Protein AF-0000000078816174 (afdb_homodimer)

Nearest PDB structures (foldseek):
  1p4t-assembly1_A  TM=2.686E-01  e=1.630E-02  Neisseria meningitidis
  2f1c-assembly1_X  TM=3.052E-01  e=2.294E-01  Escherichia coli K-12
  8us2-assembly1_A  TM=2.399E-01  e=2.780E+00  Pseudomonas aeruginosa PAO1
  8us2-assembly2_B  TM=1.899E-01  e=5.591E+00  Pseudomonas aeruginosa PAO1
  2f1c-assembly1_X  TM=2.964E-01  e=1.357E-01  Escherichia coli K-12

Organism: Ruthia magnifica subsp. Calyptogena magnifica (NCBI:txid413404)

Structure (mmCIF, N/CA/C/O backbone):
data_AF-0000000078816174-model_v1
#
loop_
_entity.id
_entity.type
_entity.pdbx_description
1 polymer 'DUF3108 domain-containing protein'
#
loop_
_atom_site.group_PDB
_atom_site.id
_atom_site.type_symbol
_atom_site.label_atom_id
_atom_site.label_alt_id
_atom_site.label_comp_id
_atom_site.label_asym_id
_atom_site.label_entity_id
_atom_site.label_seq_id
_atom_site.pdbx_PDB_ins_code
_atom_site.Cartn_x
_atom_site.Cartn_y
_atom_site.Cartn_z
_atom_site.occupancy
_atom_site.B_iso_or_equiv
_atom_site.auth_seq_id
_atom_site.auth_comp_id
_atom_site.auth_asym_id
_atom_site.auth_atom_id
_atom_site.pdbx_PDB_model_num
ATOM 1 N N . MET A 1 1 ? 55.375 35.031 19 1 40.81 1 MET A N 1
ATOM 2 C CA . MET A 1 1 ? 53.906 35 19.047 1 40.81 1 MET A CA 1
ATOM 3 C C . MET A 1 1 ? 53.344 33.719 18.453 1 40.81 1 MET A C 1
ATOM 5 O O . MET A 1 1 ? 53.531 33.469 17.25 1 40.81 1 MET A O 1
ATOM 9 N N . LYS A 1 2 ? 53.344 32.594 19.234 1 49.69 2 LYS A N 1
ATOM 10 C CA . LYS A 1 2 ? 52.812 31.266 18.906 1 49.69 2 LYS A CA 1
ATOM 11 C C . LYS A 1 2 ? 51.312 31.359 18.531 1 49.69 2 LYS A C 1
ATOM 13 O O . LYS A 1 2 ? 50.5 31.812 19.344 1 49.69 2 LYS A O 1
ATOM 18 N N . LEU A 1 3 ? 51 31.484 17.281 1 47.22 3 LEU A N 1
ATOM 19 C CA . LEU A 1 3 ? 49.625 31.391 16.734 1 47.22 3 LEU A CA 1
ATOM 20 C C . LEU A 1 3 ? 48.969 30.094 17.156 1 47.22 3 LEU A C 1
ATOM 22 O O . LEU A 1 3 ? 49.438 29 16.797 1 47.22 3 LEU A O 1
ATOM 26 N N . LEU A 1 4 ? 48.344 30.078 18.328 1 51.16 4 LEU A N 1
ATOM 27 C CA . LEU A 1 4 ? 47.469 28.969 18.719 1 51.16 4 LEU A CA 1
ATOM 28 C C . LEU A 1 4 ? 46.344 28.766 17.703 1 51.16 4 LEU A C 1
ATOM 30 O O . LEU A 1 4 ? 45.531 29.672 17.5 1 51.16 4 LEU A O 1
ATOM 34 N N . THR A 1 5 ? 46.5 27.953 16.719 1 54.66 5 THR A N 1
ATOM 35 C CA . THR A 1 5 ? 45.469 27.5 15.805 1 54.66 5 THR A CA 1
ATOM 36 C C . THR A 1 5 ? 44.344 26.812 16.562 1 54.66 5 THR A C 1
ATOM 38 O O . THR A 1 5 ? 44.562 25.781 17.219 1 54.66 5 THR A O 1
ATOM 41 N N . LEU A 1 6 ? 43.312 27.562 17.016 1 54.25 6 LEU A N 1
ATOM 42 C CA . LEU A 1 6 ? 42.062 27 17.578 1 54.25 6 LEU A CA 1
ATOM 43 C C . LEU A 1 6 ? 41.375 26.078 16.578 1 54.25 6 LEU A C 1
ATOM 45 O O . LEU A 1 6 ? 40.969 26.531 15.5 1 54.25 6 LEU A O 1
ATOM 49 N N . ILE A 1 7 ? 41.625 24.812 16.656 1 55.28 7 ILE A N 1
ATOM 50 C CA . ILE A 1 7 ? 40.875 23.812 15.883 1 55.28 7 ILE A CA 1
ATOM 51 C C . ILE A 1 7 ? 39.438 23.75 16.359 1 55.28 7 ILE A C 1
ATOM 53 O O . ILE A 1 7 ? 39.156 23.391 17.516 1 55.28 7 ILE A O 1
ATOM 57 N N . ILE A 1 8 ? 38.531 24.531 15.773 1 52.06 8 ILE A N 1
ATOM 58 C CA . ILE A 1 8 ? 37.125 24.406 16.016 1 52.06 8 ILE A CA 1
ATOM 59 C C . ILE A 1 8 ? 36.625 23.047 15.547 1 52.06 8 ILE A C 1
ATOM 61 O O . ILE A 1 8 ? 36.688 22.734 14.359 1 52.06 8 ILE A O 1
ATOM 65 N N . PHE A 1 9 ? 36.5 22.062 16.438 1 51.34 9 PHE A N 1
ATOM 66 C CA . PHE A 1 9 ? 35.812 20.797 16.172 1 51.34 9 PHE A CA 1
ATOM 67 C C . PHE A 1 9 ? 34.344 21.031 15.953 1 51.34 9 PHE A C 1
ATOM 69 O O . PHE A 1 9 ? 33.594 21.359 16.891 1 51.34 9 PHE A O 1
ATOM 76 N N . THR A 1 10 ? 33.844 21.281 14.766 1 53.62 10 THR A N 1
ATOM 77 C CA . THR A 1 10 ? 32.438 21.266 14.438 1 53.62 10 THR A CA 1
ATOM 78 C C . THR A 1 10 ? 31.812 19.891 14.719 1 53.62 10 THR A C 1
ATOM 80 O O . THR A 1 10 ? 32.188 18.906 14.094 1 53.62 10 THR A O 1
ATOM 83 N N . ILE A 1 11 ? 31.328 19.656 15.859 1 50.06 11 ILE A N 1
ATOM 84 C CA . ILE A 1 11 ? 30.5 18.484 16.156 1 50.06 11 ILE A CA 1
ATOM 85 C C . ILE A 1 11 ? 29.297 18.453 15.211 1 50.06 11 ILE A C 1
ATOM 87 O O . ILE A 1 11 ? 28.422 19.328 15.289 1 50.06 11 ILE A O 1
ATOM 91 N N . LEU A 1 12 ? 29.453 17.875 14.102 1 49.25 12 LEU A N 1
ATOM 92 C CA . LEU A 1 12 ? 28.297 17.516 13.305 1 49.25 12 LEU A CA 1
ATOM 93 C C . LEU A 1 12 ? 27.312 16.672 14.125 1 49.25 12 LEU A C 1
ATOM 95 O O . LEU A 1 12 ? 27.594 15.516 14.445 1 49.25 12 LEU A O 1
ATOM 99 N N . ILE A 1 13 ? 26.531 17.266 14.906 1 44.66 13 ILE A N 1
ATOM 100 C CA . ILE A 1 13 ? 25.391 16.547 15.484 1 44.66 13 ILE A CA 1
ATOM 101 C C . ILE A 1 13 ? 24.594 15.859 14.375 1 44.66 13 ILE A C 1
ATOM 103 O O . ILE A 1 13 ? 23.984 16.531 13.539 1 44.66 13 ILE A O 1
ATOM 107 N N . ASN A 1 14 ? 25.078 14.719 14.039 1 43.56 14 ASN A N 1
ATOM 108 C CA . ASN A 1 14 ? 24.172 13.898 13.234 1 43.56 14 ASN A CA 1
ATOM 109 C C . ASN A 1 14 ? 22.781 13.812 13.867 1 43.56 14 ASN A C 1
ATOM 111 O O . ASN A 1 14 ? 22.594 13.125 14.875 1 43.56 14 ASN A O 1
ATOM 115 N N . SER A 1 15 ? 22.016 14.828 13.914 1 42.41 15 SER A N 1
ATOM 116 C CA . SER A 1 15 ? 20.609 14.68 14.289 1 42.41 15 SER A CA 1
ATOM 117 C C . SER A 1 15 ? 19.984 13.469 13.609 1 42.41 15 SER A C 1
ATOM 119 O O . SER A 1 15 ? 19.891 13.43 12.383 1 42.41 15 SER A O 1
ATOM 121 N N . THR A 1 16 ? 20.188 12.375 14.141 1 46.69 16 THR A N 1
ATOM 122 C CA . THR A 1 16 ? 19.391 11.25 13.641 1 46.69 16 THR A CA 1
ATOM 123 C C . THR A 1 16 ? 17.953 11.672 13.375 1 46.69 16 THR A C 1
ATOM 125 O O . THR A 1 16 ? 17.188 11.938 14.312 1 46.69 16 THR A O 1
ATOM 128 N N . ALA A 1 17 ? 17.766 12.516 12.391 1 51.38 17 ALA A N 1
ATOM 129 C CA . ALA A 1 17 ? 16.406 12.867 11.977 1 51.38 17 ALA A CA 1
ATOM 130 C C . ALA A 1 17 ? 15.461 11.68 12.141 1 51.38 17 ALA A C 1
ATOM 132 O O . ALA A 1 17 ? 15.727 10.594 11.625 1 51.38 17 ALA A O 1
ATOM 133 N N . HIS A 1 18 ? 14.711 11.727 13.258 1 61.28 18 HIS A N 1
ATOM 134 C CA . HIS A 1 18 ? 13.711 10.711 13.562 1 61.28 18 HIS A CA 1
ATOM 135 C C . HIS A 1 18 ? 12.719 10.547 12.414 1 61.28 18 HIS A C 1
ATOM 137 O O . HIS A 1 18 ? 11.938 11.461 12.133 1 61.28 18 HIS A O 1
ATOM 143 N N . ALA A 1 19 ? 12.984 9.656 11.492 1 75.38 19 ALA A N 1
ATOM 144 C CA . ALA A 1 19 ? 12.188 9.297 10.32 1 75.38 19 ALA A CA 1
ATOM 145 C C . ALA A 1 19 ? 10.836 8.711 10.734 1 75.38 19 ALA A C 1
ATOM 147 O O . ALA A 1 19 ? 10.695 8.188 11.844 1 75.38 19 ALA A O 1
ATOM 148 N N . LEU A 1 20 ? 9.797 9.102 10.062 1 90.06 20 LEU A N 1
ATOM 149 C CA . LEU A 1 20 ? 8.516 8.422 10.234 1 90.06 20 LEU A CA 1
ATOM 150 C C . LEU A 1 20 ? 8.703 6.91 10.227 1 90.06 20 LEU A C 1
ATOM 152 O O . LEU A 1 20 ? 9.422 6.375 9.383 1 90.06 20 LEU A O 1
ATOM 156 N N . LYS A 1 21 ? 8.141 6.309 11.211 1 90.5 21 LYS A N 1
ATOM 157 C CA . LYS A 1 21 ? 8.312 4.863 11.32 1 90.5 21 LYS A CA 1
ATOM 158 C C . LYS A 1 21 ? 7.316 4.125 10.43 1 90.5 21 LYS A C 1
ATOM 160 O O . LYS A 1 21 ? 6.148 4.512 10.336 1 90.5 21 LYS A O 1
ATOM 165 N N . ALA A 1 22 ? 7.82 3.115 9.797 1 91.5 22 ALA A N 1
ATOM 166 C CA . ALA A 1 22 ? 6.941 2.26 9 1 91.5 22 ALA A CA 1
ATOM 167 C C . ALA A 1 22 ? 5.812 1.69 9.852 1 91.5 22 ALA A C 1
ATOM 169 O O . ALA A 1 22 ? 6.031 1.301 11.008 1 91.5 22 ALA A O 1
ATOM 170 N N . HIS A 1 23 ? 4.582 1.646 9.312 1 92.31 23 HIS A N 1
ATOM 171 C CA . HIS A 1 23 ? 3.445 1.164 10.094 1 92.31 23 HIS A CA 1
ATOM 172 C C . HIS A 1 23 ? 2.285 0.766 9.188 1 92.31 23 HIS A C 1
ATOM 174 O O . HIS A 1 23 ? 2.266 1.123 8.008 1 92.31 23 HIS A O 1
ATOM 180 N N . THR A 1 24 ? 1.386 -0.01 9.68 1 90.38 24 THR A N 1
ATOM 181 C CA . THR A 1 24 ? 0.048 -0.27 9.156 1 90.38 24 THR A CA 1
ATOM 182 C C . THR A 1 24 ? -1.018 0.202 10.141 1 90.38 24 THR A C 1
ATOM 184 O O . THR A 1 24 ? -0.986 -0.162 11.32 1 90.38 24 THR A O 1
ATOM 187 N N . ALA A 1 25 ? -1.891 1.079 9.648 1 93.81 25 ALA A N 1
ATOM 188 C CA . ALA A 1 25 ? -2.947 1.627 10.492 1 93.81 25 ALA A CA 1
ATOM 189 C C . ALA A 1 25 ? -4.324 1.33 9.914 1 93.81 25 ALA A C 1
ATOM 191 O O . ALA A 1 25 ? -4.562 1.539 8.719 1 93.81 25 ALA A O 1
ATOM 192 N N . ASN A 1 26 ? -5.234 0.839 10.75 1 93.56 26 ASN A N 1
ATOM 193 C CA . ASN A 1 26 ? -6.625 0.614 10.375 1 93.56 26 ASN A CA 1
ATOM 194 C C . ASN A 1 26 ? -7.543 1.692 10.945 1 93.56 26 ASN A C 1
ATOM 196 O O . ASN A 1 26 ? -7.422 2.061 12.117 1 93.56 26 ASN A O 1
ATOM 200 N N . TYR A 1 27 ? -8.414 2.143 10.109 1 96.31 27 TYR A N 1
ATOM 201 C CA . TYR A 1 27 ? -9.367 3.154 10.547 1 96.31 27 TYR A CA 1
ATOM 202 C C . TYR A 1 27 ? -10.797 2.709 10.266 1 96.31 27 TYR A C 1
ATOM 204 O O . TYR A 1 27 ? -11.055 2.014 9.273 1 96.31 27 TYR A O 1
ATOM 212 N N . LYS A 1 28 ? -11.68 3.184 11.102 1 96.25 28 LYS A N 1
ATOM 213 C CA . LYS A 1 28 ? -13.125 3.107 10.891 1 9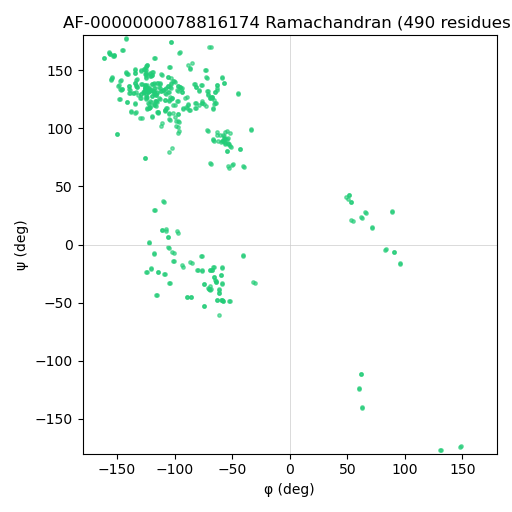6.25 28 LYS A CA 1
ATOM 214 C C . LYS A 1 28 ? -13.695 4.461 10.477 1 96.25 28 LYS A C 1
ATOM 216 O O . LYS A 1 28 ? -13.492 5.465 11.172 1 96.25 28 LYS A O 1
ATOM 221 N N . LEU A 1 29 ? -14.359 4.457 9.367 1 97.19 29 LEU A N 1
ATOM 222 C CA . LEU A 1 29 ? -15.039 5.672 8.938 1 97.19 29 LEU A CA 1
ATOM 223 C C . LEU A 1 29 ? -16.516 5.629 9.32 1 97.19 29 LEU A C 1
ATOM 225 O O . LEU A 1 29 ? -17.203 4.629 9.086 1 97.19 29 LEU A O 1
ATOM 229 N N . SER A 1 30 ? -16.984 6.746 9.906 1 97.12 30 SER A N 1
ATOM 230 C CA . SER A 1 30 ? -18.375 6.824 10.336 1 97.12 30 SER A CA 1
ATOM 231 C C . SER A 1 30 ? -19.016 8.148 9.93 1 97.12 30 SER A C 1
ATOM 233 O O . SER A 1 30 ? -18.312 9.164 9.812 1 97.12 30 SER A O 1
ATOM 235 N N . ILE A 1 31 ? -20.312 8.086 9.719 1 96.31 31 ILE A N 1
ATOM 236 C CA . ILE A 1 31 ? -21.125 9.281 9.555 1 96.31 31 ILE A CA 1
ATOM 237 C C . ILE A 1 31 ? -22.172 9.352 10.664 1 96.31 31 ILE A C 1
ATOM 239 O O . ILE A 1 31 ? -22.984 8.43 10.82 1 96.31 31 ILE A O 1
ATOM 243 N N . ASN A 1 32 ? -22.125 10.391 11.43 1 96.5 32 ASN A N 1
ATOM 244 C CA . ASN A 1 32 ? -23.047 10.57 12.555 1 96.5 32 ASN A CA 1
ATOM 245 C C . ASN A 1 32 ? -23.047 9.359 13.484 1 96.5 32 ASN A C 1
ATOM 247 O O . ASN A 1 32 ? -24.094 8.883 13.906 1 96.5 32 ASN A O 1
ATOM 251 N N . GLY A 1 33 ? -21.938 8.805 13.648 1 93.81 33 GLY A N 1
ATOM 252 C CA . GLY A 1 33 ? -21.75 7.711 14.586 1 93.81 33 GLY A CA 1
ATOM 253 C C . GLY A 1 33 ? -21.969 6.344 13.969 1 93.81 33 GLY A C 1
ATOM 254 O O . GLY A 1 33 ? -21.656 5.324 14.586 1 93.81 33 GLY A O 1
ATOM 255 N N . PHE A 1 34 ? -22.422 6.328 12.734 1 95 34 PHE A N 1
ATOM 256 C CA . PHE A 1 34 ? -22.688 5.066 12.055 1 95 34 PHE A CA 1
ATOM 257 C C . PHE A 1 34 ? -21.516 4.676 11.164 1 95 34 PHE A C 1
ATOM 259 O O . PHE A 1 34 ? -21.109 5.438 10.281 1 95 34 PHE A O 1
ATOM 266 N N . LYS A 1 35 ? -20.984 3.453 11.43 1 95.38 35 LYS A N 1
ATOM 267 C CA . LYS A 1 35 ? -19.859 2.969 10.633 1 95.38 35 LYS A CA 1
ATOM 268 C C . LYS A 1 35 ? -20.266 2.752 9.18 1 95.38 35 LYS A C 1
ATOM 270 O O . LYS A 1 35 ? -21.266 2.064 8.898 1 95.38 35 LYS A O 1
ATOM 275 N N . ILE A 1 36 ? -19.438 3.293 8.242 1 96.38 36 ILE A N 1
ATOM 276 C CA . ILE A 1 36 ? -19.828 3.156 6.844 1 96.38 36 ILE A CA 1
ATOM 277 C C . ILE A 1 36 ? -18.703 2.488 6.059 1 96.38 36 ILE A C 1
ATOM 279 O O . ILE A 1 36 ? -18.938 1.957 4.969 1 96.38 36 ILE A O 1
ATOM 283 N N . ALA A 1 37 ? -17.5 2.594 6.551 1 96.75 37 ALA A N 1
ATOM 284 C CA . ALA A 1 37 ? -16.375 2.066 5.785 1 96.75 37 ALA A CA 1
ATOM 285 C C . ALA A 1 37 ? -15.195 1.743 6.695 1 96.75 37 ALA A C 1
ATOM 287 O O . ALA A 1 37 ? -15.188 2.131 7.867 1 96.75 37 ALA A O 1
ATOM 288 N N . GLU A 1 38 ? -14.266 0.969 6.176 1 96.06 38 GLU A N 1
ATOM 289 C CA . GLU A 1 38 ? -12.953 0.729 6.773 1 96.06 38 GLU A CA 1
ATOM 290 C C . GLU A 1 38 ? -11.836 1.181 5.844 1 96.06 38 GLU A C 1
ATOM 292 O O . GLU A 1 38 ? -12.016 1.225 4.625 1 96.06 38 GLU A O 1
ATOM 297 N N . GLU A 1 39 ? -10.789 1.595 6.504 1 96.19 39 GLU A N 1
ATOM 298 C CA . GLU A 1 39 ? -9.617 2.041 5.75 1 96.19 39 GLU A CA 1
ATOM 299 C C . GLU A 1 39 ? -8.336 1.461 6.332 1 96.19 39 GLU A C 1
ATOM 301 O O . GLU A 1 39 ? -8.18 1.379 7.551 1 96.19 39 GLU A O 1
ATOM 306 N N . VAL A 1 40 ? -7.414 1.028 5.465 1 93.88 40 VAL A N 1
ATOM 307 C CA . VAL A 1 40 ? -6.074 0.612 5.863 1 93.88 40 VAL A CA 1
ATOM 308 C C . VAL A 1 40 ? -5.035 1.531 5.223 1 93.88 40 VAL A C 1
ATOM 310 O O . VAL A 1 40 ? -5.082 1.788 4.02 1 93.88 40 VAL A O 1
ATOM 313 N N . ARG A 1 41 ? -4.164 2.018 6.035 1 95.69 41 ARG A N 1
ATOM 314 C CA . ARG A 1 41 ? -3.051 2.844 5.578 1 95.69 41 ARG A CA 1
ATOM 315 C C . ARG A 1 41 ? -1.712 2.182 5.887 1 95.69 41 ARG A C 1
ATOM 317 O O . ARG A 1 41 ? -1.541 1.584 6.953 1 95.69 41 ARG A O 1
ATOM 324 N N . THR A 1 42 ? -0.826 2.262 4.973 1 93.19 42 THR A N 1
ATOM 325 C CA . THR A 1 42 ? 0.513 1.72 5.172 1 93.19 42 THR A CA 1
ATOM 326 C C . THR A 1 42 ? 1.575 2.758 4.824 1 93.19 42 THR A C 1
ATOM 328 O O . THR A 1 42 ? 1.419 3.514 3.861 1 93.19 42 THR A O 1
ATOM 331 N N . LEU A 1 43 ? 2.596 2.812 5.676 1 94.88 43 LEU A N 1
ATOM 332 C CA . LEU A 1 43 ? 3.736 3.693 5.453 1 94.88 43 LEU A CA 1
ATOM 333 C C . LEU A 1 43 ? 5.043 2.908 5.496 1 94.88 43 LEU A C 1
ATOM 335 O O . LEU A 1 43 ? 5.258 2.098 6.398 1 94.88 43 LEU A O 1
ATOM 339 N N . TYR A 1 44 ? 5.93 3.164 4.539 1 91.12 44 TYR A N 1
ATOM 340 C CA . TYR A 1 44 ? 7.289 2.631 4.582 1 91.12 44 TYR A CA 1
ATOM 341 C C . TYR A 1 44 ? 8.25 3.535 3.826 1 91.12 44 TYR A C 1
ATOM 343 O O . TYR A 1 44 ? 7.828 4.41 3.066 1 91.12 44 TYR A O 1
ATOM 351 N N . LYS A 1 45 ? 9.492 3.322 4.102 1 90.88 45 LYS A N 1
ATOM 352 C CA . LYS A 1 45 ? 10.547 4.109 3.469 1 90.88 45 LYS A CA 1
ATOM 353 C C . LYS A 1 45 ? 11.422 3.23 2.582 1 90.88 45 LYS A C 1
ATOM 355 O O . LYS A 1 45 ? 11.773 2.109 2.959 1 90.88 45 LYS A O 1
ATOM 360 N N . LEU A 1 46 ? 11.656 3.668 1.368 1 89.38 46 LEU A N 1
ATOM 361 C CA . LEU A 1 46 ? 12.68 3.104 0.495 1 89.38 46 LEU A CA 1
ATOM 362 C C . LEU A 1 46 ? 13.711 4.16 0.108 1 89.38 46 LEU A C 1
ATOM 364 O O . LEU A 1 46 ? 13.391 5.102 -0.625 1 89.38 46 LEU A O 1
ATOM 368 N N . ASP A 1 47 ? 14.906 4.008 0.644 1 84.06 47 ASP A N 1
ATOM 369 C CA . ASP A 1 47 ? 15.961 4.988 0.427 1 84.06 47 ASP A CA 1
ATOM 370 C C . ASP A 1 47 ? 15.57 6.352 0.989 1 84.06 47 ASP A C 1
ATOM 372 O O . ASP A 1 47 ? 15.328 6.488 2.189 1 84.06 47 ASP A O 1
ATOM 376 N N . LYS A 1 48 ? 15.328 7.375 0.107 1 83.88 48 LYS A N 1
ATOM 377 C CA . LYS A 1 48 ? 15.07 8.727 0.595 1 83.88 48 LYS A CA 1
ATOM 378 C C . LYS A 1 48 ? 13.586 9.078 0.467 1 83.88 48 LYS A C 1
ATOM 380 O O . LYS A 1 48 ? 13.18 10.188 0.803 1 83.88 48 LYS A O 1
ATOM 385 N N . HIS A 1 49 ? 12.789 8.078 0.076 1 90.31 49 HIS A N 1
ATOM 386 C CA . HIS A 1 49 ? 11.383 8.383 -0.172 1 90.31 49 HIS A CA 1
ATOM 387 C C . HIS A 1 49 ? 10.469 7.547 0.726 1 90.31 49 HIS A C 1
ATOM 389 O O . HIS A 1 49 ? 10.797 6.406 1.058 1 90.31 49 HIS A O 1
ATOM 395 N N . TYR A 1 50 ? 9.43 8.203 1.087 1 93.56 50 TYR A N 1
ATOM 396 C CA . TYR A 1 50 ? 8.359 7.512 1.8 1 93.56 50 TYR A CA 1
ATOM 397 C C . TYR A 1 50 ? 7.215 7.156 0.859 1 93.56 50 TYR A C 1
ATOM 399 O O . TYR A 1 50 ? 6.867 7.941 -0.027 1 93.56 50 TYR A O 1
ATOM 407 N N . PHE A 1 51 ? 6.699 5.984 1.07 1 91.5 51 PHE A N 1
ATOM 408 C CA . PHE A 1 51 ? 5.539 5.496 0.338 1 91.5 51 PHE A CA 1
ATOM 409 C C . PHE A 1 51 ? 4.363 5.266 1.278 1 91.5 51 PHE A C 1
ATOM 411 O O . PHE A 1 51 ? 4.473 4.512 2.248 1 91.5 51 PHE A O 1
ATOM 418 N N . TYR A 1 52 ? 3.293 6.02 0.971 1 96 52 TYR A N 1
ATOM 419 C CA . TYR A 1 52 ? 2.105 5.984 1.817 1 96 52 TYR A CA 1
ATOM 420 C C . TYR A 1 52 ? 0.867 5.621 1.007 1 96 52 TYR A C 1
ATOM 422 O O . TYR A 1 52 ? 0.609 6.215 -0.044 1 96 52 TYR A O 1
ATOM 430 N N . THR A 1 53 ? 0.092 4.562 1.459 1 93.56 53 THR A N 1
ATOM 431 C CA . THR A 1 53 ? -1.122 4.16 0.76 1 93.56 53 THR A CA 1
ATOM 432 C C . THR A 1 53 ? -2.318 4.16 1.708 1 93.56 53 THR A C 1
ATOM 434 O O . THR A 1 53 ? -2.164 3.932 2.91 1 93.56 53 THR A O 1
ATOM 437 N N . ALA A 1 54 ? -3.428 4.469 1.15 1 95.75 54 ALA A N 1
ATOM 438 C CA . ALA A 1 54 ? -4.711 4.383 1.847 1 95.75 54 ALA A CA 1
ATOM 439 C C . ALA A 1 54 ? -5.766 3.713 0.973 1 95.75 54 ALA A C 1
ATOM 441 O O . ALA A 1 54 ? -6.059 4.18 -0.129 1 95.75 54 ALA A O 1
ATOM 442 N N . ASN A 1 55 ? -6.32 2.635 1.453 1 92.94 55 ASN A N 1
ATOM 443 C CA . ASN A 1 55 ? -7.414 1.937 0.786 1 92.94 55 ASN A CA 1
ATOM 444 C C . ASN A 1 55 ? -8.648 1.853 1.675 1 92.94 55 ASN A C 1
ATOM 446 O O . ASN A 1 55 ? -8.578 1.373 2.807 1 92.94 55 ASN A O 1
ATOM 450 N N . ALA A 1 56 ? -9.711 2.363 1.145 1 95.56 56 ALA A N 1
ATOM 451 C CA . ALA A 1 56 ? -10.961 2.357 1.896 1 95.56 56 ALA A CA 1
ATOM 452 C C . ALA A 1 56 ? -12.086 1.722 1.086 1 95.56 56 ALA A C 1
ATOM 454 O O . ALA A 1 56 ? -12.086 1.788 -0.145 1 95.56 56 ALA A O 1
ATOM 455 N N . ARG A 1 57 ? -13.055 1.123 1.81 1 93.88 57 ARG A N 1
ATOM 456 C CA . ARG A 1 57 ? -14.234 0.532 1.185 1 93.88 57 ARG A CA 1
ATOM 457 C C . ARG A 1 57 ? -15.406 0.5 2.154 1 93.88 57 ARG A C 1
ATOM 459 O O . ARG A 1 57 ? -15.227 0.275 3.354 1 93.88 57 ARG A O 1
ATOM 466 N N . THR A 1 58 ? -16.5 0.717 1.55 1 95.06 58 THR A N 1
ATOM 467 C CA . THR A 1 58 ? -17.703 0.538 2.361 1 95.06 58 THR A CA 1
ATOM 468 C C . THR A 1 58 ? -17.781 -0.885 2.906 1 95.06 58 THR A C 1
ATOM 470 O O . THR A 1 58 ? -17.375 -1.837 2.23 1 95.06 58 THR A O 1
ATOM 473 N N . SER A 1 59 ? -18.297 -0.971 4.164 1 91.12 59 SER A N 1
ATOM 474 C CA . SER A 1 59 ? -18.344 -2.275 4.816 1 91.12 59 SER A CA 1
ATOM 475 C C . SER A 1 59 ? -19.594 -2.41 5.695 1 91.12 59 SER A C 1
ATOM 477 O O . SER A 1 59 ? -20.297 -1.429 5.934 1 91.12 59 SER A O 1
ATOM 479 N N . GLY A 1 60 ? -19.828 -3.623 6.086 1 88.88 60 GLY A N 1
ATOM 480 C CA . GLY A 1 60 ? -21.016 -3.859 6.898 1 88.88 60 GLY A CA 1
ATOM 481 C C . GLY A 1 60 ? -22.312 -3.545 6.176 1 88.88 60 GLY A C 1
ATOM 482 O O . GLY A 1 60 ? -22.453 -3.854 4.992 1 88.88 60 GLY A O 1
ATOM 483 N N . LEU A 1 61 ? -23.219 -2.943 6.961 1 86.94 61 LEU A N 1
ATOM 484 C CA . LEU A 1 61 ? -24.531 -2.643 6.418 1 86.94 61 LEU A CA 1
ATOM 485 C C . LEU A 1 61 ? -24.438 -1.628 5.285 1 86.94 61 LEU A C 1
ATOM 487 O O . LEU A 1 61 ? -25.203 -1.693 4.32 1 86.94 61 LEU A O 1
ATOM 491 N N . ALA A 1 62 ? -23.516 -0.772 5.387 1 87.56 62 ALA A N 1
ATOM 492 C CA . ALA A 1 62 ? -23.359 0.276 4.379 1 87.56 62 ALA A CA 1
ATOM 493 C C . ALA A 1 62 ? -22.969 -0.315 3.029 1 87.56 62 ALA A C 1
ATOM 495 O O . ALA A 1 62 ? -23.312 0.242 1.98 1 87.56 62 ALA A O 1
ATOM 496 N N . ALA A 1 63 ? -22.297 -1.459 3.025 1 86.12 63 ALA A N 1
ATOM 497 C CA . ALA A 1 63 ? -21.844 -2.096 1.79 1 86.12 63 ALA A CA 1
ATOM 498 C C . ALA A 1 63 ? -23.016 -2.629 0.984 1 86.12 63 ALA A C 1
ATOM 500 O O . ALA A 1 63 ? -22.922 -2.803 -0.233 1 86.12 63 ALA A O 1
ATOM 501 N N . PHE A 1 64 ? -24.125 -2.844 1.7 1 86.75 64 PHE A N 1
ATOM 502 C CA . PHE A 1 64 ? -25.312 -3.334 1.027 1 86.75 64 PHE A CA 1
ATOM 503 C C . PHE A 1 64 ? -26.062 -2.195 0.334 1 86.75 64 PHE A C 1
ATOM 505 O O . PHE A 1 64 ? -26.844 -2.426 -0.583 1 86.75 64 PHE A O 1
ATOM 512 N N . ILE A 1 65 ? -25.781 -1.058 0.821 1 88.31 65 ILE A N 1
ATOM 513 C CA . ILE A 1 65 ? -26.438 0.116 0.26 1 88.31 65 ILE A CA 1
ATOM 514 C C . ILE A 1 65 ? -25.609 0.666 -0.901 1 88.31 65 ILE A C 1
ATOM 516 O O . ILE A 1 65 ? -26.156 1.013 -1.95 1 88.31 65 ILE A O 1
ATOM 520 N N . LYS A 1 66 ? -24.359 0.727 -0.617 1 91.06 66 LYS A N 1
ATOM 521 C CA . LYS A 1 66 ? -23.484 1.298 -1.624 1 91.06 66 LYS A CA 1
ATOM 522 C C . LYS A 1 66 ? -22.109 0.632 -1.586 1 91.06 66 LYS A C 1
ATOM 524 O O . LYS A 1 66 ? -21.516 0.459 -0.513 1 91.06 66 LYS A O 1
ATOM 529 N N . ASP A 1 67 ? -21.609 0.28 -2.811 1 90.5 67 ASP A N 1
ATOM 530 C CA . ASP A 1 67 ? -20.234 -0.199 -2.947 1 90.5 67 ASP A CA 1
ATOM 531 C C . ASP A 1 67 ? -19.312 0.922 -3.404 1 90.5 67 ASP A C 1
ATOM 533 O O . ASP A 1 67 ? -19.312 1.304 -4.574 1 90.5 67 ASP A O 1
ATOM 537 N N . TYR A 1 68 ? -18.609 1.429 -2.484 1 92.75 68 TYR A N 1
ATOM 538 C CA . TYR A 1 68 ? -17.703 2.547 -2.746 1 92.75 68 TYR A CA 1
ATOM 539 C C . TYR A 1 68 ? -16.297 2.236 -2.266 1 92.75 68 TYR A C 1
ATOM 541 O O . TYR A 1 68 ? -16.109 1.694 -1.173 1 92.75 68 TYR A O 1
ATOM 549 N N . SER A 1 69 ? -15.312 2.477 -3.121 1 91.75 69 SER A N 1
ATOM 550 C CA . SER A 1 69 ? -13.93 2.207 -2.738 1 91.75 69 SER A CA 1
ATOM 551 C C . SER A 1 69 ? -13.016 3.365 -3.121 1 91.75 69 SER A C 1
ATOM 553 O O . SER A 1 69 ? -13.281 4.078 -4.09 1 91.75 69 SER A O 1
ATOM 555 N N . ILE A 1 70 ? -12.023 3.562 -2.34 1 92.94 70 ILE A N 1
ATOM 556 C CA . ILE A 1 70 ? -10.984 4.559 -2.578 1 92.94 70 ILE A CA 1
ATOM 557 C C . ILE A 1 70 ? -9.609 3.908 -2.455 1 92.94 70 ILE A C 1
ATOM 559 O O . ILE A 1 70 ? -9.344 3.182 -1.494 1 92.94 70 ILE A O 1
ATOM 563 N N . ALA A 1 71 ? -8.766 4.09 -3.406 1 90.06 71 ALA A N 1
ATOM 564 C CA . ALA A 1 71 ? -7.348 3.762 -3.346 1 90.06 71 ALA A CA 1
ATOM 565 C C . ALA A 1 71 ? -6.488 4.996 -3.607 1 90.06 71 ALA A C 1
ATOM 567 O O . ALA A 1 71 ? -6.582 5.613 -4.672 1 90.06 71 ALA A O 1
ATOM 568 N N . ALA A 1 72 ? -5.723 5.359 -2.637 1 93.19 72 ALA A N 1
ATOM 569 C CA . ALA A 1 72 ? -4.859 6.527 -2.775 1 93.19 72 ALA A CA 1
ATOM 570 C C . ALA A 1 72 ? -3.418 6.195 -2.393 1 93.19 72 ALA A C 1
ATOM 572 O O . ALA A 1 72 ? -3.178 5.32 -1.559 1 93.19 72 ALA A O 1
ATOM 573 N N . SER A 1 73 ? -2.498 6.863 -3.01 1 92.56 73 SER A N 1
ATOM 574 C CA . SER A 1 73 ? -1.087 6.699 -2.676 1 92.56 73 SER A CA 1
ATOM 575 C C . SER A 1 73 ? -0.348 8.031 -2.74 1 92.56 73 SER A C 1
ATOM 577 O O . SER A 1 73 ? -0.734 8.93 -3.496 1 92.56 73 SER A O 1
ATOM 579 N N . SER A 1 74 ? 0.615 8.164 -1.921 1 94 74 SER A N 1
ATOM 580 C CA . SER A 1 74 ? 1.473 9.344 -1.876 1 94 74 SER A CA 1
ATOM 581 C C . SER A 1 74 ? 2.941 8.953 -1.756 1 94 74 SER A C 1
ATOM 583 O O . SER A 1 74 ? 3.297 8.086 -0.953 1 94 74 SER A O 1
ATOM 585 N N . ILE A 1 75 ? 3.773 9.492 -2.578 1 91.25 75 ILE A N 1
ATOM 586 C CA . ILE A 1 75 ? 5.227 9.461 -2.432 1 91.25 75 ILE A CA 1
ATOM 587 C C . ILE A 1 75 ? 5.723 10.836 -1.972 1 91.25 75 ILE A C 1
ATOM 589 O O . ILE A 1 75 ? 5.324 11.859 -2.52 1 91.25 75 ILE A O 1
ATOM 593 N N . PHE A 1 76 ? 6.547 10.828 -0.958 1 92.75 76 PHE A N 1
ATOM 594 C CA . PHE A 1 76 ? 7.008 12.109 -0.434 1 92.75 76 PHE A CA 1
ATOM 595 C C . PHE A 1 76 ? 8.367 11.961 0.235 1 92.75 76 PHE A C 1
ATOM 597 O O . PHE A 1 76 ? 8.828 10.844 0.477 1 92.75 76 PHE A O 1
ATOM 604 N N . SER A 1 77 ? 9.023 13.062 0.405 1 90.88 77 SER A N 1
ATOM 605 C CA . SER A 1 77 ? 10.211 13.148 1.242 1 90.88 77 SER A CA 1
ATOM 606 C C . SER A 1 77 ? 9.906 13.828 2.574 1 90.88 77 SER A C 1
ATOM 608 O O . SER A 1 77 ? 8.922 14.555 2.691 1 90.88 77 SER A O 1
ATOM 610 N N . SER A 1 78 ? 10.68 13.469 3.576 1 90.94 78 SER A N 1
ATOM 611 C CA . SER A 1 78 ? 10.484 14.07 4.891 1 90.94 78 SER A CA 1
ATOM 612 C C . SER A 1 78 ? 11.812 14.375 5.566 1 90.94 78 SER A C 1
ATOM 614 O O . SER A 1 78 ? 12.758 13.586 5.477 1 90.94 78 SER A O 1
ATOM 616 N N . ASN A 1 79 ? 11.883 15.523 6.152 1 85.69 79 ASN A N 1
ATOM 617 C CA . ASN A 1 79 ? 12.961 15.938 7.039 1 85.69 79 ASN A CA 1
ATOM 618 C C . ASN A 1 79 ? 12.445 16.766 8.219 1 85.69 79 ASN A C 1
ATOM 620 O O . ASN A 1 79 ? 11.242 16.969 8.344 1 85.69 79 ASN A O 1
ATOM 624 N N . PRO A 1 80 ? 13.328 17.125 9.086 1 84.31 80 PRO A N 1
ATOM 625 C CA . PRO A 1 80 ? 12.844 17.875 10.242 1 84.31 80 PRO A CA 1
ATOM 626 C C . PRO A 1 80 ? 12.125 19.172 9.859 1 84.31 80 PRO A C 1
ATOM 628 O O . PRO A 1 80 ? 11.328 19.688 10.633 1 84.31 80 PRO A O 1
ATOM 631 N N . GLN A 1 81 ? 12.367 19.656 8.648 1 85 81 GLN A N 1
ATOM 632 C CA . GLN A 1 81 ? 11.758 20.906 8.211 1 85 81 GLN A CA 1
ATOM 633 C C . GLN A 1 81 ? 10.367 20.688 7.641 1 85 81 GLN A C 1
ATOM 635 O O . GLN A 1 81 ? 9.594 21.625 7.469 1 85 81 GLN A O 1
ATOM 640 N N . GLY A 1 82 ? 10.133 19.406 7.348 1 90 82 GLY A N 1
ATOM 641 C CA . GLY A 1 82 ? 8.773 19.156 6.898 1 90 82 GLY A CA 1
ATOM 642 C C . GLY A 1 82 ? 8.672 18.016 5.902 1 90 82 GLY A C 1
ATOM 643 O O . GLY A 1 82 ? 9.602 17.203 5.785 1 90 82 GLY A O 1
ATOM 644 N N . VAL A 1 83 ? 7.422 17.859 5.363 1 92.62 83 VAL A N 1
ATOM 645 C CA . VAL A 1 83 ? 7.098 16.844 4.363 1 92.62 83 VAL A CA 1
ATOM 646 C C . VAL A 1 83 ? 6.871 17.516 3.008 1 92.62 83 VAL A C 1
ATOM 648 O O . VAL A 1 83 ? 6.25 18.578 2.93 1 92.62 83 VAL A O 1
ATOM 651 N N . ASP A 1 84 ? 7.465 16.938 1.995 1 90.94 84 ASP A N 1
ATOM 652 C CA . ASP A 1 84 ? 7.273 17.438 0.634 1 90.94 84 ASP A CA 1
ATOM 653 C C . ASP A 1 84 ? 6.75 16.328 -0.28 1 90.94 84 ASP A C 1
ATOM 655 O O . ASP A 1 84 ? 7.457 15.359 -0.564 1 90.94 84 ASP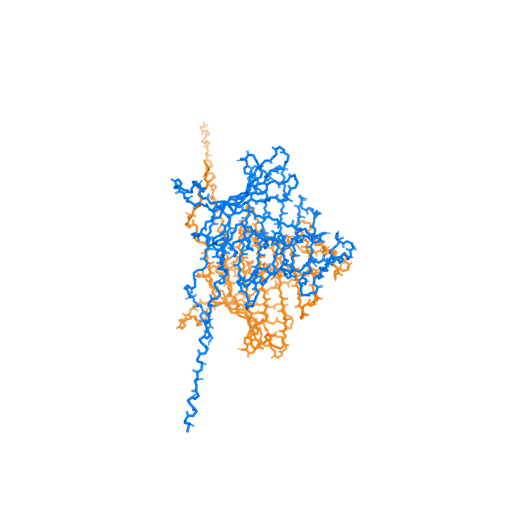 A O 1
ATOM 659 N N . ALA A 1 85 ? 5.547 16.547 -0.783 1 92.19 85 ALA A N 1
ATOM 660 C CA . ALA A 1 85 ? 4.938 15.562 -1.663 1 92.19 85 ALA A CA 1
ATOM 661 C C . ALA A 1 85 ? 5.621 15.539 -3.025 1 92.19 85 ALA A C 1
ATOM 663 O O . ALA A 1 85 ? 6.02 16.594 -3.543 1 92.19 85 ALA A O 1
ATOM 664 N N . ILE A 1 86 ? 5.746 14.438 -3.594 1 87.62 86 ILE A N 1
ATOM 665 C CA . ILE A 1 86 ? 6.379 14.242 -4.895 1 87.62 86 ILE A CA 1
ATOM 666 C C . ILE A 1 86 ? 5.348 13.727 -5.895 1 87.62 86 ILE A C 1
ATOM 668 O O . ILE A 1 86 ? 5.301 14.188 -7.039 1 87.62 86 ILE A O 1
ATOM 672 N N . HIS A 1 87 ? 4.531 12.797 -5.508 1 87.56 87 HIS A N 1
ATOM 673 C CA . HIS A 1 87 ? 3.521 12.18 -6.359 1 87.56 87 HIS A CA 1
ATOM 674 C C . HIS A 1 87 ? 2.283 11.797 -5.559 1 87.56 87 HIS A C 1
ATOM 676 O O . HIS A 1 87 ? 2.396 11.289 -4.438 1 87.56 87 HIS A O 1
ATOM 682 N N . TYR A 1 88 ? 1.134 11.977 -6.137 1 89.81 88 TYR A N 1
ATOM 683 C CA . TYR A 1 88 ? -0.135 11.617 -5.512 1 89.81 88 TYR A CA 1
ATOM 684 C C . TYR A 1 88 ? -1.085 10.992 -6.527 1 89.81 88 TYR A C 1
ATOM 686 O O . TYR A 1 88 ? -1.229 11.5 -7.645 1 89.81 88 TYR A O 1
ATOM 694 N N . GLN A 1 89 ? -1.678 9.898 -6.121 1 87.69 89 GLN A N 1
ATOM 695 C CA . GLN A 1 89 ? -2.678 9.227 -6.949 1 87.69 89 GLN A CA 1
ATOM 696 C C . GLN A 1 89 ? -3.914 8.867 -6.133 1 87.69 89 GLN A C 1
ATOM 698 O O . GLN A 1 89 ? -3.801 8.445 -4.98 1 87.69 89 GLN A O 1
ATOM 703 N N . ILE A 1 90 ? -5.066 9.016 -6.793 1 89.38 90 ILE A N 1
ATOM 704 C CA . ILE A 1 90 ? -6.297 8.586 -6.133 1 89.38 90 ILE A CA 1
ATOM 705 C C . ILE A 1 90 ? -7.273 8.031 -7.172 1 89.38 90 ILE A C 1
ATOM 707 O O . ILE A 1 90 ? -7.449 8.617 -8.242 1 89.38 90 ILE A O 1
ATOM 711 N N . ILE A 1 91 ? -7.82 6.945 -6.871 1 84.94 91 ILE A N 1
ATOM 712 C CA . ILE A 1 91 ? -8.859 6.293 -7.66 1 84.94 91 ILE A CA 1
ATOM 713 C C . ILE A 1 91 ? -10.086 6.027 -6.789 1 84.94 91 ILE A C 1
ATOM 715 O O . ILE A 1 91 ? -9.961 5.492 -5.684 1 84.94 91 ILE A O 1
ATOM 719 N N . GLU A 1 92 ? -11.18 6.438 -7.289 1 89 92 GLU A N 1
ATOM 720 C CA . GLU A 1 92 ? -12.445 6.145 -6.621 1 89 92 GLU A CA 1
ATOM 721 C C . GLU A 1 92 ? -13.398 5.387 -7.547 1 89 92 GLU A C 1
ATOM 723 O O . GLU A 1 92 ? -13.5 5.703 -8.734 1 89 92 GLU A O 1
ATOM 728 N N . LYS A 1 93 ? -13.984 4.391 -6.992 1 85.25 93 LYS A N 1
ATOM 729 C CA . LYS A 1 93 ? -14.969 3.611 -7.734 1 85.25 93 LYS A CA 1
ATOM 730 C C . LYS A 1 93 ? -16.297 3.521 -6.969 1 85.25 93 LYS A C 1
ATOM 732 O O . LYS A 1 93 ? -16.297 3.396 -5.742 1 85.25 93 LYS A O 1
ATOM 737 N N . GLU A 1 94 ? -17.344 3.684 -7.699 1 89.56 94 GLU A N 1
ATOM 738 C CA . GLU A 1 94 ? -18.703 3.508 -7.203 1 89.56 94 GLU A CA 1
ATOM 739 C C . GLU A 1 94 ? -19.438 2.438 -7.996 1 89.56 94 GLU A C 1
ATOM 741 O O . GLU A 1 94 ? -19.641 2.574 -9.203 1 89.56 94 GLU A O 1
ATOM 746 N N . ASP A 1 95 ? -19.812 1.415 -7.285 1 86.44 95 ASP A N 1
ATOM 747 C CA . ASP A 1 95 ? -20.5 0.286 -7.914 1 86.44 95 ASP A CA 1
ATOM 748 C C . ASP A 1 95 ? -19.719 -0.221 -9.125 1 86.44 95 ASP A C 1
ATOM 750 O O . ASP A 1 95 ? -20.281 -0.414 -10.203 1 86.44 95 ASP A O 1
ATOM 754 N N . GLY A 1 96 ? -18.484 -0.269 -8.883 1 75.75 96 GLY A N 1
ATOM 755 C CA . GLY A 1 96 ? -17.609 -0.85 -9.883 1 75.75 96 GLY A CA 1
ATOM 756 C C . GLY A 1 96 ? -17.219 0.132 -10.969 1 75.75 96 GLY A C 1
ATOM 757 O O . GLY A 1 96 ? -16.375 -0.175 -11.812 1 75.75 96 GLY A O 1
ATOM 758 N N . LYS A 1 97 ? -17.766 1.347 -10.945 1 81.88 97 LYS A N 1
ATOM 759 C CA . LYS A 1 97 ? -17.5 2.344 -11.969 1 81.88 97 LYS A CA 1
ATOM 760 C C . LYS A 1 97 ? -16.516 3.402 -11.469 1 81.88 97 LYS A C 1
ATOM 762 O O . LYS A 1 97 ? -16.609 3.842 -10.32 1 81.88 97 LYS A O 1
ATOM 767 N N . LEU A 1 98 ? -15.625 3.738 -12.336 1 80.38 98 LEU A N 1
ATOM 768 C CA . LEU A 1 98 ? -14.648 4.777 -12.016 1 80.38 98 LEU A CA 1
ATOM 769 C C . LEU A 1 98 ? -15.328 6.137 -11.891 1 80.38 98 LEU A C 1
ATOM 771 O O . LEU A 1 98 ? -16.016 6.582 -12.812 1 80.38 98 LEU A O 1
ATOM 775 N N . VAL A 1 99 ? -15.117 6.805 -10.828 1 84.69 99 VAL A N 1
ATOM 776 C CA . VAL A 1 99 ? -15.742 8.117 -10.664 1 84.69 99 VAL A CA 1
ATOM 777 C C . VAL A 1 99 ? -14.656 9.18 -10.484 1 84.69 99 VAL A C 1
ATOM 779 O O . VAL A 1 99 ? -14.914 10.367 -10.688 1 84.69 99 VAL A O 1
ATOM 782 N N . LYS A 1 100 ? -13.508 8.734 -10.109 1 83.38 100 LYS A N 1
ATOM 783 C CA . LYS A 1 100 ? -12.359 9.633 -9.984 1 83.38 100 LYS A CA 1
ATOM 784 C C . LYS A 1 100 ? -11.055 8.898 -10.289 1 83.38 100 LYS A C 1
ATOM 786 O O . LYS A 1 100 ? -10.867 7.754 -9.867 1 83.38 100 LYS A O 1
ATOM 791 N N . ASN A 1 101 ? -10.219 9.492 -11.008 1 81.19 101 ASN A N 1
ATOM 792 C CA . ASN A 1 101 ? -8.883 8.992 -11.305 1 81.19 101 ASN A CA 1
ATOM 793 C C . ASN A 1 101 ? -7.895 10.133 -11.539 1 81.19 101 ASN A C 1
ATOM 795 O O . ASN A 1 101 ? -7.82 10.68 -12.641 1 81.19 101 ASN A O 1
ATOM 799 N N . TYR A 1 102 ? -7.18 10.461 -10.398 1 80.81 102 TYR A N 1
ATOM 800 C CA . TYR A 1 102 ? -6.18 11.523 -10.469 1 80.81 102 TYR A CA 1
ATOM 801 C C . TYR A 1 102 ? -4.777 10.961 -10.273 1 80.81 102 TYR A C 1
ATOM 803 O O . TYR A 1 102 ? -4.566 10.07 -9.453 1 80.81 102 TYR A O 1
ATOM 811 N N . ASP A 1 103 ? -3.861 11.414 -11.016 1 80.62 103 ASP A N 1
ATOM 812 C CA . ASP A 1 103 ? -2.434 11.109 -10.945 1 80.62 103 ASP A CA 1
ATOM 813 C C . ASP A 1 103 ? -1.598 12.375 -11.133 1 80.62 103 ASP A C 1
ATOM 815 O O . ASP A 1 103 ? -1.563 12.945 -12.227 1 80.62 103 ASP A O 1
ATOM 819 N N . ILE A 1 104 ? -0.887 12.742 -10.047 1 81.06 104 ILE A N 1
ATOM 820 C CA . ILE A 1 104 ? -0.326 14.086 -10.023 1 81.06 104 ILE A CA 1
ATOM 821 C C . ILE A 1 104 ? 1.144 14.031 -9.617 1 81.06 104 ILE A C 1
ATOM 823 O O . ILE A 1 104 ? 1.483 13.445 -8.586 1 81.06 104 ILE A O 1
ATOM 827 N N . ASP A 1 105 ? 2.002 14.68 -10.43 1 81.56 105 ASP A N 1
ATOM 828 C CA . ASP A 1 105 ? 3.373 14.945 -10 1 81.56 105 ASP A CA 1
ATOM 829 C C . ASP A 1 105 ? 3.49 16.328 -9.359 1 81.56 105 ASP A C 1
ATOM 831 O O . ASP A 1 105 ? 2.984 17.312 -9.891 1 81.56 105 ASP A O 1
ATOM 835 N N . ILE A 1 106 ? 4.129 16.297 -8.203 1 80.62 106 ILE A N 1
ATOM 836 C CA . ILE A 1 106 ? 4.258 17.531 -7.434 1 80.62 106 ILE A CA 1
ATOM 837 C C . ILE A 1 106 ? 5.73 17.922 -7.332 1 80.62 106 ILE A C 1
ATOM 839 O O . ILE A 1 106 ? 6.559 17.141 -6.863 1 80.62 106 ILE A O 1
ATOM 843 N N . HIS A 1 107 ? 6.18 19.016 -7.918 1 68.56 107 HIS A N 1
ATOM 844 C CA . HIS A 1 107 ? 7.555 19.5 -7.844 1 68.56 107 HIS A CA 1
ATOM 845 C C . HIS A 1 107 ? 7.645 20.781 -7.027 1 68.56 107 HIS A C 1
ATOM 847 O O . HIS A 1 107 ? 7.07 21.812 -7.406 1 68.56 107 HIS A O 1
ATOM 853 N N . SER A 1 108 ? 8.125 20.625 -5.859 1 59.09 108 SER A N 1
ATOM 854 C CA . SER A 1 108 ? 8.219 21.781 -4.988 1 59.09 108 SER A CA 1
ATOM 855 C C . SER A 1 108 ? 9.305 22.75 -5.469 1 59.09 108 SER A C 1
ATOM 857 O O . SER A 1 108 ? 9.188 23.953 -5.293 1 59.09 108 SER A O 1
ATOM 859 N N . LYS A 1 109 ? 10.398 22.203 -5.973 1 56.09 109 LYS A N 1
ATOM 860 C CA . LYS A 1 109 ? 11.508 23.109 -6.23 1 56.09 109 LYS A CA 1
ATOM 861 C C . LYS A 1 109 ? 11.133 24.141 -7.297 1 56.09 109 LYS A C 1
ATOM 863 O O . LYS A 1 109 ? 11.602 25.281 -7.258 1 56.09 109 LYS A O 1
ATOM 868 N N . ASN A 1 110 ? 10.312 23.641 -8.125 1 53.09 110 ASN A N 1
ATOM 869 C CA . ASN A 1 110 ? 9.969 24.625 -9.148 1 53.09 110 ASN A CA 1
ATOM 870 C C . ASN A 1 110 ? 8.555 25.156 -8.969 1 53.09 110 ASN A C 1
ATOM 872 O O . ASN A 1 110 ? 8.047 25.891 -9.82 1 53.09 110 ASN A O 1
ATOM 876 N N . HIS A 1 111 ? 8.008 24.844 -7.77 1 56.12 111 HIS A N 1
ATOM 877 C CA . HIS A 1 111 ? 6.695 25.328 -7.355 1 56.12 111 HIS A CA 1
ATOM 878 C C . HIS A 1 111 ? 5.629 25 -8.398 1 56.12 111 HIS A C 1
ATOM 880 O O . HIS A 1 111 ? 4.77 25.844 -8.695 1 56.12 111 HIS A O 1
ATOM 886 N N . SER A 1 112 ? 5.984 24.031 -9.172 1 57.91 112 SER A N 1
ATOM 887 C CA . SER A 1 112 ? 5.008 23.688 -10.203 1 57.91 112 SER A CA 1
ATOM 888 C C . SER A 1 112 ? 4.418 22.297 -9.961 1 57.91 112 SER A C 1
ATOM 890 O O . SER A 1 112 ? 5.07 21.438 -9.367 1 57.91 112 SER A O 1
ATOM 892 N N . ILE A 1 113 ? 3.084 22.219 -10.094 1 61.53 113 ILE A N 1
ATOM 893 C CA . ILE A 1 113 ? 2.363 20.938 -10.062 1 61.53 113 ILE A CA 1
ATOM 894 C C . ILE A 1 113 ? 1.9 20.578 -11.469 1 61.53 113 ILE A C 1
ATOM 896 O O . ILE A 1 113 ? 1.316 21.406 -12.172 1 61.53 113 ILE A O 1
ATOM 900 N N . MET A 1 114 ? 2.41 19.453 -11.984 1 60.75 114 MET A N 1
ATOM 901 C CA . MET A 1 114 ? 1.919 19 -13.281 1 60.75 114 MET A CA 1
ATOM 902 C C . MET A 1 114 ? 0.984 17.812 -13.117 1 60.75 114 MET A C 1
ATOM 904 O O . MET A 1 114 ? 1.385 16.766 -12.586 1 60.75 114 MET A O 1
ATOM 908 N N . PRO A 1 115 ? -0.353 18.094 -13.344 1 56.47 115 PRO A N 1
ATOM 909 C CA . PRO A 1 115 ? -1.223 16.906 -13.32 1 56.47 115 PRO A CA 1
ATOM 910 C C . PRO A 1 115 ? -0.938 15.945 -14.469 1 56.47 115 PRO A C 1
ATOM 912 O O . PRO A 1 115 ? -0.59 16.375 -15.57 1 56.47 115 PRO A O 1
ATOM 915 N N . ILE A 1 116 ? -0.593 14.766 -14.188 1 53.97 116 ILE A N 1
ATOM 916 C CA . ILE A 1 116 ? -0.547 13.797 -15.273 1 53.97 116 ILE A CA 1
ATOM 917 C C . ILE A 1 116 ? -1.967 13.391 -15.664 1 53.97 116 ILE A C 1
ATOM 919 O O . ILE A 1 116 ? -2.807 13.141 -14.789 1 53.97 116 ILE A O 1
ATOM 923 N N . LEU A 1 117 ? -2.311 13.625 -16.906 1 49.19 117 LEU A N 1
ATOM 924 C CA . LEU A 1 117 ? -3.594 13.422 -17.578 1 49.19 117 LEU A CA 1
ATOM 925 C C . LEU A 1 117 ? -4.086 11.992 -17.375 1 49.19 117 LEU A C 1
ATOM 927 O O . LEU A 1 117 ? -3.359 11.039 -17.656 1 49.19 117 LEU A O 1
ATOM 931 N N . THR A 1 118 ? -4.773 11.758 -16.281 1 50.03 118 THR A N 1
ATOM 932 C CA . THR A 1 118 ? -5.484 10.492 -16.438 1 50.03 118 THR A CA 1
ATOM 933 C C . THR A 1 118 ? -6.816 10.711 -17.156 1 50.03 118 THR A C 1
ATOM 935 O O . THR A 1 118 ? -7.23 11.852 -17.375 1 50.03 118 THR A O 1
ATOM 938 N N . LYS A 1 119 ? -7.418 9.828 -17.797 1 44.56 119 LYS A N 1
ATOM 939 C CA . LYS A 1 119 ? -8.648 9.875 -18.578 1 44.56 119 LYS A CA 1
ATOM 940 C C . LYS A 1 119 ? -9.617 10.914 -18.031 1 44.56 119 LYS A C 1
ATOM 942 O O . LYS A 1 119 ? -10.367 11.531 -18.797 1 44.56 119 LYS A O 1
ATOM 947 N N . THR A 1 120 ? -9.609 11.094 -16.859 1 41.72 120 THR A N 1
ATOM 948 C CA . THR A 1 120 ? -10.625 12.023 -16.375 1 41.72 120 THR A CA 1
ATOM 949 C C . THR A 1 120 ? -10.023 13.398 -16.125 1 41.72 120 THR A C 1
ATOM 951 O O . THR A 1 120 ? -10.727 14.32 -15.695 1 41.72 120 THR A O 1
ATOM 954 N N . GLN A 1 121 ? -8.672 13.453 -16.25 1 49.03 121 GLN A N 1
ATOM 955 C CA . GLN A 1 121 ? -8.117 14.789 -16.047 1 49.03 121 GLN A CA 1
ATOM 956 C C . GLN A 1 121 ? -7.703 15.422 -17.375 1 49.03 121 GLN A C 1
ATOM 958 O O . GLN A 1 121 ? -6.734 14.977 -18 1 49.03 121 GLN A O 1
ATOM 963 N N . SER A 1 122 ? -8.5 15.922 -18.094 1 46 122 SER A N 1
ATOM 964 C CA . SER A 1 122 ? -8.289 16.453 -19.438 1 46 122 SER A CA 1
ATOM 965 C C . SER A 1 122 ? -7.254 17.562 -19.438 1 46 122 SER A C 1
ATOM 967 O O . SER A 1 122 ? -6.613 17.828 -20.453 1 46 122 SER A O 1
ATOM 969 N N . LYS A 1 123 ? -7.309 18.469 -18.625 1 48.5 123 LYS A N 1
ATOM 970 C CA . LYS A 1 123 ? -6.504 19.656 -18.891 1 48.5 123 LYS A CA 1
ATOM 971 C C . LYS A 1 123 ? -5.324 19.734 -17.922 1 48.5 123 LYS A C 1
ATOM 973 O O . LYS A 1 123 ? -5.477 19.516 -16.719 1 48.5 123 LYS A O 1
ATOM 978 N N . ILE A 1 124 ? -4.051 19.609 -18.578 1 52.12 124 ILE A N 1
ATOM 979 C CA . ILE A 1 124 ? -2.848 19.891 -17.812 1 52.12 124 ILE A CA 1
ATOM 980 C C . ILE A 1 124 ? -2.945 21.281 -17.188 1 52.12 124 ILE A C 1
ATOM 982 O O . ILE A 1 124 ? -3.107 22.281 -17.891 1 52.12 124 ILE A O 1
ATOM 986 N N . ARG A 1 125 ? -3.352 21.438 -15.859 1 57.06 125 ARG A N 1
ATOM 987 C CA . ARG A 1 125 ? -3.303 22.719 -15.18 1 57.06 125 ARG A CA 1
ATOM 988 C C . ARG A 1 125 ? -2.064 22.828 -14.297 1 57.06 125 ARG A C 1
ATOM 990 O O . ARG A 1 125 ? -1.694 21.875 -13.617 1 57.06 125 ARG A O 1
ATOM 997 N N . THR A 1 126 ? -1.093 23.719 -14.75 1 60.25 126 THR A N 1
ATOM 998 C CA . THR A 1 126 ? 0.029 24.047 -13.875 1 60.25 126 THR A CA 1
ATOM 999 C C . THR A 1 126 ? -0.385 25.062 -12.812 1 60.25 126 THR A C 1
ATOM 1001 O O . THR A 1 126 ? -1.056 26.047 -13.117 1 60.25 126 THR A O 1
ATOM 1004 N N . TRP A 1 127 ? -0.233 24.625 -11.516 1 64.31 127 TRP A N 1
ATOM 1005 C CA . TRP A 1 127 ? -0.462 25.562 -10.422 1 64.31 127 TRP A CA 1
ATOM 1006 C C . TRP A 1 127 ? 0.859 26.047 -9.844 1 64.31 127 TRP A C 1
ATOM 1008 O O . TRP A 1 127 ? 1.866 25.344 -9.883 1 64.31 127 TRP A O 1
ATOM 1018 N N . HIS A 1 128 ? 0.872 27.359 -9.461 1 60.03 128 HIS A N 1
ATOM 1019 C CA . HIS A 1 128 ? 2.055 27.922 -8.812 1 60.03 128 HIS A CA 1
ATOM 1020 C C . HIS A 1 128 ? 1.861 28.031 -7.305 1 60.03 128 HIS A C 1
ATOM 1022 O O . HIS A 1 128 ? 0.836 28.531 -6.84 1 60.03 128 HIS A O 1
ATOM 1028 N N . SER A 1 129 ? 2.836 27.266 -6.621 1 61.19 129 SER A N 1
ATOM 1029 C CA . SER A 1 129 ? 2.828 27.297 -5.164 1 61.19 129 SER A CA 1
ATOM 1030 C C . SER A 1 129 ? 3.656 28.469 -4.625 1 61.19 129 SER A C 1
ATOM 1032 O O . SER A 1 129 ? 4.508 29 -5.336 1 61.19 129 SER A O 1
ATOM 1034 N N . LYS A 1 130 ? 3.221 28.938 -3.404 1 66.31 130 LYS A N 1
ATOM 1035 C CA . LYS A 1 130 ? 4.109 29.812 -2.645 1 66.31 130 LYS A CA 1
ATOM 1036 C C . LYS A 1 130 ? 5.332 29.047 -2.145 1 66.31 130 LYS A C 1
ATOM 1038 O O . LYS A 1 130 ? 5.422 27.828 -2.301 1 66.31 130 LYS A O 1
ATOM 1043 N N . SER A 1 131 ? 6.262 29.781 -1.638 1 64.19 131 SER A N 1
ATOM 1044 C CA . SER A 1 131 ? 7.457 29.156 -1.086 1 64.19 131 SER A CA 1
ATOM 1045 C C . SER A 1 131 ? 7.113 28.266 0.103 1 64.19 131 SER A C 1
ATOM 1047 O O . SER A 1 131 ? 6.223 28.594 0.892 1 64.19 131 SER A O 1
ATOM 1049 N N . GLY A 1 132 ? 7.699 27.047 0.062 1 74.75 132 GLY A N 1
ATOM 1050 C CA . GLY A 1 132 ? 7.516 26.141 1.174 1 74.75 132 GLY A CA 1
ATOM 1051 C C . GLY A 1 132 ? 7.113 24.734 0.734 1 74.75 132 GLY A C 1
ATOM 1052 O O . GLY A 1 132 ? 7.051 24.453 -0.464 1 74.75 132 GLY A O 1
ATOM 1053 N N . ASN A 1 133 ? 6.871 23.922 1.669 1 80.69 133 ASN A N 1
ATOM 1054 C CA . ASN A 1 133 ? 6.559 22.531 1.4 1 80.69 133 ASN A CA 1
ATOM 1055 C C . ASN A 1 133 ? 5.125 22.359 0.902 1 80.69 133 ASN A C 1
ATOM 1057 O O . ASN A 1 133 ? 4.23 23.094 1.312 1 80.69 133 ASN A O 1
ATOM 1061 N N . ILE A 1 134 ? 4.965 21.531 -0.105 1 90.38 134 ILE A N 1
ATOM 1062 C CA . ILE A 1 134 ? 3.654 21.156 -0.629 1 90.38 134 ILE A CA 1
ATOM 1063 C C . ILE A 1 134 ? 3.33 19.719 -0.234 1 90.38 134 ILE A C 1
ATOM 1065 O O . ILE A 1 134 ? 4.172 18.828 -0.365 1 90.38 134 ILE A O 1
ATOM 1069 N N . VAL A 1 135 ? 2.131 19.578 0.321 1 93.69 135 VAL A N 1
ATOM 1070 C CA . VAL A 1 135 ? 1.674 18.234 0.679 1 93.69 135 VAL A CA 1
ATOM 1071 C C . VAL A 1 135 ? 0.421 17.891 -0.12 1 93.69 135 VAL A C 1
ATOM 1073 O O . VAL A 1 135 ? -0.156 18.75 -0.791 1 93.69 135 VAL A O 1
ATOM 1076 N N . ASP A 1 136 ? 0.101 16.609 -0.237 1 93.94 136 ASP A N 1
ATOM 1077 C CA . ASP A 1 136 ? -1.15 16.125 -0.812 1 93.94 136 ASP A CA 1
ATOM 1078 C C . ASP A 1 136 ? -2.119 15.68 0.281 1 93.94 136 ASP A C 1
ATOM 1080 O O . ASP A 1 136 ? -1.777 15.703 1.466 1 93.94 136 ASP A O 1
ATOM 1084 N N . PRO A 1 137 ? -3.365 15.312 -0.047 1 94 137 PRO A N 1
ATOM 1085 C CA . PRO A 1 137 ? -4.375 15 0.968 1 94 137 PRO A CA 1
ATOM 1086 C C . PRO A 1 137 ? -3.961 13.836 1.873 1 94 137 PRO A C 1
ATOM 1088 O O . PRO A 1 137 ? -4.387 13.773 3.029 1 94 137 PRO A O 1
ATOM 1091 N N . LEU A 1 138 ? -3.137 12.969 1.408 1 95.81 138 LEU A N 1
ATOM 1092 C CA . LEU A 1 138 ? -2.711 11.836 2.225 1 95.81 138 LEU A CA 1
ATOM 1093 C C . LEU A 1 138 ? -1.53 12.219 3.111 1 95.81 138 LEU A C 1
ATOM 1095 O O . LEU A 1 138 ? -1.521 11.906 4.305 1 95.81 138 LEU A O 1
ATOM 1099 N N . SER A 1 139 ? -0.558 12.898 2.514 1 96.25 139 SER A N 1
ATOM 1100 C CA . SER A 1 139 ? 0.662 13.203 3.254 1 96.25 139 SER A CA 1
ATOM 1101 C C . SER A 1 139 ? 0.439 14.352 4.234 1 96.25 139 SER A C 1
ATOM 1103 O O . SER A 1 139 ? 1.267 14.586 5.117 1 96.25 139 SER A O 1
ATOM 1105 N N . LEU A 1 140 ? -0.659 15.031 4.172 1 96.12 140 LEU A N 1
ATOM 1106 C CA . LEU A 1 140 ? -0.954 16.172 5.027 1 96.12 140 LEU A CA 1
ATOM 1107 C C . LEU A 1 140 ? -0.899 15.781 6.5 1 96.12 140 LEU A C 1
ATOM 1109 O O . LEU A 1 140 ? -0.203 16.422 7.293 1 96.12 140 LEU A O 1
ATOM 1113 N N . PHE A 1 141 ? -1.558 14.695 6.832 1 95.56 141 PHE A N 1
ATOM 1114 C CA . PHE A 1 141 ? -1.635 14.344 8.242 1 95.56 141 PHE A CA 1
ATOM 1115 C C . PHE A 1 141 ? -0.319 13.742 8.727 1 95.56 141 PHE A C 1
ATOM 1117 O O . PHE A 1 141 ? 0.001 13.812 9.914 1 95.56 141 PHE A O 1
ATOM 1124 N N . LEU A 1 142 ? 0.448 13.234 7.844 1 96.56 142 LEU A N 1
ATOM 1125 C CA . LEU A 1 142 ? 1.792 12.82 8.234 1 96.56 142 LEU A CA 1
ATOM 1126 C C . LEU A 1 142 ? 2.701 14.031 8.422 1 96.56 142 LEU A C 1
ATOM 1128 O O . LEU A 1 142 ? 3.592 14.016 9.273 1 96.56 142 LEU A O 1
ATOM 1132 N N . ALA A 1 143 ? 2.457 15.094 7.578 1 96 143 ALA A N 1
ATOM 1133 C CA . ALA A 1 143 ? 3.174 16.344 7.793 1 96 143 ALA A CA 1
ATOM 1134 C C . ALA A 1 143 ? 2.859 16.938 9.164 1 96 143 ALA A C 1
ATOM 1136 O O . ALA A 1 143 ? 3.76 17.391 9.875 1 96 143 ALA A O 1
ATOM 1137 N N . LEU A 1 144 ? 1.642 16.875 9.523 1 96.19 144 LEU A N 1
ATOM 1138 C CA . LEU A 1 144 ? 1.23 17.328 10.852 1 96.19 144 LEU A CA 1
ATOM 1139 C C . LEU A 1 144 ? 1.883 16.484 11.938 1 96.19 144 LEU A C 1
ATOM 1141 O O . LEU A 1 144 ? 2.396 17.016 12.922 1 96.19 144 LEU A O 1
ATOM 1145 N N . SER A 1 145 ? 1.827 15.172 11.789 1 95.75 145 SER A N 1
ATOM 1146 C CA . SER A 1 145 ? 2.5 14.281 12.727 1 95.75 145 SER A CA 1
ATOM 1147 C C . SER A 1 145 ? 3.965 14.664 12.898 1 95.75 145 SER A C 1
ATOM 1149 O O . SER A 1 145 ? 4.457 14.766 14.031 1 95.75 145 SER A O 1
ATOM 1151 N N . ASN A 1 146 ? 4.613 14.844 11.766 1 95.25 146 ASN A N 1
ATOM 1152 C CA . ASN A 1 146 ? 6.023 15.211 11.758 1 95.25 146 ASN A CA 1
ATOM 1153 C C . ASN A 1 146 ? 6.262 16.531 12.5 1 95.25 146 ASN A C 1
ATOM 1155 O O . ASN A 1 146 ? 7.168 16.625 13.328 1 95.25 146 ASN A O 1
ATOM 1159 N N . ASP A 1 147 ? 5.484 17.516 12.211 1 95.12 147 ASP A N 1
ATOM 1160 C CA . ASP A 1 147 ? 5.668 18.828 12.797 1 95.12 147 ASP A CA 1
ATOM 1161 C C . ASP A 1 147 ? 5.348 18.828 14.289 1 95.12 147 ASP A C 1
ATOM 1163 O O . ASP A 1 147 ? 6.02 19.484 15.078 1 95.12 147 ASP A O 1
ATOM 1167 N N . LEU A 1 148 ? 4.309 18.078 14.656 1 95 148 LEU A N 1
ATOM 1168 C CA . LEU A 1 148 ? 3.965 17.969 16.078 1 95 148 LEU A CA 1
ATOM 1169 C C . LEU A 1 148 ? 5.102 17.344 16.859 1 95 148 LEU A C 1
ATOM 1171 O O . LEU A 1 148 ? 5.379 17.75 18 1 95 148 LEU A O 1
ATOM 1175 N N . LYS A 1 149 ? 5.707 16.406 16.281 1 93.44 149 LYS A N 1
ATOM 1176 C CA . LYS A 1 149 ? 6.797 15.68 16.938 1 93.44 149 LYS A CA 1
ATOM 1177 C C . LYS A 1 149 ? 8.031 16.562 17.078 1 93.44 149 LYS A C 1
ATOM 1179 O O . LYS A 1 149 ? 8.688 16.562 18.109 1 93.44 149 LYS A O 1
ATOM 1184 N N . HIS A 1 150 ? 8.328 17.375 16.094 1 93.81 150 HIS A N 1
ATOM 1185 C CA . HIS A 1 150 ? 9.617 18.062 16.047 1 93.81 150 HIS A CA 1
ATOM 1186 C C . HIS A 1 150 ? 9.5 19.5 16.516 1 93.81 150 HIS A C 1
ATOM 1188 O O . HIS A 1 150 ? 10.516 20.156 16.781 1 93.81 150 HIS A O 1
ATOM 1194 N N . ASN A 1 151 ? 8.297 19.969 16.594 1 93.75 151 ASN A N 1
ATOM 1195 C CA . ASN A 1 151 ? 8.07 21.344 17.016 1 93.75 151 ASN A CA 1
ATOM 1196 C C . ASN A 1 151 ? 7.094 21.422 18.188 1 93.75 151 ASN A C 1
ATOM 1198 O O . ASN A 1 151 ? 5.996 21.969 18.047 1 93.75 151 ASN A O 1
ATOM 1202 N N . PRO A 1 152 ? 7.582 21.047 19.359 1 92 152 PRO A N 1
ATOM 1203 C CA . PRO A 1 152 ? 6.684 20.938 20.516 1 92 152 PRO A CA 1
ATOM 1204 C C . PRO A 1 152 ? 6.121 22.281 20.953 1 92 152 PRO A C 1
ATOM 1206 O O . PRO A 1 152 ? 5.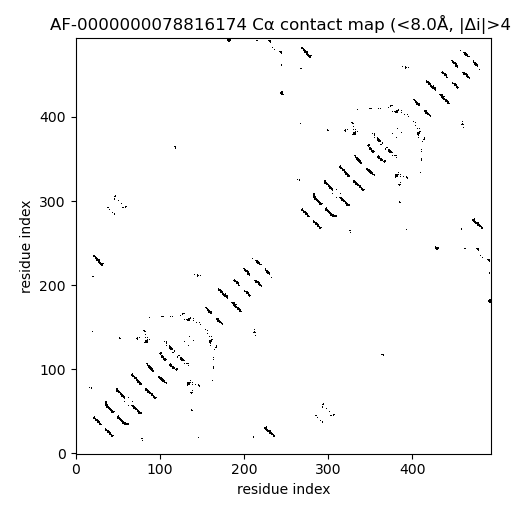059 22.328 21.578 1 92 152 PRO A O 1
ATOM 1209 N N . ASN A 1 153 ? 6.703 23.375 20.594 1 93.25 153 ASN A N 1
ATOM 1210 C CA . ASN A 1 153 ? 6.262 24.672 21.062 1 93.25 153 ASN A CA 1
ATOM 1211 C C . ASN A 1 153 ? 5.516 25.438 19.969 1 93.25 153 ASN A C 1
ATOM 1213 O O . ASN A 1 153 ? 5.02 26.547 20.219 1 93.25 153 ASN A O 1
ATOM 1217 N N . GLN A 1 154 ? 5.422 24.859 18.828 1 94.81 154 GLN A N 1
ATOM 1218 C CA . GLN A 1 154 ? 4.723 25.516 17.734 1 94.81 154 GLN A CA 1
ATOM 1219 C C . GLN A 1 154 ? 3.213 25.328 17.859 1 94.81 154 GLN A C 1
ATOM 1221 O O . GLN A 1 154 ? 2.74 24.219 18.094 1 94.81 154 GLN A O 1
ATOM 1226 N N . SER A 1 155 ? 2.436 26.469 17.641 1 95.38 155 SER A N 1
ATOM 1227 C CA . SER A 1 155 ? 0.991 26.391 17.812 1 95.38 155 SER A CA 1
ATOM 1228 C C . SER A 1 155 ? 0.257 26.453 16.484 1 95.38 155 SER A C 1
ATOM 1230 O O . SER A 1 155 ? -0.89 26.016 16.375 1 95.38 155 SER A O 1
ATOM 1232 N N . ILE A 1 156 ? 0.928 27.062 15.531 1 95.81 156 ILE A N 1
ATOM 1233 C CA . ILE A 1 156 ? 0.3 27.234 14.227 1 95.81 156 ILE A CA 1
ATOM 1234 C C . ILE A 1 156 ? 1.123 26.516 13.164 1 95.81 156 ILE A C 1
ATOM 1236 O O . ILE A 1 156 ? 2.352 26.609 13.148 1 95.81 156 ILE A O 1
ATOM 1240 N N . PHE A 1 157 ? 0.427 25.75 12.352 1 94.88 157 PHE A N 1
ATOM 124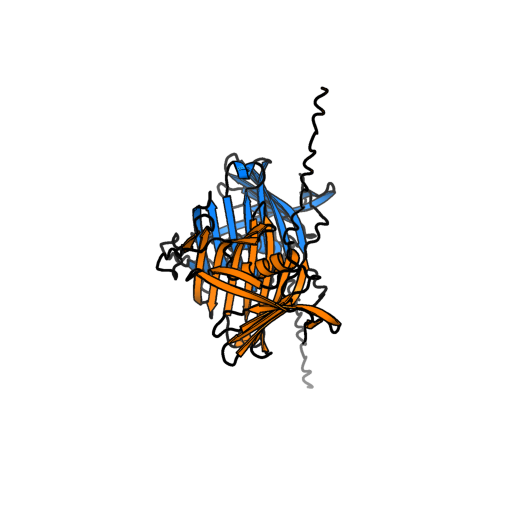1 C CA . PHE A 1 157 ? 1.039 25.031 11.242 1 94.88 157 PHE A CA 1
ATOM 1242 C C . PHE A 1 157 ? 0.38 25.406 9.922 1 94.88 157 PHE A C 1
ATOM 1244 O O . PHE A 1 157 ? -0.848 25.438 9.82 1 94.88 157 PHE A O 1
ATOM 1251 N N . THR A 1 158 ? 1.219 25.734 8.906 1 93.06 158 THR A N 1
ATOM 1252 C CA . THR A 1 158 ? 0.709 26.125 7.594 1 93.06 158 THR A CA 1
ATOM 1253 C C . THR A 1 158 ? 1.231 25.188 6.512 1 93.06 158 THR A C 1
ATOM 1255 O O . THR A 1 158 ? 2.414 24.844 6.504 1 93.06 158 THR A O 1
ATOM 1258 N N . TYR A 1 159 ? 0.286 24.75 5.66 1 92.81 159 TYR A N 1
ATOM 1259 C CA . TYR A 1 159 ? 0.641 23.844 4.574 1 92.81 159 TYR A CA 1
ATOM 1260 C C . TYR A 1 159 ? 0.019 24.297 3.26 1 92.81 159 TYR A C 1
ATOM 1262 O O . TYR A 1 159 ? -1.123 24.75 3.234 1 92.81 159 TYR A O 1
ATOM 1270 N N . GLN A 1 160 ? 0.824 24.25 2.166 1 91.5 160 GLN A N 1
ATOM 1271 C CA . GLN A 1 160 ? 0.237 24.25 0.831 1 91.5 160 GLN A CA 1
ATOM 1272 C C . GLN A 1 160 ? -0.221 22.844 0.437 1 91.5 160 GLN A C 1
ATOM 1274 O O . GLN A 1 160 ? 0.587 21.906 0.374 1 91.5 160 GLN A O 1
ATOM 1279 N N . VAL A 1 161 ? -1.554 22.656 0.213 1 91.75 161 VAL A N 1
ATOM 1280 C CA . VAL A 1 161 ? -2.121 21.344 -0.057 1 91.75 161 VAL A CA 1
ATOM 1281 C C . VAL A 1 161 ? -2.646 21.281 -1.49 1 91.75 161 VAL A C 1
ATOM 1283 O O . VAL A 1 161 ? -3.432 22.141 -1.902 1 91.75 161 VAL A O 1
ATOM 1286 N N . THR A 1 162 ? -2.211 20.328 -2.281 1 88.75 162 THR A N 1
ATOM 1287 C CA . THR A 1 162 ? -2.725 20.156 -3.637 1 88.75 162 THR A CA 1
ATOM 1288 C C . THR A 1 162 ? -3.428 18.812 -3.785 1 88.75 162 THR A C 1
ATOM 1290 O O . THR A 1 162 ? -2.914 17.781 -3.338 1 88.75 162 THR A O 1
ATOM 1293 N N . ASN A 1 163 ? -4.551 18.828 -4.383 1 84.31 163 ASN A N 1
ATOM 1294 C CA . ASN A 1 163 ? -5.285 17.594 -4.68 1 84.31 163 ASN A CA 1
ATOM 1295 C C . ASN A 1 163 ? -5.316 17.312 -6.18 1 84.31 163 ASN A C 1
ATOM 1297 O O . ASN A 1 163 ? -6.117 16.5 -6.645 1 84.31 163 ASN A O 1
ATOM 1301 N N . GLY A 1 164 ? -4.484 18.047 -6.91 1 76.69 164 GLY A N 1
ATOM 1302 C CA . GLY A 1 164 ? -4.438 17.875 -8.352 1 76.69 164 GLY A CA 1
ATOM 1303 C C . GLY A 1 164 ? -5.301 18.875 -9.102 1 76.69 164 GLY A C 1
ATOM 1304 O O . GLY A 1 164 ? -5.102 19.109 -10.289 1 76.69 164 GLY A O 1
ATOM 1305 N N . LYS A 1 165 ? -6.277 19.578 -8.43 1 76.25 165 LYS A N 1
ATOM 1306 C CA . LYS A 1 165 ? -7.145 20.578 -9.055 1 76.25 165 LYS A CA 1
ATOM 1307 C C . LYS A 1 165 ? -6.711 21.984 -8.688 1 76.25 165 LYS A C 1
ATOM 1309 O O . LYS A 1 165 ? -6.883 22.922 -9.477 1 76.25 165 LYS A O 1
ATOM 1314 N N . SER A 1 166 ? -6.215 22.125 -7.508 1 79.25 166 SER A N 1
ATOM 1315 C CA . SER A 1 166 ? -5.789 23.438 -7 1 79.25 166 SER A CA 1
ATOM 1316 C C . SER A 1 166 ? -4.754 23.281 -5.887 1 79.25 166 SER A C 1
ATOM 1318 O O . SER A 1 166 ? -4.492 22.172 -5.426 1 79.25 166 SER A O 1
ATOM 1320 N N . ILE A 1 167 ? -4.117 24.344 -5.609 1 86.06 167 ILE A N 1
ATOM 1321 C CA . ILE A 1 167 ? -3.287 24.438 -4.414 1 86.06 167 ILE A CA 1
ATOM 1322 C C . ILE A 1 167 ? -3.959 25.359 -3.4 1 86.06 167 ILE A C 1
ATOM 1324 O O . ILE A 1 167 ? -4.301 26.5 -3.721 1 86.06 167 ILE A O 1
ATOM 1328 N N . GLU A 1 168 ? -4.188 24.891 -2.236 1 87.25 168 GLU A N 1
ATOM 1329 C CA . GLU A 1 168 ? -4.828 25.656 -1.176 1 87.25 168 GLU A CA 1
ATOM 1330 C C . GLU A 1 168 ? -3.914 25.797 0.038 1 87.25 168 GLU A C 1
ATOM 1332 O O . GLU A 1 168 ? -3.186 24.875 0.383 1 87.25 168 GLU A O 1
ATOM 1337 N N . GLN A 1 169 ? -4.039 26.938 0.685 1 89.5 169 GLN A N 1
ATOM 1338 C CA . GLN A 1 169 ? -3.332 27.125 1.947 1 89.5 169 GLN A CA 1
ATOM 1339 C C . GLN A 1 169 ? -4.176 26.641 3.125 1 89.5 169 GLN A C 1
ATOM 1341 O O . GLN A 1 169 ? -5.297 27.109 3.322 1 89.5 169 GLN A O 1
ATOM 1346 N N . HIS A 1 170 ? -3.617 25.672 3.861 1 92.75 170 HIS A N 1
ATOM 1347 C CA . HIS A 1 170 ? -4.25 25.219 5.094 1 92.75 170 HIS A CA 1
ATOM 1348 C C . HIS A 1 170 ? -3.502 25.734 6.32 1 92.75 170 HIS A C 1
ATOM 1350 O O . HIS A 1 170 ? -2.27 25.75 6.336 1 92.75 170 HIS A O 1
ATOM 1356 N N . GLN A 1 171 ? -4.281 26.188 7.285 1 94 171 GLN A N 1
ATOM 1357 C CA . GLN A 1 171 ? -3.707 26.547 8.578 1 94 171 GLN A CA 1
ATOM 1358 C C . GLN A 1 171 ? -4.359 25.766 9.711 1 94 171 GLN A C 1
ATOM 1360 O O . GLN A 1 171 ? -5.582 25.625 9.758 1 94 171 GLN A O 1
ATOM 1365 N N . TYR A 1 172 ? -3.506 25.266 10.547 1 95.12 172 TYR A N 1
ATOM 1366 C CA . TYR A 1 172 ? -3.949 24.438 11.664 1 95.12 172 TYR A CA 1
ATOM 1367 C C . TYR A 1 172 ? -3.443 25 12.992 1 95.12 172 TYR A C 1
ATOM 1369 O O . TYR A 1 172 ? -2.326 25.516 13.07 1 95.12 172 TYR A O 1
ATOM 1377 N N . LYS A 1 173 ? -4.246 24.891 14.008 1 96.31 173 LYS A N 1
ATOM 1378 C CA . LYS A 1 173 ? -3.881 25.344 15.344 1 96.31 173 LYS A CA 1
ATOM 1379 C C . LYS A 1 173 ? -3.889 24.203 16.344 1 96.31 173 LYS A C 1
ATOM 1381 O O . LYS A 1 173 ? -4.859 23.438 16.422 1 96.31 173 LYS A O 1
ATOM 1386 N N . ARG A 1 174 ? -2.828 24.109 17 1 96.38 174 ARG A N 1
ATOM 1387 C CA . ARG A 1 174 ? -2.686 23.141 18.094 1 96.38 174 ARG A CA 1
ATOM 1388 C C . ARG A 1 174 ? -3.371 23.641 19.359 1 96.38 174 ARG A C 1
ATOM 1390 O O . ARG A 1 174 ? -3.252 24.828 19.703 1 96.38 174 ARG A O 1
ATOM 1397 N N . THR A 1 175 ? -4.121 22.797 19.969 1 92.5 175 THR A N 1
ATOM 1398 C CA . THR A 1 175 ? -4.656 23.062 21.297 1 92.5 175 THR A CA 1
ATOM 1399 C C . THR A 1 175 ? -4.383 21.891 22.219 1 92.5 175 THR A C 1
ATOM 1401 O O . THR A 1 175 ? -4.684 20.734 21.891 1 92.5 175 THR A O 1
ATOM 1404 N N . ASN A 1 176 ? -3.771 22.203 23.312 1 82.06 176 ASN A N 1
ATOM 1405 C CA . ASN A 1 176 ? -3.375 21.156 24.25 1 82.06 176 ASN A CA 1
ATOM 1406 C C . ASN A 1 176 ? -4.406 20.969 25.359 1 82.06 176 ASN A C 1
ATOM 1408 O O . ASN A 1 176 ? -5.332 21.781 25.5 1 82.06 176 ASN A O 1
ATOM 1412 N N . GLY A 1 177 ? -4.242 19.828 26.047 1 78.94 177 GLY A N 1
ATOM 1413 C CA . GLY A 1 177 ? -5.023 19.625 27.25 1 78.94 177 GLY A CA 1
ATOM 1414 C C . GLY A 1 177 ? -6.367 18.969 26.984 1 78.94 177 GLY A C 1
ATOM 1415 O O . GLY A 1 177 ? -7.348 19.25 27.688 1 78.94 177 GLY A O 1
ATOM 1416 N N . HIS A 1 178 ? -6.434 18.156 25.922 1 88.31 178 HIS A N 1
ATOM 1417 C CA . HIS A 1 178 ? -7.648 17.406 25.625 1 88.31 178 HIS A CA 1
ATOM 1418 C C . HIS A 1 178 ? -7.473 15.93 25.969 1 88.31 178 HIS A C 1
ATOM 1420 O O . HIS A 1 178 ? -6.367 15.398 25.859 1 88.31 178 HIS A O 1
ATOM 1426 N N . PHE A 1 179 ? -8.562 15.383 26.438 1 89.62 179 PHE A N 1
ATOM 1427 C CA . PHE A 1 179 ? -8.516 13.969 26.781 1 89.62 179 PHE A CA 1
ATOM 1428 C C . PHE A 1 179 ? -9.438 13.156 25.875 1 89.62 179 PHE A C 1
ATOM 1430 O O . PHE A 1 179 ? -10.523 13.625 25.516 1 89.62 179 PHE A O 1
ATOM 1437 N N . LEU A 1 180 ? -8.906 12.008 25.5 1 89.69 180 LEU A N 1
ATOM 1438 C CA . LEU A 1 180 ? -9.68 11.016 24.781 1 89.69 180 LEU A CA 1
ATOM 1439 C C . LEU A 1 180 ? -9.727 9.695 25.547 1 89.69 180 LEU A C 1
ATOM 1441 O O . LEU A 1 180 ? -8.828 9.398 26.328 1 89.69 180 LEU A O 1
ATOM 1445 N N . LYS A 1 181 ? -10.844 9.039 25.375 1 87.81 181 LYS A N 1
ATOM 1446 C CA . LYS A 1 181 ? -10.906 7.691 25.938 1 87.81 181 LYS A CA 1
ATOM 1447 C C . LYS A 1 181 ? -10.5 6.645 24.906 1 87.81 181 LYS A C 1
ATOM 1449 O O . LYS A 1 181 ? -11.133 6.52 23.859 1 87.81 181 LYS A O 1
ATOM 1454 N N . ILE A 1 182 ? -9.438 5.953 25.203 1 85.38 182 ILE A N 1
ATOM 1455 C CA . ILE A 1 182 ? -8.977 4.84 24.375 1 85.38 182 ILE A CA 1
ATOM 1456 C C . ILE A 1 182 ? -8.883 3.574 25.234 1 85.38 182 ILE A C 1
ATOM 1458 O O . ILE A 1 182 ? -8.133 3.529 26.203 1 85.38 182 ILE A O 1
ATOM 1462 N N . ASN A 1 183 ? -9.602 2.568 24.844 1 86.31 183 ASN A N 1
ATOM 1463 C CA . ASN A 1 183 ? -9.672 1.334 25.625 1 86.31 183 ASN A CA 1
ATOM 1464 C C . ASN A 1 183 ? -9.992 1.612 27.094 1 86.31 183 ASN A C 1
ATOM 1466 O O . ASN A 1 183 ? -9.312 1.102 27.984 1 86.31 183 ASN A O 1
ATOM 1470 N N . ASN A 1 184 ? -10.867 2.557 27.203 1 83.56 184 ASN A N 1
ATOM 1471 C CA . ASN A 1 184 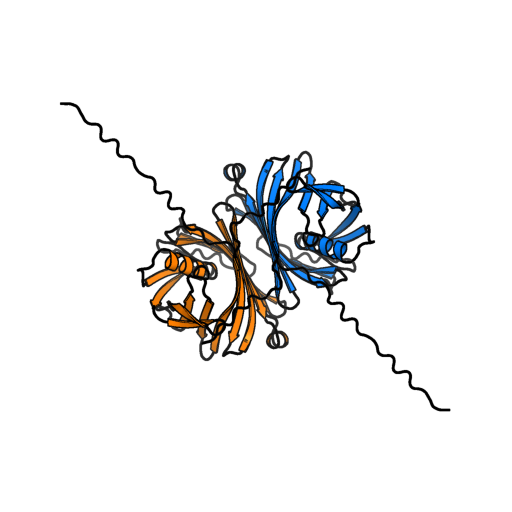? -11.43 2.924 28.5 1 83.56 184 ASN A CA 1
ATOM 1472 C C . ASN A 1 184 ? -10.398 3.645 29.375 1 83.56 184 ASN A C 1
ATOM 1474 O O . ASN A 1 184 ? -10.562 3.729 30.594 1 83.56 184 ASN A O 1
ATOM 1478 N N . GLN A 1 185 ? -9.367 4.07 28.812 1 88.62 185 GLN A N 1
ATOM 1479 C CA . GLN A 1 185 ? -8.375 4.887 29.516 1 88.62 185 GLN A CA 1
ATOM 1480 C C . GLN A 1 185 ? -8.359 6.309 28.969 1 88.62 185 GLN A C 1
ATOM 1482 O O . GLN A 1 185 ? -8.422 6.516 27.75 1 88.62 185 GLN A O 1
ATOM 1487 N N . SER A 1 186 ? -8.391 7.148 29.906 1 90.06 186 SER A N 1
ATOM 1488 C CA . SER A 1 186 ? -8.281 8.547 29.516 1 90.06 186 SER A CA 1
ATOM 1489 C C . SER A 1 186 ? -6.844 8.914 29.156 1 90.06 186 SER A C 1
ATOM 1491 O O . SER A 1 186 ? -5.941 8.789 29.984 1 90.06 186 SER A O 1
ATOM 1493 N N . ILE A 1 187 ? -6.68 9.367 28 1 90.12 187 ILE A N 1
ATOM 1494 C CA . ILE A 1 187 ? -5.34 9.672 27.5 1 90.12 187 ILE A CA 1
ATOM 1495 C C . ILE A 1 187 ? -5.289 11.117 27 1 90.12 187 ILE A C 1
ATOM 1497 O O . ILE A 1 187 ? -6.195 11.562 26.281 1 90.12 187 ILE A O 1
ATOM 1501 N N . LYS A 1 188 ? -4.238 11.766 27.406 1 91.62 188 LYS A N 1
ATOM 1502 C CA . LYS A 1 188 ? -4.043 13.133 26.938 1 91.62 188 LYS A CA 1
ATOM 1503 C C . LYS A 1 188 ? -3.664 13.148 25.453 1 91.62 188 LYS A C 1
ATOM 1505 O O . LYS A 1 188 ? -2.754 12.438 25.031 1 91.62 188 LYS A O 1
ATOM 1510 N N . ALA A 1 189 ? -4.402 13.977 24.672 1 93.88 189 ALA A N 1
ATOM 1511 C CA . ALA A 1 189 ? -4.164 14.062 23.234 1 93.88 189 ALA A CA 1
ATOM 1512 C C . ALA A 1 189 ? -3.873 15.492 22.812 1 93.88 189 ALA A C 1
ATOM 1514 O O . ALA A 1 189 ? -4.227 16.438 23.516 1 93.88 189 ALA A O 1
ATOM 1515 N N . ILE A 1 190 ? -3.172 15.633 21.75 1 95.56 190 ILE A N 1
ATOM 1516 C CA . ILE A 1 190 ? -2.992 16.922 21.078 1 95.56 190 ILE A CA 1
ATOM 1517 C C . ILE A 1 190 ? -4.098 17.125 20.047 1 95.56 190 ILE A C 1
ATOM 1519 O O . ILE A 1 190 ? -4.238 16.328 19.109 1 95.56 190 ILE A O 1
ATOM 1523 N N . LYS A 1 191 ? -4.855 18.141 20.281 1 95.62 191 LYS A N 1
ATOM 1524 C CA . LYS A 1 191 ? -5.906 18.469 19.312 1 95.62 191 LYS A CA 1
ATOM 1525 C C . LYS A 1 191 ? -5.434 19.531 18.328 1 95.62 191 LYS A C 1
ATOM 1527 O O . LYS A 1 191 ? -4.789 20.5 18.703 1 95.62 191 LYS A O 1
ATOM 1532 N N . VAL A 1 192 ? -5.727 19.312 17.031 1 96.12 192 VAL A N 1
ATOM 1533 C CA . VAL A 1 192 ? -5.406 20.266 15.984 1 96.12 192 VAL A CA 1
ATOM 1534 C C . VAL A 1 192 ? -6.656 20.578 15.172 1 96.12 192 VAL A C 1
ATOM 1536 O O . VAL A 1 192 ? -7.395 19.672 14.773 1 96.12 192 VAL A O 1
ATOM 1539 N N . ASN A 1 193 ? -6.867 21.875 14.977 1 95.06 193 ASN A N 1
ATOM 1540 C CA . ASN A 1 193 ? -8.016 22.344 14.203 1 95.06 193 ASN A CA 1
ATOM 1541 C C . ASN A 1 193 ? -7.59 23.141 12.984 1 95.06 193 ASN A C 1
ATOM 1543 O O . ASN A 1 193 ? -6.652 23.953 13.062 1 95.06 193 ASN A O 1
ATOM 1547 N N . ARG A 1 194 ? -8.297 22.844 11.945 1 95.06 194 ARG A N 1
ATOM 1548 C CA . ARG A 1 194 ? -8.133 23.766 10.82 1 95.06 194 ARG A CA 1
ATOM 1549 C C . ARG A 1 194 ? -8.797 25.109 11.109 1 95.06 194 ARG A C 1
ATOM 1551 O O . ARG A 1 194 ? -9.961 25.156 11.508 1 95.06 194 ARG A O 1
ATOM 1558 N N . ILE A 1 195 ? -8.133 26.234 10.875 1 93.44 195 ILE A N 1
ATOM 1559 C CA . ILE A 1 195 ? -8.68 27.5 11.328 1 93.44 195 ILE A CA 1
ATOM 1560 C C . ILE A 1 195 ? -8.945 28.406 10.133 1 93.44 195 ILE A C 1
ATOM 1562 O O . ILE A 1 195 ? -9.531 29.484 10.273 1 93.44 195 ILE A O 1
ATOM 1566 N N . ASN A 1 196 ? -8.602 28.188 8.93 1 90.25 196 ASN A N 1
ATOM 1567 C CA . ASN A 1 196 ? -8.883 29.031 7.777 1 90.25 196 ASN A CA 1
ATOM 1568 C C . ASN A 1 196 ? -9.758 28.328 6.75 1 90.25 196 ASN A C 1
ATOM 1570 O O . ASN A 1 196 ? -9.57 28.5 5.547 1 90.25 196 ASN A O 1
ATOM 1574 N N . ALA A 1 197 ? -10.57 27.438 7.285 1 83.25 197 ALA A N 1
ATOM 1575 C CA . ALA A 1 197 ? -11.539 26.797 6.391 1 83.25 197 ALA A CA 1
ATOM 1576 C C . ALA A 1 197 ? -12.898 27.484 6.473 1 83.25 197 ALA A C 1
ATOM 1578 O O . ALA A 1 197 ? -13.312 27.938 7.543 1 83.25 197 ALA A O 1
ATOM 1579 N N . ASN A 1 198 ? -13.562 27.734 5.395 1 72.56 198 ASN A N 1
ATOM 1580 C CA . ASN A 1 198 ? -14.867 28.391 5.406 1 72.56 198 ASN A CA 1
ATOM 1581 C C . ASN A 1 198 ? -15.969 27.453 5.887 1 72.56 198 ASN A C 1
ATOM 1583 O O . ASN A 1 198 ? -16.797 27.844 6.711 1 72.56 198 ASN A O 1
ATOM 1587 N N . ASN A 1 199 ? -16.109 26.344 5.352 1 66.06 199 ASN A N 1
ATOM 1588 C CA . ASN A 1 199 ? -17.297 25.516 5.559 1 66.06 199 ASN A CA 1
ATOM 1589 C C . ASN A 1 199 ? -16.922 24.156 6.117 1 66.06 199 ASN A C 1
ATOM 1591 O O . ASN A 1 199 ? -17.797 23.281 6.25 1 66.06 199 ASN A O 1
ATOM 1595 N N . SER A 1 200 ? -15.664 23.922 6.359 1 63.78 200 SER A N 1
ATOM 1596 C CA . SER A 1 200 ? -15.273 22.594 6.824 1 63.78 200 SER A CA 1
ATOM 1597 C C . SER A 1 200 ? -14.32 22.672 8.008 1 63.78 200 SER A C 1
ATOM 1599 O O . SER A 1 200 ? -13.258 23.297 7.914 1 63.78 200 SER A O 1
ATOM 1601 N N . ASN A 1 201 ? -14.969 22.156 9.07 1 86 201 ASN A N 1
ATOM 1602 C CA . ASN A 1 201 ? -14.156 22.172 10.281 1 86 201 ASN A CA 1
ATOM 1603 C C . ASN A 1 201 ? -13.492 20.828 10.516 1 86 201 ASN A C 1
ATOM 1605 O O . ASN A 1 201 ? -14.125 19.891 11.031 1 86 201 ASN A O 1
ATOM 1609 N N . ILE A 1 202 ? -12.32 20.719 10.109 1 93.19 202 ILE A N 1
ATOM 1610 C CA . ILE A 1 202 ? -11.562 19.5 10.359 1 93.19 202 ILE A CA 1
ATOM 1611 C C . ILE A 1 202 ? -10.82 19.609 11.688 1 93.19 202 ILE A C 1
ATOM 1613 O O . ILE A 1 202 ? -10.18 20.641 11.961 1 93.19 202 ILE A O 1
ATOM 1617 N N . LYS A 1 203 ? -11.008 18.672 12.508 1 94.75 203 LYS A N 1
ATOM 1618 C CA . LYS A 1 203 ? -10.242 18.516 13.742 1 94.75 203 LYS A CA 1
ATOM 1619 C C . LYS A 1 203 ? -9.609 17.125 13.828 1 94.75 203 LYS A C 1
ATOM 1621 O O . LYS A 1 203 ? -10.188 16.141 13.344 1 94.75 203 LYS A O 1
ATOM 1626 N N . ALA A 1 204 ? -8.461 17.078 14.422 1 96.12 204 ALA A N 1
ATOM 1627 C CA . ALA A 1 204 ? -7.773 15.805 14.578 1 96.12 204 ALA A CA 1
ATOM 1628 C C . ALA A 1 204 ? -7.09 15.711 15.945 1 96.12 204 ALA A C 1
ATOM 1630 O O . ALA A 1 204 ? -6.637 16.719 16.484 1 96.12 204 ALA A O 1
ATOM 1631 N N . TYR A 1 205 ? -7.039 14.516 16.484 1 95.94 205 TYR A N 1
ATOM 1632 C CA . TYR A 1 205 ? -6.402 14.227 17.766 1 95.94 205 TYR A CA 1
ATOM 1633 C C . TYR A 1 205 ? -5.211 13.289 17.578 1 95.94 205 TYR A C 1
ATOM 1635 O O . TYR A 1 205 ? -5.355 12.18 17.062 1 95.94 205 TYR A O 1
ATOM 1643 N N . PHE A 1 206 ? -4.109 13.789 18.047 1 95.69 206 PHE A N 1
ATOM 1644 C CA . PHE A 1 206 ? -2.855 13.07 17.859 1 95.69 206 PHE A CA 1
ATOM 1645 C C . PHE A 1 206 ? -2.328 12.547 19.203 1 95.69 206 PHE A C 1
ATOM 1647 O O . PHE A 1 206 ? -2.426 13.234 20.219 1 95.69 206 PHE A O 1
ATOM 1654 N N . LEU A 1 207 ? -1.675 11.383 19.172 1 93.12 207 LEU A N 1
ATOM 1655 C CA . LEU A 1 207 ? -1.07 10.82 20.359 1 93.12 207 LEU A CA 1
ATOM 1656 C C . LEU A 1 207 ? 0.409 10.523 20.141 1 93.12 207 LEU A C 1
ATOM 1658 O O . LEU A 1 207 ? 0.765 9.75 19.25 1 93.12 207 LEU A O 1
ATOM 1662 N N . PRO A 1 208 ? 1.225 11.062 21.016 1 91.88 208 PRO A N 1
ATOM 1663 C CA . PRO A 1 208 ? 2.656 10.789 20.891 1 91.88 208 PRO A CA 1
ATOM 1664 C C . PRO A 1 208 ? 2.977 9.297 20.969 1 91.88 208 PRO A C 1
ATOM 1666 O O . PRO A 1 208 ? 3.838 8.805 20.234 1 91.88 208 PRO A O 1
ATOM 1669 N N . LYS A 1 209 ? 2.27 8.5 21.734 1 88.88 209 LYS A N 1
ATOM 1670 C CA . LYS A 1 209 ? 2.539 7.086 21.953 1 88.88 209 LYS A CA 1
ATOM 1671 C C . LYS A 1 209 ? 2.303 6.285 20.672 1 88.88 209 LYS A C 1
ATOM 1673 O O . LYS A 1 209 ? 2.836 5.184 20.516 1 88.88 209 LYS A O 1
ATOM 1678 N N . TYR A 1 210 ? 1.521 6.859 19.797 1 91.31 210 TYR A N 1
ATOM 1679 C CA . TYR A 1 210 ? 1.24 6.203 18.531 1 91.31 210 TYR A CA 1
ATOM 1680 C C . TYR A 1 210 ? 1.908 6.941 17.375 1 91.31 210 TYR A C 1
ATOM 1682 O O . TYR A 1 210 ? 1.301 7.137 16.312 1 91.31 210 TYR A O 1
ATOM 1690 N N . GLN A 1 211 ? 3.086 7.441 17.609 1 91.31 211 GLN A N 1
ATOM 1691 C CA . GLN A 1 211 ? 3.939 8.07 16.609 1 91.31 211 GLN A CA 1
ATOM 1692 C C . GLN A 1 211 ? 3.314 9.352 16.078 1 91.31 211 GLN A C 1
ATOM 1694 O O . GLN A 1 211 ? 3.455 9.68 14.906 1 91.31 211 GLN A O 1
ATOM 1699 N N . TYR A 1 212 ? 2.488 9.961 16.969 1 94.38 212 TYR A N 1
ATOM 1700 C CA . TYR A 1 212 ? 1.824 11.219 16.641 1 94.38 212 TYR A CA 1
ATOM 1701 C C . TYR A 1 212 ? 0.885 11.047 15.445 1 94.38 212 TYR A C 1
ATOM 1703 O O . TYR A 1 212 ? 0.652 11.992 14.688 1 94.38 212 TYR A O 1
ATOM 1711 N N . LEU A 1 213 ? 0.442 9.852 15.203 1 95.56 213 LEU A N 1
ATOM 1712 C CA . LEU A 1 213 ? -0.606 9.656 14.203 1 95.56 213 LEU A CA 1
ATOM 1713 C C . LEU A 1 213 ? -1.952 10.141 14.734 1 95.56 213 LEU A C 1
ATOM 1715 O O . LEU A 1 213 ? -2.195 10.117 15.945 1 95.56 213 LEU A O 1
ATOM 1719 N N . PRO A 1 214 ? -2.789 10.586 13.828 1 96.38 214 PRO A N 1
ATOM 1720 C CA . PRO A 1 214 ? -4.133 10.914 14.297 1 96.38 214 PRO A CA 1
ATOM 1721 C C . PRO A 1 214 ? -4.938 9.68 14.703 1 96.38 214 PRO A C 1
ATOM 1723 O O . PRO A 1 214 ? -5.098 8.75 13.898 1 96.38 214 PRO A O 1
ATOM 1726 N N . VAL A 1 215 ? -5.457 9.703 15.922 1 95.88 215 VAL A N 1
ATOM 1727 C CA . VAL A 1 215 ? -6.258 8.57 16.375 1 95.88 215 VAL A CA 1
ATOM 1728 C C . VAL A 1 215 ? -7.734 8.836 16.109 1 95.88 215 VAL A C 1
ATOM 1730 O O . VAL A 1 215 ? -8.547 7.914 16.109 1 95.88 215 VAL A O 1
ATOM 1733 N N . LEU A 1 216 ? -8.016 10.133 15.898 1 95.81 216 LEU A N 1
ATOM 1734 C CA . LEU A 1 216 ? -9.367 10.57 15.555 1 95.81 216 LEU A CA 1
ATOM 1735 C C . LEU A 1 216 ? -9.32 11.797 14.648 1 95.81 216 LEU A C 1
ATOM 1737 O O . LEU A 1 216 ? -8.617 12.773 14.945 1 95.81 216 LEU A O 1
ATOM 1741 N N . ILE A 1 217 ? -9.953 11.727 13.539 1 96.38 217 ILE A N 1
ATOM 1742 C CA . ILE A 1 217 ? -10.188 12.859 12.648 1 96.38 217 ILE A CA 1
ATOM 1743 C C . ILE A 1 217 ? -11.688 13.109 12.516 1 96.38 217 ILE A C 1
ATOM 1745 O O . ILE A 1 217 ? -12.461 12.188 12.266 1 96.38 217 ILE A O 1
ATOM 1749 N N . GLU A 1 218 ? -12.07 14.344 12.68 1 95.06 218 GLU A N 1
ATOM 1750 C CA . GLU A 1 218 ? -13.469 14.742 12.555 1 95.06 218 GLU A CA 1
ATOM 1751 C C . GLU A 1 218 ? -13.633 15.852 11.516 1 95.06 218 GLU A C 1
ATOM 1753 O O . GLU A 1 218 ? -12.812 16.766 11.445 1 95.06 218 GLU A O 1
ATOM 1758 N N . GLN A 1 219 ? -14.633 15.672 10.766 1 94.5 219 GLN A N 1
ATOM 1759 C CA . GLN A 1 219 ? -14.992 16.703 9.797 1 94.5 219 GLN A CA 1
ATOM 1760 C C . GLN A 1 219 ? -16.516 16.891 9.734 1 94.5 219 GLN A C 1
ATOM 1762 O O . GLN A 1 219 ? -17.25 15.914 9.578 1 94.5 219 GLN A O 1
ATOM 1767 N N . ASN A 1 220 ? -16.891 18.094 9.82 1 92.06 220 ASN A N 1
ATOM 1768 C CA . ASN A 1 220 ? -18.312 18.406 9.672 1 92.06 220 ASN A CA 1
ATOM 1769 C C . ASN A 1 220 ? -18.594 19.016 8.297 1 92.06 220 ASN A C 1
ATOM 1771 O O . ASN A 1 220 ? -17.906 19.938 7.863 1 92.06 220 ASN A O 1
ATOM 1775 N N . LYS A 1 221 ? -19.516 18.438 7.629 1 88.88 221 LYS A N 1
ATOM 1776 C CA . LYS A 1 221 ? -20.016 18.969 6.363 1 88.88 221 LYS A CA 1
ATOM 1777 C C . LYS A 1 221 ? -21.547 19.047 6.375 1 88.88 221 LYS A C 1
ATOM 1779 O O . LYS A 1 221 ? -22.219 18.016 6.25 1 88.88 221 LYS A O 1
ATOM 1784 N N . GLY A 1 222 ? -22 20.188 6.426 1 88.56 222 GLY A N 1
ATOM 1785 C CA . GLY A 1 222 ? -23.438 20.328 6.605 1 88.56 222 GLY A CA 1
ATOM 1786 C C . GLY A 1 222 ? -23.938 19.703 7.895 1 88.56 222 GLY A C 1
ATOM 1787 O O . GLY A 1 222 ? -23.453 20.016 8.977 1 88.56 222 GLY A O 1
ATOM 1788 N N . ASN A 1 223 ? -24.875 18.812 7.688 1 91 223 ASN A N 1
ATOM 1789 C CA . ASN A 1 223 ? -25.453 18.172 8.859 1 91 223 ASN A CA 1
ATOM 1790 C C . ASN A 1 223 ? -24.812 16.812 9.133 1 91 223 ASN A C 1
ATOM 1792 O O . ASN A 1 223 ? -25.266 16.078 10.008 1 91 223 ASN A O 1
ATOM 1796 N N . LYS A 1 224 ? -23.781 16.531 8.5 1 94.25 224 LYS A N 1
ATOM 1797 C CA . LYS A 1 224 ? -23.109 15.234 8.648 1 94.25 224 LYS A CA 1
ATOM 1798 C C . LYS A 1 224 ? -21.781 15.383 9.367 1 94.25 224 LYS A C 1
ATOM 1800 O O . LYS A 1 224 ? -21 16.297 9.055 1 94.25 224 LYS A O 1
ATOM 1805 N N . ARG A 1 225 ? -21.609 14.523 10.312 1 95.62 225 ARG A N 1
ATOM 1806 C CA . ARG A 1 225 ? -20.328 14.438 11.008 1 95.62 225 ARG A CA 1
ATOM 1807 C C . ARG A 1 225 ? -19.547 13.211 10.562 1 95.62 225 ARG A C 1
ATOM 1809 O O . ARG A 1 225 ? -19.922 12.078 10.883 1 95.62 225 ARG A O 1
ATOM 1816 N N . TYR A 1 226 ? -18.469 13.43 9.922 1 95.69 226 TYR A N 1
ATOM 1817 C CA . TYR A 1 226 ? -17.578 12.359 9.484 1 95.69 226 TYR A CA 1
ATOM 1818 C C . TYR A 1 226 ? -16.469 12.117 10.508 1 95.69 226 TYR A C 1
ATOM 1820 O O . TYR A 1 226 ? -15.859 13.062 11 1 95.69 226 TYR A O 1
ATOM 1828 N N . THR A 1 227 ? -16.219 10.852 10.828 1 96.38 227 THR A N 1
ATOM 1829 C CA . THR A 1 227 ? -15.125 10.531 11.742 1 96.38 227 THR A CA 1
ATOM 1830 C C . THR A 1 227 ? -14.273 9.391 11.188 1 96.38 227 THR A C 1
ATOM 1832 O O . THR A 1 227 ? -14.797 8.453 10.594 1 96.38 227 THR A O 1
ATOM 1835 N N . TYR A 1 228 ? -13.016 9.57 11.289 1 96.75 228 TYR A N 1
ATOM 1836 C CA . TYR A 1 228 ? -12.023 8.523 11.109 1 96.75 228 TYR A CA 1
ATOM 1837 C C . TYR A 1 228 ? -11.383 8.141 12.438 1 96.75 228 TYR A C 1
ATOM 1839 O O . TYR A 1 228 ? -10.68 8.938 13.055 1 96.75 228 TYR A O 1
ATOM 1847 N N . THR A 1 229 ? -11.602 6.91 12.859 1 96.5 229 THR A N 1
ATOM 1848 C CA . THR A 1 229 ? -11.07 6.461 14.148 1 96.5 229 THR A CA 1
ATOM 1849 C C . THR A 1 229 ? -10.062 5.336 13.953 1 96.5 229 THR A C 1
ATOM 1851 O O . THR A 1 229 ? -10.359 4.328 13.312 1 96.5 229 THR A O 1
ATOM 1854 N N . LEU A 1 230 ? -8.906 5.512 14.555 1 96 230 LEU A N 1
ATOM 1855 C CA . LEU A 1 230 ? -7.891 4.465 14.523 1 96 230 LEU A CA 1
ATOM 1856 C C . LEU A 1 230 ? -8.344 3.244 15.32 1 96 230 LEU A C 1
ATOM 1858 O O . LEU A 1 230 ? -8.719 3.361 16.484 1 96 230 LEU A O 1
ATOM 1862 N N . THR A 1 231 ? -8.32 2.084 14.711 1 94 231 THR A N 1
ATOM 1863 C CA . THR A 1 231 ? -8.805 0.89 15.391 1 94 231 THR A CA 1
ATOM 1864 C C . THR A 1 231 ? -7.672 -0.103 15.625 1 94 231 THR A C 1
ATOM 1866 O O . THR A 1 231 ? -7.777 -0.986 16.484 1 94 231 THR A O 1
ATOM 1869 N N . ASP A 1 232 ? -6.664 -0.008 14.852 1 91.19 232 ASP A N 1
ATOM 1870 C CA . ASP A 1 232 ? -5.504 -0.883 14.977 1 91.19 232 ASP A CA 1
ATOM 1871 C C . ASP A 1 232 ? -4.254 -0.223 14.398 1 91.19 232 ASP A C 1
ATOM 1873 O O . ASP A 1 232 ? -4.332 0.508 13.414 1 91.19 232 ASP A O 1
ATOM 1877 N N . LEU A 1 233 ? -3.111 -0.445 15.07 1 91.62 233 LEU A N 1
ATOM 1878 C CA . LEU A 1 233 ? -1.843 0.12 14.625 1 91.62 233 LEU A CA 1
ATOM 1879 C C . LEU A 1 233 ? -0.704 -0.875 14.828 1 91.62 233 LEU A C 1
ATOM 1881 O O . LEU A 1 233 ? -0.507 -1.387 15.93 1 91.62 233 LEU A O 1
ATOM 1885 N N . GLN A 1 234 ? -0.031 -1.181 13.75 1 88.19 234 GLN A N 1
ATOM 1886 C CA . GLN A 1 234 ? 1.181 -1.992 13.781 1 88.19 234 GLN A CA 1
ATOM 1887 C C . GLN A 1 234 ? 2.398 -1.183 13.344 1 88.19 234 GLN A C 1
ATOM 1889 O O . GLN A 1 234 ? 2.473 -0.739 12.195 1 88.19 234 GLN A O 1
ATOM 1894 N N . ILE A 1 235 ? 3.273 -0.987 14.297 1 88.56 235 ILE A N 1
ATOM 1895 C CA . ILE A 1 235 ? 4.484 -0.233 14 1 88.56 235 ILE A CA 1
ATOM 1896 C C . ILE A 1 235 ? 5.664 -1.191 13.836 1 88.56 235 ILE A C 1
ATOM 1898 O O . ILE A 1 235 ? 5.84 -2.111 14.641 1 88.56 235 ILE A O 1
ATOM 1902 N N . LYS A 1 236 ? 6.332 -1.078 12.719 1 80.62 236 LYS A N 1
ATOM 1903 C CA . LYS A 1 236 ? 7.508 -1.925 12.523 1 80.62 236 LYS A CA 1
ATOM 1904 C C . LYS A 1 236 ? 8.625 -1.554 13.5 1 80.62 236 LYS A C 1
ATOM 1906 O O . LYS A 1 236 ? 8.969 -0.379 13.633 1 80.62 236 LYS A O 1
ATOM 1911 N N . ASN A 1 237 ? 8.938 -2.541 14.359 1 67.75 237 ASN A N 1
ATOM 1912 C CA . ASN A 1 237 ? 10.07 -2.318 15.25 1 67.75 237 ASN A CA 1
ATOM 1913 C C . ASN A 1 237 ? 11.398 -2.607 14.562 1 67.75 237 ASN A C 1
ATOM 1915 O O . ASN A 1 237 ? 11.453 -3.422 13.641 1 67.75 237 ASN A O 1
ATOM 1919 N N . GLU A 1 238 ? 12.258 -1.625 14.523 1 53.69 238 GLU A N 1
ATOM 1920 C CA . GLU A 1 238 ? 13.594 -1.794 13.953 1 53.69 238 GLU A CA 1
ATOM 1921 C C . GLU A 1 238 ? 14.195 -3.139 14.344 1 53.69 238 GLU A C 1
ATOM 1923 O O . GLU A 1 238 ? 15.242 -3.535 13.82 1 53.69 238 GLU A O 1
ATOM 1928 N N . VAL A 1 239 ? 13.484 -3.939 15.359 1 50.19 239 VAL A N 1
ATOM 1929 C CA . VAL A 1 239 ? 14.273 -5.137 15.633 1 50.19 239 VAL A CA 1
ATOM 1930 C C . VAL A 1 239 ? 14.188 -6.098 14.453 1 50.19 239 VAL A C 1
ATOM 1932 O O . VAL A 1 239 ? 13.102 -6.523 14.062 1 50.19 239 VAL A O 1
ATOM 1935 N N . LYS A 1 240 ? 15.195 -6.055 13.625 1 49.47 240 LYS A N 1
ATOM 1936 C CA . LYS A 1 240 ? 15.562 -6.688 12.359 1 49.47 240 LYS A CA 1
ATOM 1937 C C . LYS A 1 240 ? 15.477 -8.203 12.461 1 49.47 240 LYS A C 1
ATOM 1939 O O . LYS A 1 240 ? 16.297 -8.836 13.141 1 49.47 240 LYS A O 1
ATOM 1944 N N . ASP A 1 241 ? 14.258 -8.789 12.617 1 53.5 241 ASP A N 1
ATOM 1945 C CA . ASP A 1 241 ? 14.445 -10.172 12.203 1 53.5 241 ASP A CA 1
ATOM 1946 C C . ASP A 1 241 ? 14.688 -10.273 10.703 1 53.5 241 ASP A C 1
ATOM 1948 O O . ASP A 1 241 ? 13.773 -10.578 9.938 1 53.5 241 ASP A O 1
ATOM 1952 N N . LYS A 1 242 ? 15.875 -9.805 10.266 1 67.56 242 LYS A N 1
ATOM 1953 C CA . LYS A 1 242 ? 16.359 -9.867 8.891 1 67.56 242 LYS A CA 1
ATOM 1954 C C . LYS A 1 242 ? 16.562 -11.312 8.445 1 67.56 242 LYS A C 1
ATOM 1956 O O . LYS A 1 242 ? 17.125 -12.117 9.18 1 67.56 242 LYS A O 1
ATOM 1961 N N . LEU A 1 243 ? 15.844 -11.609 7.371 1 75 243 LEU A N 1
ATOM 1962 C CA . LEU A 1 243 ? 16.031 -12.906 6.738 1 75 243 LEU A CA 1
ATOM 1963 C C . LEU A 1 243 ? 17.156 -12.859 5.719 1 75 243 LEU A C 1
ATOM 1965 O O . LEU A 1 243 ? 17.234 -11.93 4.914 1 75 243 LEU A O 1
ATOM 1969 N N . GLN A 1 244 ? 18.312 -13.68 5.996 1 69.19 244 GLN A N 1
ATOM 1970 C CA . GLN A 1 244 ? 19.359 -13.859 5.004 1 69.19 244 GLN A CA 1
ATOM 1971 C C . GLN A 1 244 ? 19.172 -15.156 4.227 1 69.19 244 GLN A C 1
ATOM 1973 O O . GLN A 1 244 ? 19.344 -16.25 4.781 1 69.19 244 GLN A O 1
ATOM 1978 N N . VAL A 1 245 ? 18.734 -14.977 2.994 1 72.56 245 VAL A N 1
ATOM 1979 C CA . VAL A 1 245 ? 18.469 -16.141 2.146 1 72.56 245 VAL A CA 1
ATOM 1980 C C . VAL A 1 245 ? 19.672 -16.391 1.247 1 72.56 245 VAL A C 1
ATOM 1982 O O . VAL A 1 245 ? 20.188 -15.477 0.604 1 72.56 245 VAL A O 1
ATOM 1985 N N . SER A 1 246 ? 20.422 -17.469 1.404 1 67.62 246 SER A N 1
ATOM 1986 C CA . SER A 1 246 ? 21.516 -17.859 0.519 1 67.62 246 SER A CA 1
ATOM 1987 C C . SER A 1 246 ? 21.328 -19.281 -0.01 1 67.62 246 SER A C 1
ATOM 1989 O O . SER A 1 246 ? 20.547 -20.047 0.538 1 67.62 246 SER A O 1
ATOM 1991 N N . PHE A 1 247 ? 21.938 -19.438 -1.232 1 61.06 247 PHE A N 1
ATOM 1992 C CA . PHE A 1 247 ? 21.859 -20.75 -1.866 1 61.06 247 PHE A CA 1
ATOM 1993 C C . PHE A 1 247 ? 23.141 -21.547 -1.622 1 61.06 247 PHE A C 1
ATOM 1995 O O . PHE A 1 247 ? 24.219 -20.984 -1.458 1 61.06 247 PHE A O 1
ATOM 2002 N N . MET B 1 1 ? -46.438 -49.062 9.148 1 39.91 1 MET B N 1
ATOM 2003 C CA . MET B 1 1 ? -45.188 -48.688 8.469 1 39.91 1 MET B CA 1
ATOM 2004 C C . MET B 1 1 ? -44.719 -47.312 8.883 1 39.91 1 MET B C 1
ATOM 2006 O O . MET B 1 1 ? -45.375 -46.312 8.57 1 39.91 1 MET B O 1
ATOM 2010 N N . LYS B 1 2 ? -44.125 -47.156 10.125 1 49.97 2 LYS B N 1
ATOM 2011 C CA . LYS B 1 2 ? -43.531 -45.938 10.695 1 49.97 2 LYS B CA 1
ATOM 2012 C C . LYS B 1 2 ? -42.438 -45.375 9.789 1 49.97 2 LYS B C 1
ATOM 2014 O O . LYS B 1 2 ? -41.469 -46.062 9.469 1 49.97 2 LYS B O 1
ATOM 2019 N N . LEU B 1 3 ? -42.781 -44.406 8.969 1 47.59 3 LEU B N 1
ATOM 2020 C CA . LEU B 1 3 ? -41.844 -43.625 8.164 1 47.59 3 LEU B CA 1
ATOM 2021 C C . LEU B 1 3 ? -40.781 -42.969 9.039 1 47.59 3 LEU B C 1
ATOM 2023 O O . LEU B 1 3 ? -41.125 -42.156 9.914 1 47.59 3 LEU B O 1
ATOM 2027 N N . LEU B 1 4 ? -39.719 -43.656 9.336 1 51.56 4 LEU B N 1
ATOM 2028 C CA . LEU B 1 4 ? -38.531 -43.062 9.961 1 51.56 4 LEU B CA 1
ATOM 2029 C C . LEU B 1 4 ? -38 -41.906 9.117 1 51.56 4 LEU B C 1
ATOM 2031 O O . LEU B 1 4 ? -37.594 -42.094 7.973 1 51.56 4 LEU B O 1
ATOM 2035 N N . THR B 1 5 ? -38.438 -40.719 9.352 1 54.72 5 THR B N 1
ATOM 2036 C CA . THR B 1 5 ? -37.844 -39.5 8.789 1 54.72 5 THR B CA 1
ATOM 2037 C C . THR B 1 5 ? -36.375 -39.344 9.156 1 54.72 5 THR B C 1
ATOM 2039 O O . THR B 1 5 ? -36.031 -39.25 10.336 1 54.72 5 THR B O 1
ATOM 2042 N N . LEU B 1 6 ? -35.469 -39.875 8.328 1 53.84 6 LEU B N 1
ATOM 2043 C CA . LEU B 1 6 ? -34.031 -39.656 8.469 1 53.84 6 LEU B CA 1
ATOM 2044 C C . LEU B 1 6 ? -33.688 -38.156 8.352 1 53.84 6 LEU B C 1
ATOM 2046 O O . LEU B 1 6 ? -33.938 -37.562 7.305 1 53.84 6 LEU B O 1
ATOM 2050 N N . ILE B 1 7 ? -33.594 -37.469 9.445 1 55.22 7 ILE B N 1
ATOM 2051 C CA . ILE B 1 7 ? -33.094 -36.094 9.484 1 55.22 7 ILE B CA 1
ATOM 2052 C C . ILE B 1 7 ? -31.609 -36.062 9.102 1 55.22 7 ILE B C 1
ATOM 2054 O O . ILE B 1 7 ? -30.766 -36.656 9.805 1 55.22 7 ILE B O 1
ATOM 2058 N N . ILE B 1 8 ? -31.297 -35.906 7.828 1 52.91 8 ILE B N 1
ATOM 2059 C CA . ILE B 1 8 ? -29.922 -35.656 7.375 1 52.91 8 ILE B CA 1
ATOM 2060 C C . ILE B 1 8 ? -29.422 -34.344 7.922 1 52.91 8 ILE B C 1
ATOM 2062 O O . ILE B 1 8 ? -29.969 -33.281 7.59 1 52.91 8 ILE B O 1
ATOM 2066 N N . PHE B 1 9 ? -28.734 -34.344 9.055 1 51.69 9 PHE B N 1
ATOM 2067 C CA . PHE B 1 9 ? -27.984 -33.188 9.539 1 51.69 9 PHE B CA 1
ATOM 2068 C C . PHE B 1 9 ? -26.859 -32.812 8.578 1 51.69 9 PHE B C 1
ATOM 2070 O O . PHE B 1 9 ? -25.875 -33.562 8.477 1 51.69 9 PHE B O 1
ATOM 2077 N N . THR B 1 10 ? -27.031 -31.984 7.582 1 54.19 10 THR B N 1
ATOM 2078 C CA . THR B 1 10 ? -25.969 -31.406 6.773 1 54.19 10 THR B CA 1
ATOM 2079 C C . THR B 1 10 ? -25 -30.594 7.645 1 54.19 10 THR B C 1
ATOM 2081 O O . THR B 1 10 ? -25.391 -29.562 8.203 1 54.19 10 THR B O 1
ATOM 2084 N N . ILE B 1 11 ? -24.016 -31.156 8.188 1 50.03 11 ILE B N 1
ATOM 2085 C CA . ILE B 1 11 ? -22.922 -30.422 8.812 1 50.03 11 ILE B CA 1
ATOM 2086 C C . ILE B 1 11 ? -22.297 -29.453 7.805 1 50.03 11 ILE B C 1
ATOM 2088 O O . ILE B 1 11 ? -21.688 -29.875 6.82 1 50.03 11 ILE B O 1
ATOM 2092 N N . LEU B 1 12 ? -22.828 -28.281 7.742 1 49.31 12 LEU B N 1
ATOM 2093 C CA . LEU B 1 12 ? -22.109 -27.219 7.066 1 49.31 12 LEU B CA 1
ATOM 2094 C C . LEU B 1 12 ? -20.703 -27.047 7.648 1 49.31 12 LEU B C 1
ATOM 2096 O O . LEU B 1 12 ? -20.547 -26.594 8.789 1 49.31 12 LEU B O 1
ATOM 2100 N N . ILE B 1 13 ? -19.781 -27.828 7.277 1 44.69 13 ILE B N 1
ATOM 2101 C CA . ILE B 1 13 ? -18.391 -27.531 7.578 1 44.69 13 ILE B CA 1
ATOM 2102 C C . ILE B 1 13 ? -18.047 -26.109 7.133 1 44.69 13 ILE B C 1
ATOM 2104 O O . ILE B 1 13 ? -18.031 -25.812 5.938 1 44.69 13 ILE B O 1
ATOM 2108 N N . ASN B 1 14 ? -18.359 -25.219 8.008 1 43.12 14 ASN B N 1
ATOM 2109 C CA . ASN B 1 14 ? -17.75 -23.906 7.77 1 43.12 14 ASN B CA 1
ATOM 2110 C C . ASN B 1 14 ? -16.25 -24.016 7.539 1 43.12 14 ASN B C 1
ATOM 2112 O O . ASN B 1 14 ? -15.492 -24.266 8.477 1 43.12 14 ASN B O 1
ATOM 2116 N N . SER B 1 15 ? -15.789 -24.562 6.484 1 42.03 15 SER B N 1
ATOM 2117 C CA . SER B 1 15 ? -14.367 -24.438 6.164 1 42.03 15 SER B CA 1
ATOM 2118 C C . SER B 1 15 ? -13.867 -23.016 6.395 1 42.03 15 SER B C 1
ATOM 2120 O O . SER B 1 15 ? -14.32 -22.078 5.738 1 42.03 15 SER B O 1
ATOM 2122 N N . THR B 1 16 ? -13.57 -22.703 7.551 1 46.56 16 THR B N 1
ATOM 2123 C CA . THR B 1 16 ? -12.859 -21.453 7.754 1 46.56 16 THR B CA 1
ATOM 2124 C C . THR B 1 16 ? -11.812 -21.234 6.66 1 46.56 16 THR B C 1
ATOM 2126 O O . THR B 1 16 ? -10.797 -21.922 6.629 1 46.56 16 THR B O 1
ATOM 2129 N N . ALA B 1 17 ? -12.273 -21.047 5.449 1 51.38 17 ALA B N 1
ATOM 2130 C CA . ALA B 1 17 ? -11.359 -20.703 4.363 1 51.38 17 ALA B CA 1
ATOM 2131 C C . ALA B 1 17 ? -10.211 -19.844 4.871 1 51.38 17 ALA B C 1
ATOM 2133 O O . ALA B 1 17 ? -10.438 -18.797 5.492 1 51.38 17 ALA B O 1
ATOM 2134 N N . HIS B 1 18 ? -9.062 -20.516 5.113 1 61.06 18 HIS B N 1
ATOM 2135 C CA . HIS B 1 18 ? -7.844 -19.844 5.547 1 61.06 18 HIS B CA 1
ATOM 2136 C C . HIS B 1 18 ? -7.465 -18.703 4.602 1 61.06 18 HIS B C 1
ATOM 2138 O O . HIS B 1 18 ? -7.148 -18.953 3.434 1 61.06 18 HIS B O 1
ATOM 2144 N N . ALA B 1 19 ? -7.914 -17.5 4.875 1 76 19 ALA B N 1
ATOM 2145 C CA . ALA B 1 19 ? -7.672 -16.25 4.156 1 76 19 ALA B CA 1
ATOM 2146 C C . ALA B 1 19 ? -6.195 -15.883 4.188 1 76 19 ALA B C 1
ATOM 2148 O O . ALA B 1 19 ? -5.461 -16.297 5.09 1 76 19 ALA B O 1
ATOM 2149 N N . LEU B 1 20 ? -5.664 -15.438 3.086 1 90 20 LEU B N 1
ATOM 2150 C CA . LEU B 1 20 ? -4.336 -14.836 3.094 1 90 20 LEU B CA 1
ATOM 2151 C C . LEU B 1 20 ? -4.184 -13.867 4.258 1 90 20 LEU B C 1
ATOM 2153 O O . LEU B 1 20 ? -5.078 -13.062 4.523 1 90 20 LEU B O 1
ATOM 2157 N N . LYS B 1 21 ? -3.133 -14.062 4.969 1 90.44 21 LYS B N 1
ATOM 2158 C CA . LYS B 1 21 ? -2.926 -13.211 6.141 1 90.44 21 LYS B CA 1
ATOM 2159 C C . LYS B 1 21 ? -2.307 -11.875 5.746 1 90.44 21 LYS B C 1
ATOM 2161 O O . LYS B 1 21 ? -1.415 -11.828 4.895 1 90.44 21 LYS B O 1
ATOM 2166 N N . ALA B 1 22 ? -2.818 -10.852 6.359 1 91.44 22 ALA B N 1
ATOM 2167 C CA . ALA B 1 22 ? -2.232 -9.523 6.156 1 91.44 22 ALA B CA 1
ATOM 2168 C C . ALA B 1 22 ? -0.748 -9.523 6.516 1 91.44 22 ALA B C 1
ATOM 2170 O O . ALA B 1 22 ? -0.339 -10.141 7.504 1 91.44 22 ALA B O 1
ATOM 2171 N N . HIS B 1 23 ? 0.096 -8.844 5.707 1 92.31 23 HIS B N 1
ATOM 2172 C CA . HIS B 1 23 ? 1.533 -8.844 5.957 1 92.31 23 HIS B CA 1
ATOM 2173 C C . HIS B 1 23 ? 2.217 -7.684 5.238 1 92.31 23 HIS B C 1
ATOM 2175 O O . HIS B 1 23 ? 1.632 -7.07 4.344 1 92.31 23 HIS B O 1
ATOM 2181 N N . THR B 1 24 ? 3.379 -7.332 5.656 1 90.44 24 THR B N 1
ATOM 2182 C CA . THR B 1 24 ? 4.363 -6.508 4.965 1 90.44 24 THR B CA 1
ATOM 2183 C C . THR B 1 24 ? 5.633 -7.305 4.676 1 90.44 24 THR B C 1
ATOM 2185 O O . THR B 1 24 ? 6.207 -7.914 5.578 1 90.44 24 THR B O 1
ATOM 2188 N N . ALA B 1 25 ? 5.992 -7.348 3.389 1 93.94 25 ALA B N 1
ATOM 2189 C CA . ALA B 1 25 ? 7.172 -8.094 2.973 1 93.94 25 ALA B CA 1
ATOM 2190 C C . ALA B 1 25 ? 8.172 -7.191 2.26 1 93.94 25 ALA B C 1
ATOM 2192 O O . ALA B 1 25 ? 7.805 -6.426 1.367 1 93.94 25 ALA B O 1
ATOM 2193 N N . ASN B 1 26 ? 9.445 -7.277 2.66 1 93.62 26 ASN B N 1
ATOM 2194 C CA . ASN B 1 26 ? 10.539 -6.566 1.998 1 93.62 26 ASN B CA 1
ATOM 2195 C C . ASN B 1 26 ? 11.359 -7.496 1.115 1 93.62 26 ASN B C 1
ATOM 2197 O O . ASN B 1 26 ? 11.703 -8.609 1.528 1 93.62 26 ASN B O 1
ATOM 2201 N N . TYR B 1 27 ? 11.641 -7.016 -0.052 1 96.44 27 TYR B N 1
ATOM 2202 C CA . TYR B 1 27 ? 12.453 -7.797 -0.979 1 96.44 27 TYR B CA 1
ATOM 2203 C C . TYR B 1 27 ? 13.664 -7 -1.449 1 96.44 27 TYR B C 1
ATOM 2205 O O . TYR B 1 27 ? 13.594 -5.777 -1.589 1 96.44 27 TYR B O 1
ATOM 2213 N N . LYS B 1 28 ? 14.703 -7.73 -1.742 1 96.31 28 LYS B N 1
ATOM 2214 C CA . LYS B 1 28 ? 15.883 -7.227 -2.443 1 96.31 28 LYS B CA 1
ATOM 2215 C C . LYS B 1 28 ? 15.906 -7.715 -3.891 1 96.31 28 LYS B C 1
ATOM 2217 O O . LYS B 1 28 ? 15.836 -8.914 -4.148 1 96.31 28 LYS B O 1
ATOM 2222 N N . LEU B 1 29 ? 15.977 -6.766 -4.773 1 97.25 29 LEU B N 1
ATOM 2223 C CA . LEU B 1 29 ? 16.125 -7.121 -6.184 1 97.25 29 LEU B CA 1
ATOM 2224 C C . LEU B 1 29 ? 17.578 -7.059 -6.609 1 97.25 29 LEU B C 1
ATOM 2226 O O . LEU B 1 29 ? 18.281 -6.082 -6.316 1 97.25 29 LEU B O 1
ATOM 2230 N N . SER B 1 30 ? 18.031 -8.133 -7.312 1 97.12 30 SER B N 1
ATOM 2231 C CA . SER B 1 30 ? 19.422 -8.195 -7.762 1 97.12 30 SER B CA 1
ATOM 2232 C C . SER B 1 30 ? 19.516 -8.656 -9.211 1 97.12 30 SER B C 1
ATOM 2234 O O . SER B 1 30 ? 18.641 -9.383 -9.695 1 97.12 30 SER B O 1
ATOM 2236 N N . ILE B 1 31 ? 20.547 -8.188 -9.859 1 96.38 31 ILE B N 1
ATOM 2237 C CA . ILE B 1 31 ? 20.922 -8.695 -11.172 1 96.38 31 ILE B CA 1
ATOM 2238 C C . ILE B 1 31 ? 22.312 -9.312 -11.102 1 96.38 31 ILE B C 1
ATOM 2240 O O . ILE B 1 31 ? 23.281 -8.648 -10.719 1 96.38 31 ILE B O 1
ATOM 2244 N N . ASN B 1 32 ? 22.406 -10.562 -11.43 1 96.5 32 ASN B N 1
ATOM 2245 C CA . ASN B 1 32 ? 23.672 -11.289 -11.375 1 96.5 32 ASN B CA 1
ATOM 2246 C C . ASN B 1 32 ? 24.328 -11.156 -10.008 1 96.5 32 ASN B C 1
ATOM 2248 O O . ASN B 1 32 ? 25.547 -10.93 -9.914 1 96.5 32 ASN B O 1
ATOM 2252 N N . GLY B 1 33 ? 23.578 -11.141 -9.023 1 93.94 33 GLY B N 1
ATOM 2253 C CA . GLY B 1 33 ? 24.062 -11.141 -7.656 1 93.94 33 GLY B CA 1
ATOM 2254 C C . GLY B 1 33 ? 24.266 -9.742 -7.098 1 93.94 33 GLY B C 1
ATOM 2255 O O . GLY B 1 33 ? 24.484 -9.57 -5.895 1 93.94 33 GLY B O 1
ATOM 2256 N N . PHE B 1 34 ? 24.109 -8.734 -7.945 1 95.06 34 PHE B N 1
ATOM 2257 C CA . PHE B 1 34 ? 24.297 -7.355 -7.516 1 95.06 34 PHE B CA 1
ATOM 2258 C C . PHE B 1 34 ? 22.969 -6.707 -7.18 1 95.06 34 PHE B C 1
ATOM 2260 O O . PHE B 1 34 ? 22.062 -6.656 -8.023 1 95.06 34 PHE B O 1
ATOM 2267 N N . LYS B 1 35 ? 22.875 -6.188 -5.926 1 95.44 35 LYS B N 1
ATOM 2268 C CA . LYS B 1 35 ? 21.641 -5.527 -5.5 1 95.44 35 LYS B CA 1
ATOM 2269 C C . LYS B 1 35 ? 21.391 -4.254 -6.305 1 95.44 35 LYS B C 1
ATOM 2271 O O . LYS B 1 35 ? 22.266 -3.395 -6.402 1 95.44 35 LYS B O 1
ATOM 2276 N N . ILE B 1 36 ? 20.141 -4.113 -6.824 1 96.44 36 ILE B N 1
ATOM 2277 C CA . ILE B 1 36 ? 19.891 -2.936 -7.645 1 96.44 36 ILE B CA 1
ATOM 2278 C C . ILE B 1 36 ? 18.703 -2.16 -7.082 1 96.44 36 ILE B C 1
ATOM 2280 O O . ILE B 1 36 ? 18.516 -0.978 -7.383 1 96.44 36 ILE B O 1
ATOM 2284 N N . ALA B 1 37 ? 17.844 -2.848 -6.352 1 96.81 37 ALA B N 1
ATOM 2285 C CA . ALA B 1 37 ? 16.641 -2.184 -5.875 1 96.81 37 ALA B CA 1
ATOM 2286 C C . ALA B 1 37 ? 16.094 -2.869 -4.625 1 96.81 37 ALA B C 1
ATOM 2288 O O . ALA B 1 37 ? 16.516 -3.973 -4.277 1 96.81 37 ALA B O 1
ATOM 2289 N N . GLU B 1 38 ? 15.219 -2.168 -3.92 1 96.12 38 GLU B N 1
ATOM 2290 C CA . GLU B 1 38 ? 14.391 -2.711 -2.842 1 96.12 38 GLU B CA 1
ATOM 2291 C C . GLU B 1 38 ? 12.906 -2.578 -3.162 1 96.12 38 GLU B C 1
ATOM 2293 O O . GLU B 1 38 ? 12.508 -1.694 -3.922 1 96.12 38 GLU B O 1
ATOM 2298 N N . GLU B 1 39 ? 12.203 -3.555 -2.643 1 96.19 39 GLU B N 1
ATOM 2299 C CA . GLU B 1 39 ? 10.758 -3.557 -2.842 1 96.19 39 GLU B CA 1
ATOM 2300 C C . GLU B 1 39 ? 10.023 -3.859 -1.54 1 96.19 39 GLU B C 1
ATOM 2302 O O . GLU B 1 39 ? 10.445 -4.719 -0.765 1 96.19 39 GLU B O 1
ATOM 2307 N N . VAL B 1 40 ? 8.922 -3.146 -1.276 1 93.94 40 VAL B N 1
ATOM 2308 C CA . VAL B 1 40 ? 8.031 -3.439 -0.162 1 93.94 40 VAL B CA 1
ATOM 2309 C C . VAL B 1 40 ? 6.645 -3.807 -0.695 1 93.94 40 VAL B C 1
ATOM 2311 O O . VAL B 1 40 ? 6.09 -3.1 -1.539 1 93.94 40 VAL B O 1
ATOM 2314 N N . ARG B 1 41 ? 6.148 -4.906 -0.219 1 95.69 41 ARG B N 1
ATOM 2315 C CA . ARG B 1 41 ? 4.801 -5.355 -0.557 1 95.69 41 ARG B CA 1
ATOM 2316 C C . ARG B 1 41 ? 3.92 -5.418 0.685 1 95.69 41 ARG B C 1
ATOM 2318 O O . ARG B 1 41 ? 4.371 -5.828 1.756 1 95.69 41 ARG B O 1
ATOM 2325 N N . THR B 1 42 ? 2.729 -4.988 0.538 1 93.19 42 THR B N 1
ATOM 2326 C CA . THR B 1 42 ? 1.769 -5.059 1.634 1 93.19 42 THR B CA 1
ATOM 2327 C C . THR B 1 42 ? 0.47 -5.719 1.176 1 93.19 42 THR B C 1
ATOM 2329 O O . THR B 1 42 ? 0.016 -5.492 0.052 1 93.19 42 THR B O 1
ATOM 2332 N N . LEU B 1 43 ? -0.049 -6.586 2.041 1 94.81 43 LEU B N 1
ATOM 2333 C CA . LEU B 1 43 ? -1.327 -7.246 1.801 1 94.81 43 LEU B CA 1
ATOM 2334 C C . LEU B 1 43 ? -2.279 -7.031 2.973 1 94.81 43 LEU B C 1
ATOM 2336 O O . LEU B 1 43 ? -1.89 -7.188 4.133 1 94.81 43 LEU B O 1
ATOM 2340 N N . TYR B 1 44 ? -3.529 -6.707 2.68 1 91 44 TYR B N 1
ATOM 2341 C CA . TYR B 1 44 ? -4.574 -6.668 3.695 1 91 44 TYR B CA 1
ATOM 2342 C C . TYR B 1 44 ? -5.945 -6.93 3.078 1 91 44 TYR B C 1
ATOM 2344 O O . TYR B 1 44 ? -6.102 -6.867 1.857 1 91 44 TYR B O 1
ATOM 2352 N N . LYS B 1 45 ? -6.867 -7.246 3.928 1 90.75 45 LYS B N 1
ATOM 2353 C CA . LYS B 1 45 ? -8.234 -7.531 3.502 1 90.75 45 LYS B CA 1
ATOM 2354 C C . LYS B 1 45 ? -9.211 -6.5 4.055 1 90.75 45 LYS B C 1
ATOM 2356 O O . LYS B 1 45 ? -9.109 -6.102 5.219 1 90.75 45 LYS B O 1
ATOM 2361 N N . LEU B 1 46 ? -10.039 -5.969 3.197 1 89.31 46 LEU B N 1
ATOM 2362 C CA . LEU B 1 46 ? -11.195 -5.184 3.6 1 89.31 46 LEU B CA 1
ATOM 2363 C C . LEU B 1 46 ? -12.492 -5.82 3.096 1 89.31 46 LEU B C 1
ATOM 2365 O O . LEU B 1 46 ? -12.742 -5.848 1.889 1 89.31 46 LEU B O 1
ATOM 2369 N N . ASP B 1 47 ? -13.273 -6.352 4.031 1 84.06 47 ASP B N 1
ATOM 2370 C CA . ASP B 1 47 ? -14.492 -7.066 3.686 1 84.06 47 ASP B CA 1
ATOM 2371 C C . ASP B 1 47 ? -14.188 -8.297 2.826 1 84.06 47 ASP B C 1
ATOM 2373 O O . ASP B 1 47 ? -13.469 -9.195 3.26 1 84.06 47 ASP B O 1
ATOM 2377 N N . LYS B 1 48 ? -14.586 -8.281 1.523 1 83.88 48 LYS B N 1
ATOM 2378 C CA . LYS B 1 48 ? -14.422 -9.469 0.692 1 83.88 48 LYS B CA 1
ATOM 2379 C C . LYS B 1 48 ? -13.266 -9.305 -0.292 1 83.88 48 LYS B C 1
ATOM 2381 O O . LYS B 1 48 ? -12.992 -10.195 -1.096 1 83.88 48 LYS B O 1
ATOM 2386 N N . HIS B 1 49 ? -12.531 -8.195 -0.153 1 90.25 49 HIS B N 1
ATOM 2387 C CA . HIS B 1 49 ? -11.484 -7.918 -1.13 1 90.25 49 HIS B CA 1
ATOM 2388 C C . HIS B 1 49 ? -10.117 -7.824 -0.461 1 90.25 49 HIS B C 1
ATOM 2390 O O . HIS B 1 49 ? -10.016 -7.383 0.687 1 90.25 49 HIS B O 1
ATOM 2396 N N . TYR B 1 50 ? -9.188 -8.289 -1.21 1 93.56 50 TYR B N 1
ATOM 2397 C CA . TYR B 1 50 ? -7.797 -8.117 -0.808 1 93.56 50 TYR B CA 1
ATOM 2398 C C . TYR B 1 50 ? -7.145 -6.969 -1.566 1 93.56 50 TYR B C 1
ATOM 2400 O O . TYR B 1 50 ? -7.402 -6.777 -2.758 1 93.56 50 TYR B O 1
ATOM 2408 N N . PHE B 1 51 ? -6.359 -6.246 -0.845 1 91.38 51 PHE B N 1
ATOM 2409 C CA . PHE B 1 51 ? -5.574 -5.152 -1.402 1 91.38 51 PHE B CA 1
ATOM 2410 C C . PHE B 1 51 ? -4.082 -5.43 -1.264 1 91.38 51 PHE B C 1
ATOM 2412 O O . PHE B 1 51 ? -3.588 -5.656 -0.158 1 91.38 51 PHE B O 1
ATOM 2419 N N . TYR B 1 52 ? -3.439 -5.473 -2.447 1 95.88 52 TYR B N 1
ATOM 2420 C CA . TYR B 1 52 ? -2.021 -5.805 -2.506 1 95.88 52 TYR B CA 1
ATOM 2421 C C . TYR B 1 52 ? -1.234 -4.723 -3.23 1 95.88 52 TYR B C 1
ATOM 2423 O O . TYR B 1 52 ? -1.608 -4.305 -4.328 1 95.88 52 TYR B O 1
ATOM 2431 N N . THR B 1 53 ? -0.133 -4.184 -2.58 1 93.56 53 THR B N 1
ATOM 2432 C CA . THR B 1 53 ? 0.694 -3.16 -3.205 1 93.56 53 THR B CA 1
ATOM 2433 C C . THR B 1 53 ? 2.158 -3.59 -3.236 1 93.56 53 THR B C 1
ATOM 2435 O O . THR B 1 53 ? 2.611 -4.332 -2.363 1 93.56 53 THR B O 1
ATOM 2438 N N . ALA B 1 54 ? 2.812 -3.168 -4.258 1 95.75 54 ALA B N 1
ATOM 2439 C CA . ALA B 1 54 ? 4.254 -3.346 -4.402 1 95.75 54 ALA B CA 1
ATOM 2440 C C . ALA B 1 54 ? 4.922 -2.051 -4.859 1 95.75 54 ALA B C 1
ATOM 2442 O O . ALA B 1 54 ? 4.59 -1.513 -5.918 1 95.75 54 ALA B O 1
ATOM 2443 N N . ASN B 1 55 ? 5.84 -1.558 -4.078 1 93 55 ASN B N 1
ATOM 2444 C CA . ASN B 1 55 ? 6.637 -0.385 -4.418 1 93 55 ASN B CA 1
ATOM 2445 C C . ASN B 1 55 ? 8.125 -0.707 -4.441 1 93 55 ASN B C 1
ATOM 2447 O O . ASN B 1 55 ? 8.672 -1.218 -3.459 1 93 55 ASN B O 1
ATOM 2451 N N . ALA B 1 56 ? 8.703 -0.443 -5.562 1 95.56 56 ALA B N 1
ATOM 2452 C CA . ALA B 1 56 ? 10.133 -0.717 -5.723 1 95.56 56 ALA B CA 1
ATOM 2453 C C . ALA B 1 56 ? 10.875 0.524 -6.203 1 95.56 56 ALA B C 1
ATOM 2455 O O . ALA B 1 56 ? 10.312 1.365 -6.906 1 95.56 56 ALA B O 1
ATOM 2456 N N . ARG B 1 57 ? 12.164 0.607 -5.82 1 93.88 57 ARG B N 1
ATOM 2457 C CA . ARG B 1 57 ? 13.031 1.695 -6.258 1 93.88 57 ARG B CA 1
ATOM 2458 C C . ARG B 1 57 ? 14.492 1.266 -6.246 1 93.88 57 ARG B C 1
ATOM 2460 O O . ARG B 1 57 ? 14.922 0.516 -5.367 1 93.88 57 ARG B O 1
ATOM 2467 N N . THR B 1 58 ? 15.133 1.777 -7.215 1 95.06 58 THR B N 1
ATOM 2468 C CA . THR B 1 58 ? 16.578 1.565 -7.191 1 95.06 58 THR B CA 1
ATOM 2469 C C . THR B 1 58 ? 17.188 2.135 -5.914 1 95.06 58 THR B C 1
ATOM 2471 O O . THR B 1 58 ? 16.734 3.168 -5.41 1 95.06 58 THR B O 1
ATOM 2474 N N . SER B 1 59 ? 18.219 1.403 -5.422 1 91.31 59 SER B N 1
ATOM 2475 C CA . SER B 1 59 ? 18.828 1.812 -4.16 1 91.31 59 SER B CA 1
ATOM 2476 C C . SER B 1 59 ? 20.328 1.529 -4.152 1 91.31 59 SER B C 1
ATOM 2478 O O . SER B 1 59 ? 20.844 0.853 -5.047 1 91.31 59 SER B O 1
ATOM 2480 N N . GLY B 1 60 ? 20.969 2.102 -3.17 1 89.06 60 GLY B N 1
ATOM 2481 C CA . GLY B 1 60 ? 22.406 1.921 -3.094 1 89.06 60 GLY B CA 1
ATOM 2482 C C . GLY B 1 60 ? 23.141 2.5 -4.285 1 89.06 60 GLY B C 1
ATOM 2483 O O . GLY B 1 60 ? 22.812 3.582 -4.77 1 89.06 60 GLY B O 1
ATOM 2484 N N . LEU B 1 61 ? 24.172 1.727 -4.707 1 87.31 61 LEU B N 1
ATOM 2485 C CA . LEU B 1 61 ? 25.016 2.189 -5.801 1 87.31 61 LEU B CA 1
ATOM 2486 C C . LEU B 1 61 ? 24.219 2.309 -7.094 1 87.31 61 LEU B C 1
ATOM 2488 O O . LEU B 1 61 ? 24.469 3.203 -7.906 1 87.31 61 LEU B O 1
ATOM 2492 N N . ALA B 1 62 ? 23.281 1.48 -7.25 1 88 62 ALA B N 1
ATOM 2493 C CA . ALA B 1 62 ? 22.469 1.473 -8.469 1 88 62 ALA B CA 1
ATOM 2494 C C . ALA B 1 62 ? 21.641 2.754 -8.594 1 88 62 ALA B C 1
ATOM 2496 O O . ALA B 1 62 ? 21.359 3.203 -9.703 1 88 62 ALA B O 1
ATOM 2497 N N . ALA B 1 63 ? 21.297 3.379 -7.469 1 86.44 63 ALA B N 1
ATOM 2498 C CA . ALA B 1 63 ? 20.484 4.594 -7.473 1 86.44 63 ALA B CA 1
ATOM 2499 C C . ALA B 1 63 ? 21.266 5.773 -8.047 1 86.44 63 ALA B C 1
ATOM 2501 O O . ALA B 1 63 ? 20.672 6.742 -8.523 1 86.44 63 ALA B O 1
ATOM 2502 N N . PHE B 1 64 ? 22.578 5.625 -7.996 1 86.94 64 PHE B N 1
ATOM 2503 C CA . PHE B 1 64 ? 23.422 6.684 -8.539 1 86.94 64 PHE B CA 1
ATOM 2504 C C . PHE B 1 64 ? 23.516 6.582 -10.055 1 86.94 64 PHE B C 1
ATOM 2506 O O . PHE B 1 64 ? 23.844 7.559 -10.734 1 86.94 64 PHE B O 1
ATOM 2513 N N . ILE B 1 65 ? 23.25 5.418 -10.492 1 88.44 65 ILE B N 1
ATOM 2514 C CA . ILE B 1 65 ? 23.328 5.18 -11.93 1 88.44 65 ILE B CA 1
ATOM 2515 C C . ILE B 1 65 ? 21.984 5.473 -12.578 1 88.44 65 ILE B C 1
ATOM 2517 O O . ILE B 1 65 ? 21.906 6.113 -13.633 1 88.44 65 ILE B O 1
ATOM 2521 N N . LYS B 1 66 ? 21 4.957 -11.906 1 91.19 66 LYS B N 1
ATOM 2522 C CA . LYS B 1 66 ? 19.656 5.117 -12.453 1 91.19 66 LYS B CA 1
ATOM 2523 C C . LYS B 1 66 ? 18.609 5.246 -11.344 1 91.19 66 LYS B C 1
ATOM 2525 O O . LYS B 1 66 ? 18.625 4.461 -10.391 1 91.19 66 LYS B O 1
ATOM 2530 N N . ASP B 1 67 ? 17.719 6.258 -11.508 1 90.62 67 ASP B N 1
ATOM 2531 C CA . ASP B 1 67 ? 16.562 6.387 -10.625 1 90.62 67 ASP B CA 1
ATOM 2532 C C . ASP B 1 67 ? 15.312 5.777 -11.25 1 90.62 67 ASP B C 1
ATOM 2534 O O . ASP B 1 67 ? 14.711 6.371 -12.148 1 90.62 67 ASP B O 1
ATOM 2538 N N . TYR B 1 68 ? 15.008 4.641 -10.82 1 92.81 68 TYR B N 1
ATOM 2539 C CA . TYR B 1 68 ? 13.875 3.896 -11.352 1 92.81 68 TYR B CA 1
ATOM 2540 C C . TYR B 1 68 ? 12.93 3.465 -10.242 1 92.81 68 TYR B C 1
ATOM 2542 O O . TYR B 1 68 ? 13.375 3.002 -9.188 1 92.81 68 TYR B O 1
ATOM 2550 N N . SER B 1 69 ? 11.641 3.719 -10.43 1 91.75 69 SER B N 1
ATOM 2551 C CA . SER B 1 69 ? 10.664 3.336 -9.406 1 91.75 69 SER B CA 1
ATOM 2552 C C . SER B 1 69 ? 9.453 2.65 -10.031 1 91.75 69 SER B C 1
ATOM 2554 O O . SER B 1 69 ? 9.102 2.932 -11.18 1 91.75 69 SER B O 1
ATOM 2556 N N . ILE B 1 70 ? 8.898 1.749 -9.305 1 93 70 ILE B N 1
ATOM 2557 C CA . ILE B 1 70 ? 7.684 1.04 -9.68 1 93 70 ILE B CA 1
ATOM 2558 C C . ILE B 1 70 ? 6.68 1.096 -8.531 1 93 70 ILE B C 1
ATOM 2560 O O . ILE B 1 70 ? 7.035 0.843 -7.375 1 93 70 ILE B O 1
ATOM 2564 N N . ALA B 1 71 ? 5.488 1.476 -8.797 1 90.12 71 ALA B N 1
ATOM 2565 C CA . ALA B 1 71 ? 4.348 1.352 -7.891 1 90.12 71 ALA B CA 1
ATOM 2566 C C . ALA B 1 71 ? 3.223 0.541 -8.531 1 90.12 71 ALA B C 1
ATOM 2568 O O . ALA B 1 71 ? 2.697 0.918 -9.586 1 90.12 71 ALA B O 1
ATOM 2569 N N . ALA B 1 72 ? 2.92 -0.554 -7.934 1 93.19 72 ALA B N 1
ATOM 2570 C CA . ALA B 1 72 ? 1.86 -1.411 -8.461 1 93.19 72 ALA B CA 1
ATOM 2571 C C . ALA B 1 72 ? 0.85 -1.765 -7.371 1 93.19 72 ALA B C 1
ATOM 2573 O O . ALA B 1 72 ? 1.199 -1.837 -6.191 1 93.19 72 ALA B O 1
ATOM 2574 N N . SER B 1 73 ? -0.358 -1.962 -7.773 1 92.5 73 SER B N 1
ATOM 2575 C CA . SER B 1 73 ? -1.403 -2.389 -6.848 1 92.5 73 SER B CA 1
ATOM 2576 C C . SER B 1 73 ? -2.354 -3.381 -7.508 1 92.5 73 SER B C 1
ATOM 2578 O O . SER B 1 73 ? -2.539 -3.354 -8.727 1 92.5 73 SER B O 1
ATOM 2580 N N . SER B 1 74 ? -2.863 -4.246 -6.73 1 93.94 74 SER B N 1
ATOM 2581 C CA . SER B 1 74 ? -3.836 -5.242 -7.168 1 93.94 74 SER B CA 1
ATOM 2582 C C . SER B 1 74 ? -4.977 -5.383 -6.168 1 93.94 74 SER B C 1
ATOM 2584 O O . SER B 1 74 ? -4.742 -5.453 -4.957 1 93.94 74 SER B O 1
ATOM 2586 N N . ILE B 1 75 ? -6.184 -5.332 -6.621 1 91.25 75 ILE B N 1
ATOM 2587 C CA . ILE B 1 75 ? -7.371 -5.727 -5.871 1 91.25 75 ILE B CA 1
ATOM 2588 C C . ILE B 1 75 ? -7.883 -7.07 -6.387 1 91.25 75 ILE B C 1
ATOM 2590 O O . ILE B 1 75 ? -7.992 -7.277 -7.598 1 91.25 75 ILE B O 1
ATOM 2594 N N . PHE B 1 76 ? -8.141 -7.973 -5.48 1 92.81 76 PHE B N 1
ATOM 2595 C CA . PHE B 1 76 ? -8.578 -9.297 -5.91 1 92.81 76 PHE B CA 1
ATOM 2596 C C . PHE B 1 76 ? -9.43 -9.961 -4.84 1 92.81 76 PHE B C 1
ATOM 2598 O O . PHE B 1 76 ? -9.484 -9.492 -3.701 1 92.81 76 PHE B O 1
ATOM 2605 N N . S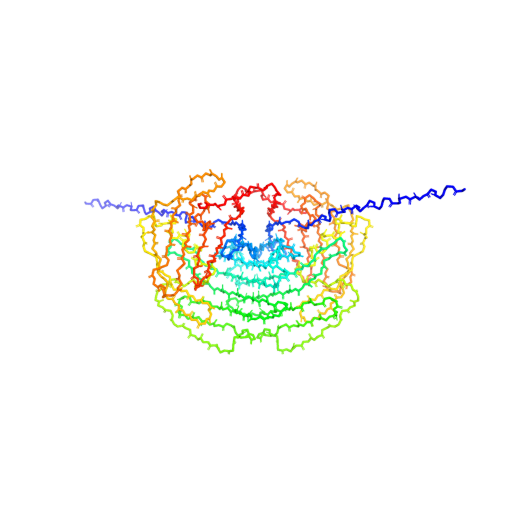ER B 1 77 ? -10.156 -10.953 -5.254 1 91 77 SER B N 1
ATOM 2606 C CA . SER B 1 77 ? -10.836 -11.859 -4.336 1 91 77 SER B CA 1
ATOM 2607 C C . SER B 1 77 ? -10.109 -13.195 -4.246 1 91 77 SER B C 1
ATOM 2609 O O . SER B 1 77 ? -9.359 -13.562 -5.152 1 91 77 SER B O 1
ATOM 2611 N N . SER B 1 78 ? -10.258 -13.844 -3.109 1 91.06 78 SER B N 1
ATOM 2612 C CA . SER B 1 78 ? -9.617 -15.148 -2.926 1 91.06 78 SER B CA 1
ATOM 2613 C C . SER B 1 78 ? -10.539 -16.109 -2.189 1 91.06 78 SER B C 1
ATOM 2615 O O . SER B 1 78 ? -11.234 -15.727 -1.247 1 91.06 78 SER B O 1
ATOM 2617 N N . ASN B 1 79 ? -10.578 -17.312 -2.672 1 85.5 79 ASN B N 1
ATOM 2618 C CA . ASN B 1 79 ? -11.211 -18.438 -2.012 1 85.5 79 ASN B CA 1
ATOM 2619 C C . ASN B 1 79 ? -10.414 -19.734 -2.213 1 85.5 79 ASN B C 1
ATOM 2621 O O . ASN B 1 79 ? -9.359 -19.719 -2.84 1 85.5 79 ASN B O 1
ATOM 2625 N N . PRO B 1 80 ? -10.883 -20.781 -1.629 1 84.25 80 PRO B N 1
ATOM 2626 C CA . PRO B 1 80 ? -10.102 -22.016 -1.767 1 84.25 80 PRO B CA 1
ATOM 2627 C C . PRO B 1 80 ? -9.922 -22.438 -3.221 1 84.25 80 PRO B C 1
ATOM 2629 O O . PRO B 1 80 ? -8.992 -23.188 -3.543 1 84.25 80 PRO B O 1
ATOM 2632 N N . GLN B 1 81 ? -10.773 -21.938 -4.109 1 84.94 81 GLN B N 1
ATOM 2633 C CA . GLN B 1 81 ? -10.703 -22.344 -5.512 1 84.94 81 GLN B CA 1
ATOM 2634 C C . GLN B 1 81 ? -9.703 -21.484 -6.277 1 84.94 81 GLN B C 1
ATOM 2636 O O . GLN B 1 81 ? -9.305 -21.828 -7.391 1 84.94 81 GLN B O 1
ATOM 2641 N N . GLY B 1 82 ? -9.352 -20.391 -5.629 1 90.12 82 GLY B N 1
ATOM 2642 C CA . GLY B 1 82 ? -8.32 -19.609 -6.293 1 90.12 82 GLY B CA 1
ATOM 2643 C C . GLY B 1 82 ? -8.445 -18.125 -6.047 1 90.12 82 GLY B C 1
ATOM 2644 O O . GLY B 1 82 ? -9.148 -17.703 -5.129 1 90.12 82 GLY B O 1
ATOM 2645 N N . VAL B 1 83 ? -7.555 -17.359 -6.762 1 92.75 83 VAL B N 1
ATOM 2646 C CA . VAL B 1 83 ? -7.504 -15.906 -6.715 1 92.75 83 VAL B CA 1
ATOM 2647 C C . VAL B 1 83 ? -8.055 -15.328 -8.016 1 92.75 83 VAL B C 1
ATOM 2649 O O . VAL B 1 83 ? -7.766 -15.844 -9.102 1 92.75 83 VAL B O 1
ATOM 2652 N N . ASP B 1 84 ? -8.891 -14.336 -7.879 1 91.19 84 ASP B N 1
ATOM 2653 C CA . ASP B 1 84 ? -9.445 -13.648 -9.039 1 91.19 84 ASP B CA 1
ATOM 2654 C C . ASP B 1 84 ? -9.164 -12.148 -8.969 1 91.19 84 ASP B C 1
ATOM 2656 O O . ASP B 1 84 ? -9.703 -11.453 -8.102 1 91.19 84 ASP B O 1
ATOM 2660 N N . ALA B 1 85 ? -8.406 -11.664 -9.938 1 92.44 85 ALA B N 1
ATOM 2661 C CA . ALA B 1 85 ? -8.062 -10.242 -9.969 1 92.44 85 ALA B CA 1
ATOM 2662 C C . ALA B 1 85 ? -9.266 -9.398 -10.367 1 92.44 85 ALA B C 1
ATOM 2664 O O . ALA B 1 85 ? -10.062 -9.805 -11.219 1 92.44 85 ALA B O 1
ATOM 2665 N N . ILE B 1 86 ? -9.391 -8.289 -9.82 1 87.88 86 ILE B N 1
ATOM 2666 C CA . ILE B 1 86 ? -10.477 -7.355 -10.086 1 87.88 86 ILE B CA 1
ATOM 2667 C C . ILE B 1 86 ? -9.93 -6.078 -10.711 1 87.88 86 ILE B C 1
ATOM 2669 O O . ILE B 1 86 ? -10.492 -5.551 -11.664 1 87.88 86 ILE B O 1
ATOM 2673 N N . HIS B 1 87 ? -8.844 -5.574 -10.203 1 87.75 87 HIS B N 1
ATOM 2674 C CA . HIS B 1 87 ? -8.219 -4.34 -10.664 1 87.75 87 HIS B CA 1
ATOM 2675 C C . HIS B 1 87 ? -6.703 -4.398 -10.516 1 87.75 87 HIS B C 1
ATOM 2677 O O . HIS B 1 87 ? -6.191 -4.891 -9.508 1 87.75 87 HIS B O 1
ATOM 2683 N N . TYR B 1 88 ? -6.008 -3.865 -11.477 1 90 88 TYR B N 1
ATOM 2684 C CA . TYR B 1 88 ? -4.551 -3.812 -11.461 1 90 88 TYR B CA 1
ATOM 2685 C C . TYR B 1 88 ? -4.047 -2.469 -11.977 1 90 88 TYR B C 1
ATOM 2687 O O . TYR B 1 88 ? -4.531 -1.969 -12.992 1 90 88 TYR B O 1
ATOM 2695 N N . GLN B 1 89 ? -3.111 -1.907 -11.242 1 87.69 89 GLN B N 1
ATOM 2696 C CA . GLN B 1 89 ? -2.475 -0.66 -11.648 1 87.69 89 GLN B CA 1
ATOM 2697 C C . GLN B 1 89 ? -0.958 -0.744 -11.5 1 87.69 89 GLN B C 1
ATOM 2699 O O . GLN B 1 89 ? -0.453 -1.316 -10.531 1 87.69 89 GLN B O 1
ATOM 2704 N N . ILE B 1 90 ? -0.281 -0.13 -12.477 1 89.56 90 ILE B N 1
ATOM 2705 C CA . ILE B 1 90 ? 1.172 -0.057 -12.367 1 89.56 90 ILE B CA 1
ATOM 2706 C C . ILE B 1 90 ? 1.669 1.26 -12.961 1 89.56 90 ILE B C 1
ATOM 2708 O O . ILE B 1 90 ? 1.215 1.68 -14.031 1 89.56 90 ILE B O 1
ATOM 2712 N N . ILE B 1 91 ? 2.508 1.885 -12.266 1 84.81 91 ILE B N 1
ATOM 2713 C CA . ILE B 1 91 ? 3.195 3.102 -12.68 1 84.81 91 ILE B CA 1
ATOM 2714 C C . ILE B 1 91 ? 4.707 2.902 -12.578 1 84.81 91 ILE B C 1
ATOM 2716 O O . ILE B 1 91 ? 5.207 2.434 -11.555 1 84.81 91 ILE B O 1
ATOM 2720 N N . GLU B 1 92 ? 5.355 3.217 -13.633 1 89.06 92 GLU B N 1
ATOM 2721 C CA . GLU B 1 92 ? 6.812 3.195 -13.641 1 89.06 92 GLU B CA 1
ATOM 2722 C C . GLU B 1 92 ? 7.383 4.559 -14.016 1 89.06 92 GLU B C 1
ATOM 2724 O O . GLU B 1 92 ? 6.875 5.219 -14.922 1 89.06 92 GLU B O 1
ATOM 2729 N N . LYS B 1 93 ? 8.352 4.953 -13.273 1 85.19 93 LYS B N 1
ATOM 2730 C CA . LYS B 1 93 ? 9.039 6.211 -13.555 1 85.19 93 LYS B CA 1
ATOM 2731 C C . LYS B 1 93 ? 10.547 5.992 -13.68 1 85.19 93 LYS B C 1
ATOM 2733 O O . LYS B 1 93 ? 11.125 5.199 -12.93 1 85.19 93 LYS B O 1
ATOM 2738 N N . GLU B 1 94 ? 11.102 6.621 -14.648 1 89.62 94 GLU B N 1
ATOM 2739 C CA . GLU B 1 94 ? 12.547 6.668 -14.867 1 89.62 94 GLU B CA 1
ATOM 2740 C C . GLU B 1 94 ? 13.055 8.102 -14.852 1 89.62 94 GLU B C 1
ATOM 2742 O O . GLU B 1 94 ? 12.656 8.922 -15.688 1 89.62 94 GLU B O 1
ATOM 2747 N N . ASP B 1 95 ? 13.914 8.359 -13.914 1 86.44 95 ASP B N 1
ATOM 2748 C CA . ASP B 1 95 ? 14.461 9.703 -13.742 1 86.44 95 ASP B CA 1
ATOM 2749 C C . ASP B 1 95 ? 13.344 10.742 -13.672 1 86.44 95 ASP B C 1
ATOM 2751 O O . ASP B 1 95 ? 13.391 11.766 -14.359 1 86.44 95 ASP B O 1
ATOM 2755 N N . GLY B 1 96 ? 12.391 10.336 -12.953 1 75.56 96 GLY B N 1
ATOM 2756 C CA . GLY B 1 96 ? 11.297 11.258 -12.672 1 75.56 96 GLY B CA 1
ATOM 2757 C C . GLY B 1 96 ? 10.266 11.305 -13.789 1 75.56 96 GLY B C 1
ATOM 2758 O O . GLY B 1 96 ? 9.227 11.945 -13.641 1 75.56 96 GLY B O 1
ATOM 2759 N N . LYS B 1 97 ? 10.508 10.602 -14.891 1 81.62 97 LYS B N 1
ATOM 2760 C CA . LYS B 1 97 ? 9.594 10.625 -16.031 1 81.62 97 LYS B CA 1
ATOM 2761 C C . LYS B 1 97 ? 8.75 9.352 -16.078 1 81.62 97 LYS B C 1
ATOM 2763 O O . LYS B 1 97 ? 9.258 8.258 -15.836 1 81.62 97 LYS B O 1
ATOM 2768 N N . LEU B 1 98 ? 7.52 9.562 -16.391 1 80.31 98 LEU B N 1
ATOM 2769 C CA . LEU B 1 98 ? 6.598 8.438 -16.531 1 80.31 98 LEU B CA 1
ATOM 2770 C C . LEU B 1 98 ? 6.953 7.59 -17.75 1 80.31 98 LEU B C 1
ATOM 2772 O O . LEU B 1 98 ? 7.043 8.102 -18.859 1 80.31 98 LEU B O 1
ATOM 2776 N N . VAL B 1 99 ? 7.105 6.34 -17.562 1 84.5 99 VAL B N 1
ATOM 2777 C CA . VAL B 1 99 ? 7.441 5.48 -18.688 1 84.5 99 VAL B CA 1
ATOM 2778 C C . VAL B 1 99 ? 6.359 4.418 -18.875 1 84.5 99 VAL B C 1
ATOM 2780 O O . VAL B 1 99 ? 6.23 3.83 -19.953 1 84.5 99 VAL B O 1
ATOM 2783 N N . LYS B 1 100 ? 5.617 4.199 -17.812 1 83.5 100 LYS B N 1
ATOM 2784 C CA . LYS B 1 100 ? 4.484 3.281 -17.875 1 83.5 100 LYS B CA 1
ATOM 2785 C C . LYS B 1 100 ? 3.373 3.719 -16.938 1 83.5 100 LYS B C 1
ATOM 2787 O O . LYS B 1 100 ? 3.639 4.133 -15.797 1 83.5 100 LYS B O 1
ATOM 2792 N N . ASN B 1 101 ? 2.209 3.664 -17.359 1 81.12 101 ASN B N 1
ATOM 2793 C CA . ASN B 1 101 ? 1.016 3.932 -16.562 1 81.12 101 ASN B CA 1
ATOM 2794 C C . ASN B 1 101 ? -0.184 3.133 -17.062 1 81.12 101 ASN B C 1
ATOM 2796 O O . ASN B 1 101 ? -0.863 3.547 -18.016 1 81.12 101 ASN B O 1
ATOM 2800 N N . TYR B 1 102 ? -0.359 1.948 -16.375 1 81.06 102 TYR B N 1
ATOM 2801 C CA . TYR B 1 102 ? -1.479 1.083 -16.734 1 81.06 102 TYR B CA 1
ATOM 2802 C C . TYR B 1 102 ? -2.498 1.021 -15.602 1 81.06 102 TYR B C 1
ATOM 2804 O O . TYR B 1 102 ? -2.125 0.983 -14.422 1 81.06 102 TYR B O 1
ATOM 2812 N N . ASP B 1 103 ? -3.721 1.066 -15.914 1 80.62 103 ASP B N 1
ATOM 2813 C CA . ASP B 1 103 ? -4.863 0.914 -15.023 1 80.62 103 ASP B CA 1
ATOM 2814 C C . ASP B 1 103 ? -5.949 0.051 -15.664 1 80.62 103 ASP B C 1
ATOM 2816 O O . ASP B 1 103 ? -6.586 0.464 -16.625 1 80.62 103 ASP B O 1
ATOM 2820 N N . ILE B 1 104 ? -6.172 -1.127 -15.023 1 81.69 104 ILE B N 1
ATOM 2821 C CA . ILE B 1 104 ? -6.961 -2.127 -15.742 1 81.69 104 ILE B CA 1
ATOM 2822 C C . ILE B 1 104 ? -8.023 -2.703 -14.805 1 81.69 104 ILE B C 1
ATOM 2824 O O . ILE B 1 104 ? -7.719 -3.141 -13.695 1 81.69 104 ILE B O 1
ATOM 2828 N N . ASP B 1 105 ? -9.266 -2.744 -15.305 1 82.06 105 ASP B N 1
ATOM 2829 C CA . ASP B 1 105 ? -10.312 -3.525 -14.648 1 82.06 105 ASP B CA 1
ATOM 2830 C C . ASP B 1 105 ? -10.414 -4.926 -15.25 1 82.06 105 ASP B C 1
ATOM 2832 O O . ASP B 1 105 ? -10.422 -5.086 -16.469 1 82.06 105 ASP B O 1
ATOM 2836 N N . ILE B 1 106 ? -10.43 -5.875 -14.32 1 81.25 106 ILE B N 1
ATOM 2837 C CA . ILE B 1 106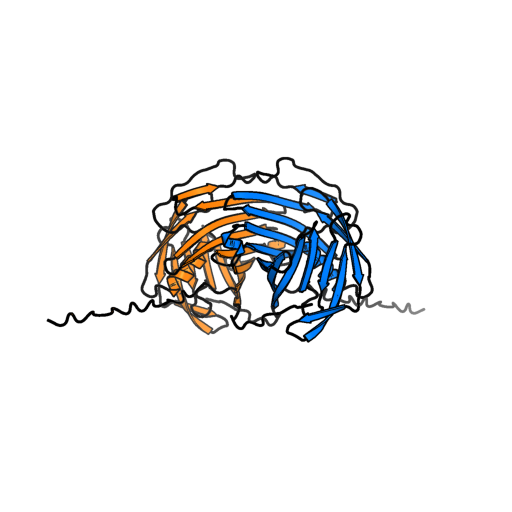 ? -10.453 -7.27 -14.742 1 81.25 106 ILE B CA 1
ATOM 2838 C C . ILE B 1 106 ? -11.773 -7.918 -14.32 1 81.25 106 ILE B C 1
ATOM 2840 O O . ILE B 1 106 ? -12.133 -7.898 -13.141 1 81.25 106 ILE B O 1
ATOM 2844 N N . HIS B 1 107 ? -12.648 -8.32 -15.227 1 69.25 107 HIS B N 1
ATOM 2845 C CA . HIS B 1 107 ? -13.914 -8.977 -14.93 1 69.25 107 HIS B CA 1
ATOM 2846 C C . HIS B 1 107 ? -13.906 -10.43 -15.398 1 69.25 107 HIS B C 1
ATOM 2848 O O . HIS B 1 107 ? -13.891 -10.695 -16.594 1 69.25 107 HIS B O 1
ATOM 2854 N N . SER B 1 108 ? -13.719 -11.273 -14.461 1 59.38 108 SER B N 1
ATOM 2855 C CA . SER B 1 108 ? -13.648 -12.688 -14.812 1 59.38 108 SER B CA 1
ATOM 2856 C C . SER B 1 108 ? -15.008 -13.211 -15.266 1 59.38 108 SER B C 1
ATOM 2858 O O . SER B 1 108 ? -15.078 -14.125 -16.094 1 59.38 108 SER B O 1
ATOM 2860 N N . LYS B 1 109 ? -16.062 -12.711 -14.656 1 56.16 109 LYS B N 1
ATOM 2861 C CA . LYS B 1 109 ? -17.344 -13.336 -14.961 1 56.16 109 LYS B CA 1
ATOM 2862 C C . LYS B 1 109 ? -17.719 -13.133 -16.422 1 56.16 109 LYS B C 1
ATOM 2864 O O . LYS B 1 109 ? -18.359 -14 -17.031 1 56.16 109 LYS B O 1
ATOM 2869 N N . ASN B 1 110 ? -17.234 -12.031 -16.844 1 53.28 110 ASN B N 1
ATOM 2870 C CA . ASN B 1 110 ? -17.625 -11.82 -18.234 1 53.28 110 ASN B CA 1
ATOM 2871 C C . ASN B 1 110 ? -16.453 -12.008 -19.188 1 53.28 110 ASN B C 1
ATOM 2873 O O . ASN B 1 110 ? -16.562 -11.727 -20.375 1 53.28 110 ASN B O 1
ATOM 2877 N N . HIS B 1 111 ? -15.391 -12.562 -18.594 1 55.69 111 HIS B N 1
ATOM 2878 C CA . HIS B 1 111 ? -14.188 -12.906 -19.344 1 55.69 111 HIS B CA 1
ATOM 2879 C C . HIS B 1 111 ? -13.648 -11.703 -20.109 1 55.69 111 HIS B C 1
ATOM 2881 O O . HIS B 1 111 ? -13.203 -11.828 -21.25 1 55.69 111 HIS B O 1
ATOM 2887 N N . SER B 1 112 ? -14.086 -10.586 -19.625 1 57.06 112 SER B N 1
ATOM 2888 C CA . SER B 1 112 ? -13.633 -9.398 -20.344 1 57.06 112 SER B CA 1
ATOM 2889 C C . SER B 1 112 ? -12.711 -8.547 -19.469 1 57.06 112 SER B C 1
ATOM 2891 O O . SER B 1 112 ? -12.82 -8.57 -18.234 1 57.06 112 SER B O 1
ATOM 2893 N N . ILE B 1 113 ? -11.617 -8.102 -20.078 1 62.12 113 ILE B N 1
ATOM 2894 C CA . ILE B 1 113 ? -10.711 -7.141 -19.469 1 62.12 113 ILE B CA 1
ATOM 2895 C C . ILE B 1 113 ? -10.859 -5.785 -20.156 1 62.12 113 ILE B C 1
ATOM 2897 O O . ILE B 1 113 ? -10.836 -5.699 -21.391 1 62.12 113 ILE B O 1
ATOM 2901 N N . MET B 1 114 ? -11.289 -4.777 -19.391 1 60.25 114 MET B N 1
ATOM 2902 C CA . MET B 1 114 ? -11.352 -3.436 -19.953 1 60.25 114 MET B CA 1
ATOM 2903 C C . MET B 1 114 ? -10.203 -2.574 -19.438 1 60.25 114 MET B C 1
ATOM 2905 O O . MET B 1 114 ? -10.086 -2.34 -18.234 1 60.25 114 MET B O 1
ATOM 2909 N N . PRO B 1 115 ? -9.211 -2.324 -20.391 1 56.84 115 PRO B N 1
ATOM 2910 C CA . PRO B 1 115 ? -8.188 -1.378 -19.922 1 56.84 115 PRO B CA 1
ATOM 2911 C C . PRO B 1 115 ? -8.75 0.027 -19.703 1 56.84 115 PRO B C 1
ATOM 2913 O O . PRO B 1 115 ? -9.641 0.463 -20.438 1 56.84 115 PRO B O 1
ATOM 2916 N N . ILE B 1 116 ? -8.578 0.541 -18.531 1 54.34 116 ILE B N 1
ATOM 2917 C CA . ILE B 1 116 ? -8.891 1.956 -18.375 1 54.34 116 ILE B CA 1
ATOM 2918 C C . ILE B 1 116 ? -7.777 2.805 -18.984 1 54.34 116 ILE B C 1
ATOM 2920 O O . ILE B 1 116 ? -6.594 2.51 -18.797 1 54.34 116 ILE B O 1
ATOM 2924 N N . LEU B 1 117 ? -8.141 3.67 -19.922 1 48.56 117 LEU B N 1
ATOM 2925 C CA . LEU B 1 117 ? -7.285 4.551 -20.703 1 48.56 117 LEU B CA 1
ATOM 2926 C C . LEU B 1 117 ? -6.402 5.406 -19.812 1 48.56 117 LEU B C 1
ATOM 2928 O O . LEU B 1 117 ? -6.902 6.086 -18.906 1 48.56 117 LEU B O 1
ATOM 2932 N N . THR B 1 118 ? -5.254 4.895 -19.453 1 50.75 118 THR B N 1
ATOM 2933 C CA . THR B 1 118 ? -4.371 5.934 -18.938 1 50.75 118 THR B CA 1
ATOM 2934 C C . THR B 1 118 ? -3.566 6.57 -20.062 1 50.75 118 THR B C 1
ATOM 2936 O O . THR B 1 118 ? -3.596 6.098 -21.203 1 50.75 118 THR B O 1
ATOM 2939 N N . LYS B 1 119 ? -3.102 7.746 -20.016 1 44.78 119 LYS B N 1
ATOM 2940 C CA . LYS B 1 119 ? -2.369 8.516 -21.016 1 44.78 119 LYS B CA 1
ATOM 2941 C C . LYS B 1 119 ? -1.509 7.605 -21.891 1 44.78 119 LYS B C 1
ATOM 2943 O O . LYS B 1 119 ? -1.289 7.891 -23.062 1 44.78 119 LYS B O 1
ATOM 2948 N N . THR B 1 120 ? -1.069 6.617 -21.359 1 42.06 120 THR B N 1
ATOM 2949 C CA . THR B 1 120 ? -0.165 5.824 -22.188 1 42.06 120 THR B CA 1
ATOM 2950 C C . THR B 1 120 ? -0.874 4.59 -22.734 1 42.06 120 THR B C 1
ATOM 2952 O O . THR B 1 120 ? -0.258 3.764 -23.422 1 42.06 120 THR B O 1
ATOM 2955 N N . GLN B 1 121 ? -2.156 4.43 -22.219 1 49.81 121 GLN B N 1
ATOM 2956 C CA . GLN B 1 121 ? -2.846 3.27 -22.781 1 49.81 121 GLN B CA 1
ATOM 2957 C C . GLN B 1 121 ? -3.861 3.688 -23.844 1 49.81 121 GLN B C 1
ATOM 2959 O O . GLN B 1 121 ? -4.855 4.348 -23.531 1 49.81 121 GLN B O 1
ATOM 2964 N N . SER B 1 122 ? -3.553 3.889 -24.938 1 45.97 122 SER B N 1
ATOM 2965 C CA . SER B 1 122 ? -4.383 4.434 -26 1 45.97 122 SER B CA 1
ATOM 2966 C C . SER B 1 122 ? -5.586 3.537 -26.281 1 45.97 122 SER B C 1
ATOM 2968 O O . SER B 1 122 ? -6.652 4.02 -26.672 1 45.97 122 SER B O 1
ATOM 2970 N N . LYS B 1 123 ? -5.406 2.385 -26.656 1 47.91 123 LYS B N 1
ATOM 2971 C CA . LYS B 1 123 ? -6.504 1.662 -27.297 1 47.91 123 LYS B CA 1
ATOM 2972 C C . LYS B 1 123 ? -7.156 0.686 -26.312 1 47.91 123 LYS B C 1
ATOM 2974 O O . LYS B 1 123 ? -6.461 -0.022 -25.578 1 47.91 123 LYS B O 1
ATOM 2979 N N . ILE B 1 124 ? -8.5 1.045 -25.984 1 52.16 124 ILE B N 1
ATOM 2980 C CA . ILE B 1 124 ? -9.305 0.082 -25.234 1 52.16 124 ILE B CA 1
ATOM 2981 C C . ILE B 1 124 ? -9.266 -1.274 -25.938 1 52.16 124 ILE B C 1
ATOM 2983 O O . ILE B 1 124 ? -9.641 -1.389 -27.109 1 52.16 124 ILE B O 1
ATOM 2987 N N . ARG B 1 125 ? -8.375 -2.266 -25.547 1 55.91 125 ARG B N 1
ATOM 2988 C CA . ARG B 1 125 ? -8.445 -3.619 -26.078 1 55.91 125 ARG B CA 1
ATOM 2989 C C . ARG B 1 125 ? -9.156 -4.559 -25.125 1 55.91 125 ARG B C 1
ATOM 2991 O O . ARG B 1 125 ? -8.898 -4.523 -23.906 1 55.91 125 ARG B O 1
ATOM 2998 N N . THR B 1 126 ? -10.43 -4.938 -25.484 1 59.38 126 THR B N 1
ATOM 2999 C CA . THR B 1 126 ? -11.078 -6.012 -24.75 1 59.38 126 THR B CA 1
ATOM 3000 C C . THR B 1 126 ? -10.461 -7.363 -25.094 1 59.38 126 THR B C 1
ATOM 3002 O O . THR B 1 126 ? -10.25 -7.664 -26.266 1 59.38 126 THR B O 1
ATOM 3005 N N . TRP B 1 127 ? -9.891 -8.031 -24.031 1 63.5 127 TRP B N 1
ATOM 3006 C CA . TRP B 1 127 ? -9.398 -9.391 -24.219 1 63.5 127 TRP B CA 1
ATOM 3007 C C . TRP B 1 127 ? -10.391 -10.406 -23.672 1 63.5 127 TRP B C 1
ATOM 3009 O O . TRP B 1 127 ? -11.109 -10.133 -22.703 1 63.5 127 TRP B O 1
ATOM 3019 N N . HIS B 1 128 ? -10.531 -11.531 -24.422 1 60.47 128 HIS B N 1
ATOM 3020 C CA . HIS B 1 128 ? -11.391 -12.617 -23.953 1 60.47 128 HIS B CA 1
ATOM 3021 C C . HIS B 1 128 ? -10.57 -13.727 -23.312 1 60.47 128 HIS B C 1
ATOM 3023 O O . HIS B 1 128 ? -9.57 -14.18 -23.875 1 60.47 128 HIS B O 1
ATOM 3029 N N . SER B 1 129 ? -10.938 -13.922 -21.969 1 61.59 129 SER B N 1
ATOM 3030 C CA . SER B 1 129 ? -10.289 -14.992 -21.219 1 61.59 129 SER B CA 1
ATOM 3031 C C . SER B 1 129 ? -11.023 -16.328 -21.406 1 61.59 129 SER B C 1
ATOM 3033 O O . SER B 1 129 ? -12.188 -16.344 -21.812 1 61.59 129 SER B O 1
ATOM 3035 N N . LYS B 1 130 ? -10.195 -17.422 -21.266 1 66.56 130 LYS B N 1
ATOM 3036 C CA . LYS B 1 130 ? -10.828 -18.734 -21.109 1 66.56 130 LYS B CA 1
ATOM 3037 C C . LYS B 1 130 ? -11.516 -18.844 -19.75 1 66.56 130 LYS B C 1
ATOM 3039 O O . LYS B 1 130 ? -11.391 -17.953 -18.906 1 66.56 130 LYS B O 1
ATOM 3044 N N . SER B 1 131 ? -12.273 -19.875 -19.609 1 64.69 131 SER B N 1
ATOM 3045 C CA . SER B 1 131 ? -12.938 -20.094 -18.328 1 64.69 131 SER B CA 1
ATOM 3046 C C . SER B 1 131 ? -11.93 -20.312 -17.203 1 64.69 131 SER B C 1
ATOM 3048 O O . SER B 1 131 ? -10.875 -20.922 -17.422 1 64.69 131 SER B O 1
ATOM 3050 N N . GLY B 1 132 ? -12.203 -19.609 -16.078 1 75.19 132 GLY B N 1
ATOM 3051 C CA . GLY B 1 132 ? -11.352 -19.781 -14.914 1 75.19 132 GLY B CA 1
ATOM 3052 C C . GLY B 1 132 ? -10.875 -18.469 -14.32 1 75.19 132 GLY B C 1
ATOM 3053 O O . GLY B 1 132 ? -11.289 -17.391 -14.766 1 75.19 132 GLY B O 1
ATOM 3054 N N . ASN B 1 133 ? -10.078 -18.562 -13.352 1 81.12 133 ASN B N 1
ATOM 3055 C CA . ASN B 1 133 ? -9.602 -17.375 -12.617 1 81.12 133 ASN B CA 1
ATOM 3056 C C . ASN B 1 133 ? -8.539 -16.625 -13.406 1 81.12 133 ASN B C 1
ATOM 3058 O O . ASN B 1 133 ? -7.75 -17.234 -14.133 1 81.12 133 ASN B O 1
ATOM 3062 N N . ILE B 1 134 ? -8.648 -15.328 -13.414 1 90.75 134 ILE B N 1
ATOM 3063 C CA . ILE B 1 134 ? -7.656 -14.445 -14.016 1 90.75 134 ILE B CA 1
ATOM 3064 C C . ILE B 1 134 ? -6.891 -13.703 -12.922 1 90.75 134 ILE B C 1
ATOM 3066 O O . ILE B 1 134 ? -7.492 -13.188 -11.977 1 90.75 134 ILE B O 1
ATOM 3070 N N . VAL B 1 135 ? -5.578 -13.758 -13.055 1 94.06 135 VAL B N 1
ATOM 3071 C CA . VAL B 1 135 ? -4.738 -13.039 -12.109 1 94.06 135 VAL B CA 1
ATOM 3072 C C . VAL B 1 135 ? -3.934 -11.969 -12.844 1 94.06 135 VAL B C 1
ATOM 3074 O O . VAL B 1 135 ? -3.912 -11.938 -14.078 1 94.06 135 VAL B O 1
ATOM 3077 N N . ASP B 1 136 ? -3.432 -10.977 -12.141 1 94.19 136 ASP B N 1
ATOM 3078 C CA . ASP B 1 136 ? -2.5 -9.977 -12.664 1 94.19 136 ASP B CA 1
ATOM 3079 C C . ASP B 1 136 ? -1.075 -10.258 -12.195 1 94.19 136 ASP B C 1
ATOM 3081 O O . ASP B 1 136 ? -0.842 -11.195 -11.43 1 94.19 136 ASP B O 1
ATOM 3085 N N . PRO B 1 137 ? -0.06 -9.516 -12.656 1 94.12 137 PRO B N 1
ATOM 3086 C CA . PRO B 1 137 ? 1.338 -9.82 -12.344 1 94.12 137 PRO B CA 1
ATOM 3087 C C . PRO B 1 137 ? 1.626 -9.789 -10.844 1 94.12 137 PRO B C 1
ATOM 3089 O O . PRO B 1 137 ? 2.529 -10.484 -10.375 1 94.12 137 PRO B O 1
ATOM 3092 N N . LEU B 1 138 ? 0.884 -9.055 -10.094 1 95.88 138 LEU B N 1
ATOM 3093 C CA . LEU B 1 138 ? 1.115 -8.977 -8.656 1 95.88 138 LEU B CA 1
ATOM 3094 C C . LEU B 1 138 ? 0.405 -10.109 -7.93 1 95.88 138 LEU B C 1
ATOM 3096 O O . LEU B 1 138 ? 0.995 -10.766 -7.07 1 95.88 138 LEU B O 1
ATOM 3100 N N . SER B 1 139 ? -0.85 -10.344 -8.312 1 96.31 139 SER B N 1
ATOM 3101 C CA . SER B 1 139 ? -1.642 -11.336 -7.586 1 96.31 139 SER B CA 1
ATOM 3102 C C . SER B 1 139 ? -1.249 -12.758 -7.984 1 96.31 139 SER B C 1
ATOM 3104 O O . SER B 1 139 ? -1.624 -13.719 -7.316 1 96.31 139 SER B O 1
ATOM 3106 N N . LEU B 1 140 ? -0.461 -12.93 -8.992 1 96.19 140 LEU B N 1
ATOM 3107 C CA . LEU B 1 140 ? -0.063 -14.242 -9.492 1 96.19 140 LEU B CA 1
ATOM 3108 C C . LEU B 1 140 ? 0.628 -15.055 -8.406 1 96.19 140 LEU B C 1
ATOM 3110 O O . LEU B 1 140 ? 0.239 -16.188 -8.133 1 96.19 140 LEU B O 1
ATOM 3114 N N . PHE B 1 141 ? 1.581 -14.43 -7.738 1 95.69 141 PHE B N 1
ATOM 3115 C CA . PHE B 1 141 ? 2.354 -15.203 -6.77 1 95.69 141 PHE B CA 1
ATOM 3116 C C . PHE B 1 141 ? 1.549 -15.43 -5.496 1 95.69 141 PHE B C 1
ATOM 3118 O O . PHE B 1 141 ? 1.792 -16.391 -4.766 1 95.69 141 PHE B O 1
ATOM 3125 N N . LEU B 1 142 ? 0.6 -14.609 -5.258 1 96.62 142 LEU B N 1
ATOM 3126 C CA . LEU B 1 142 ? -0.308 -14.891 -4.148 1 96.62 142 LEU B CA 1
ATOM 3127 C C . LEU B 1 142 ? -1.269 -16.016 -4.508 1 96.62 142 LEU B C 1
ATOM 3129 O O . LEU B 1 142 ? -1.659 -16.812 -3.645 1 96.62 142 LEU B O 1
ATOM 3133 N N . ALA B 1 143 ? -1.663 -16.078 -5.84 1 96.06 143 ALA B N 1
ATOM 3134 C CA . ALA B 1 143 ? -2.455 -17.203 -6.305 1 96.06 143 ALA B CA 1
ATOM 3135 C C . ALA B 1 143 ? -1.69 -18.516 -6.137 1 96.06 143 ALA B C 1
ATOM 3137 O O . ALA B 1 143 ? -2.252 -19.516 -5.68 1 96.06 143 ALA B O 1
ATOM 3138 N N . LEU B 1 144 ? -0.45 -18.484 -6.445 1 96.25 144 LEU B N 1
ATOM 3139 C CA . LEU B 1 144 ? 0.403 -19.656 -6.246 1 96.25 144 LEU B CA 1
ATOM 3140 C C . LEU B 1 144 ? 0.499 -20.016 -4.77 1 96.25 144 LEU B C 1
ATOM 3142 O O . LEU B 1 144 ? 0.375 -21.188 -4.402 1 96.25 144 LEU B O 1
ATOM 3146 N N . SER B 1 145 ? 0.756 -19.016 -3.93 1 95.81 145 SER B N 1
ATOM 3147 C CA . SER B 1 145 ? 0.782 -19.25 -2.488 1 95.81 145 SER B CA 1
ATOM 3148 C C . SER B 1 145 ? -0.495 -19.938 -2.014 1 95.81 145 SER B C 1
ATOM 3150 O O . SER B 1 145 ? -0.44 -20.922 -1.27 1 95.81 145 SER B O 1
ATOM 3152 N N . ASN B 1 146 ? -1.61 -19.375 -2.459 1 95.25 146 ASN B N 1
ATOM 3153 C CA . ASN B 1 146 ? -2.918 -19.906 -2.096 1 95.25 146 ASN B CA 1
ATOM 3154 C C . ASN B 1 146 ? -3.072 -21.359 -2.537 1 95.25 146 ASN B C 1
ATOM 3156 O O . ASN B 1 146 ? -3.506 -22.219 -1.756 1 95.25 146 ASN B O 1
ATOM 3160 N N . ASP B 1 147 ? -2.732 -21.656 -3.74 1 95.19 147 ASP B N 1
ATOM 3161 C CA . ASP B 1 147 ? -2.904 -22.984 -4.297 1 95.19 147 ASP B CA 1
ATOM 3162 C C . ASP B 1 147 ? -1.954 -23.984 -3.637 1 95.19 147 ASP B C 1
ATOM 3164 O O . ASP B 1 147 ? -2.322 -25.141 -3.393 1 95.19 147 ASP B O 1
ATOM 3168 N N . LEU B 1 148 ? -0.723 -23.531 -3.373 1 95 148 LEU B N 1
ATOM 3169 C CA . LEU B 1 148 ? 0.232 -24.406 -2.699 1 95 148 LEU B CA 1
ATOM 3170 C C . LEU B 1 148 ? -0.271 -24.797 -1.312 1 95 148 LEU B C 1
ATOM 3172 O O . LEU B 1 148 ? -0.084 -25.938 -0.875 1 95 148 LEU B O 1
ATOM 3176 N N . LYS B 1 149 ? -0.86 -23.875 -0.679 1 93.44 149 LYS B N 1
ATOM 3177 C CA . LYS B 1 149 ? -1.365 -24.094 0.673 1 93.44 149 LYS B CA 1
ATOM 3178 C C . LYS B 1 149 ? -2.564 -25.031 0.666 1 93.44 149 LYS B C 1
ATOM 3180 O O . LYS B 1 149 ? -2.666 -25.938 1.511 1 93.44 149 LYS B O 1
ATOM 3185 N N . HIS B 1 150 ? -3.434 -24.938 -0.304 1 93.81 150 HIS B N 1
ATOM 3186 C CA . HIS B 1 150 ? -4.723 -25.625 -0.239 1 93.81 150 HIS B CA 1
ATOM 3187 C C . HIS B 1 150 ? -4.719 -26.891 -1.081 1 93.81 150 HIS B C 1
ATOM 3189 O O . HIS B 1 150 ? -5.613 -27.734 -0.951 1 93.81 150 HIS B O 1
ATOM 3195 N N . ASN B 1 151 ? -3.74 -27 -1.919 1 93.75 151 ASN B N 1
ATOM 3196 C CA . ASN B 1 151 ? -3.643 -28.172 -2.791 1 93.75 151 ASN B CA 1
ATOM 3197 C C . ASN B 1 151 ? -2.285 -28.844 -2.66 1 93.75 151 ASN B C 1
ATOM 3199 O O . ASN B 1 151 ? -1.51 -28.891 -3.619 1 93.75 151 ASN B O 1
ATOM 3203 N N . PRO B 1 152 ? -2.096 -29.547 -1.546 1 92.06 152 PRO B N 1
ATOM 3204 C CA . PRO B 1 152 ? -0.775 -30.125 -1.253 1 92.06 152 PRO B CA 1
ATOM 3205 C C . PRO B 1 152 ? -0.37 -31.219 -2.236 1 92.06 152 PRO B C 1
ATOM 3207 O O . PRO B 1 152 ? 0.822 -31.469 -2.428 1 92.06 152 PRO B O 1
ATOM 3210 N N . ASN B 1 153 ? -1.262 -31.797 -2.947 1 93.31 153 ASN B N 1
ATOM 3211 C CA . ASN B 1 153 ? -0.946 -32.906 -3.836 1 93.31 153 ASN B CA 1
ATOM 3212 C C . ASN B 1 153 ? -0.94 -32.469 -5.301 1 93.31 153 ASN B C 1
ATOM 3214 O O . ASN B 1 153 ? -0.626 -33.281 -6.188 1 93.31 153 ASN B O 1
ATOM 3218 N N . GLN B 1 154 ? -1.25 -31.266 -5.523 1 94.94 154 GLN B N 1
ATOM 3219 C CA . GLN B 1 154 ? -1.269 -30.766 -6.898 1 94.94 154 GLN B CA 1
ATOM 3220 C C . GLN B 1 154 ? 0.136 -30.406 -7.371 1 94.94 154 GLN B C 1
ATOM 3222 O O . GLN B 1 154 ? 0.889 -29.75 -6.648 1 94.94 154 GLN B O 1
ATOM 3227 N N . SER B 1 155 ? 0.476 -30.828 -8.648 1 95.5 155 SER B N 1
ATOM 3228 C CA . SER B 1 155 ? 1.832 -30.594 -9.141 1 95.5 155 SER B CA 1
ATOM 3229 C C . SER B 1 155 ? 1.854 -29.531 -10.227 1 95.5 155 SER B C 1
ATOM 3231 O O . SER B 1 155 ? 2.895 -28.922 -10.492 1 95.5 155 SER B O 1
ATOM 3233 N N . ILE B 1 156 ? 0.709 -29.406 -10.883 1 96 156 ILE B N 1
ATOM 3234 C CA . ILE B 1 156 ? 0.63 -28.453 -11.984 1 96 156 ILE B CA 1
ATOM 3235 C C . ILE B 1 156 ? -0.411 -27.391 -11.664 1 96 156 ILE B C 1
ATOM 3237 O O . ILE B 1 156 ? -1.505 -27.703 -11.188 1 96 156 ILE B O 1
ATOM 3241 N N . PHE B 1 157 ? 0.001 -26.141 -11.867 1 95 157 PHE B N 1
ATOM 3242 C CA . PHE B 1 157 ? -0.877 -25 -11.664 1 95 157 PHE B CA 1
ATOM 3243 C C . PHE B 1 157 ? -0.977 -24.156 -12.93 1 95 157 PHE B C 1
ATOM 3245 O O . PHE B 1 157 ? 0.038 -23.859 -13.562 1 95 157 PHE B O 1
ATOM 3252 N N . THR B 1 158 ? -2.232 -23.828 -13.328 1 93.25 158 THR B N 1
ATOM 3253 C CA . THR B 1 158 ? -2.459 -23.031 -14.531 1 93.25 158 THR B CA 1
ATOM 3254 C C . THR B 1 158 ? -3.197 -21.75 -14.195 1 93.25 158 THR B C 1
ATOM 3256 O O . THR B 1 158 ? -4.152 -21.75 -13.414 1 93.25 158 THR B O 1
ATOM 3259 N N . TYR B 1 159 ? -2.664 -20.641 -14.758 1 93.06 159 TYR B N 1
ATOM 3260 C CA . TYR B 1 159 ? -3.27 -19.344 -14.523 1 93.06 159 TYR B CA 1
ATOM 3261 C C . TYR B 1 159 ? -3.416 -18.562 -15.828 1 93.06 159 TYR B C 1
ATOM 3263 O O . TYR B 1 159 ? -2.535 -18.609 -16.688 1 93.06 159 TYR B O 1
ATOM 3271 N N . GLN B 1 160 ? -4.594 -17.906 -16.016 1 91.81 160 GLN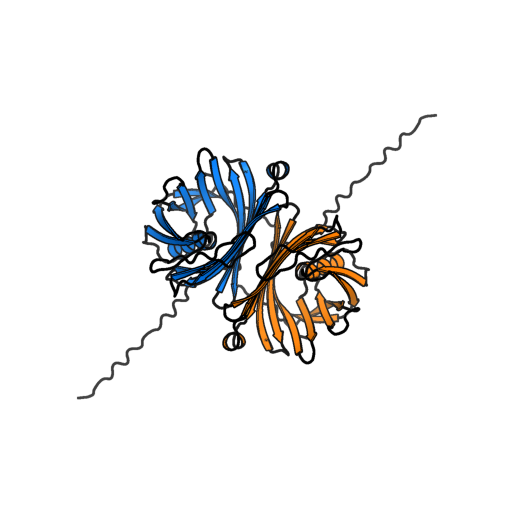 B N 1
ATOM 3272 C CA . GLN B 1 160 ? -4.68 -16.828 -16.984 1 91.81 160 GLN B CA 1
ATOM 3273 C C . GLN B 1 160 ? -4.164 -15.516 -16.391 1 91.81 160 GLN B C 1
ATOM 3275 O O . GLN B 1 160 ? -4.695 -15.031 -15.398 1 91.81 160 GLN B O 1
ATOM 3280 N N . VAL B 1 161 ? -3.072 -14.945 -16.984 1 91.94 161 VAL B N 1
ATOM 3281 C CA . VAL B 1 161 ? -2.42 -13.758 -16.438 1 91.94 161 VAL B CA 1
ATOM 3282 C C . VAL B 1 161 ? -2.592 -12.578 -17.391 1 91.94 161 VAL B C 1
ATOM 3284 O O . VAL B 1 161 ? -2.279 -12.688 -18.578 1 91.94 161 VAL B O 1
ATOM 3287 N N . THR B 1 162 ? -3.105 -11.469 -16.922 1 89 162 THR B N 1
ATOM 3288 C CA . THR B 1 162 ? -3.232 -10.273 -17.75 1 89 162 THR B CA 1
ATOM 3289 C C . THR B 1 162 ? -2.41 -9.125 -17.172 1 89 162 THR B C 1
ATOM 3291 O O . THR B 1 162 ? -2.447 -8.875 -15.977 1 89 162 THR B O 1
ATOM 3294 N N . ASN B 1 163 ? -1.706 -8.461 -18 1 84.69 163 ASN B N 1
ATOM 3295 C CA . ASN B 1 163 ? -0.947 -7.277 -17.609 1 84.69 163 ASN B CA 1
ATOM 3296 C C . ASN B 1 163 ? -1.533 -6.008 -18.219 1 84.69 163 ASN B C 1
ATOM 3298 O O . ASN B 1 163 ? -0.878 -4.965 -18.234 1 84.69 163 ASN B O 1
ATOM 3302 N N . GLY B 1 164 ? -2.727 -6.145 -18.75 1 76.94 164 GLY B N 1
ATOM 3303 C CA . GLY B 1 164 ? -3.377 -5.004 -19.375 1 76.94 164 GLY B CA 1
ATOM 3304 C C . GLY B 1 164 ? -3.168 -4.949 -20.875 1 76.94 164 GLY B C 1
ATOM 3305 O O . GLY B 1 164 ? -3.918 -4.277 -21.594 1 76.94 164 GLY B O 1
ATOM 3306 N N . LYS B 1 165 ? -2.178 -5.707 -21.469 1 76.56 165 LYS B N 1
ATOM 3307 C CA . LYS B 1 165 ? -1.913 -5.73 -22.906 1 76.56 165 LYS B CA 1
ATOM 3308 C C . LYS B 1 165 ? -2.426 -7.023 -23.547 1 76.56 165 LYS B C 1
ATOM 3310 O O . LYS B 1 165 ? -2.828 -7.035 -24.703 1 76.56 165 LYS B O 1
ATOM 3315 N N . SER B 1 166 ? -2.365 -8.07 -22.781 1 79.44 166 SER B N 1
ATOM 3316 C CA . SER B 1 166 ? -2.787 -9.383 -23.266 1 79.44 166 SER B CA 1
ATOM 3317 C C . SER B 1 166 ? -3.154 -10.305 -22.109 1 79.44 166 SER B C 1
ATOM 3319 O O . SER B 1 166 ? -2.949 -9.953 -20.938 1 79.44 166 SER B O 1
ATOM 3321 N N . ILE B 1 167 ? -3.793 -11.344 -22.422 1 86.19 167 ILE B N 1
ATOM 3322 C CA . ILE B 1 167 ? -3.998 -12.445 -21.5 1 86.19 167 ILE B CA 1
ATOM 3323 C C . ILE B 1 167 ? -3.148 -13.641 -21.922 1 86.19 167 ILE B C 1
ATOM 3325 O O . ILE B 1 167 ? -3.225 -14.086 -23.078 1 86.19 167 ILE B O 1
ATOM 3329 N N . GLU B 1 168 ? -2.332 -14.125 -21.062 1 87.38 168 GLU B N 1
ATOM 3330 C CA . GLU B 1 168 ? -1.456 -15.258 -21.344 1 87.38 168 GLU B CA 1
ATOM 3331 C C . GLU B 1 168 ? -1.739 -16.422 -20.391 1 87.38 168 GLU B C 1
ATOM 3333 O O . GLU B 1 168 ? -2.02 -16.203 -19.203 1 87.38 168 GLU B O 1
ATOM 3338 N N . GLN B 1 169 ? -1.598 -17.594 -20.906 1 89.69 169 GLN B N 1
ATOM 3339 C CA . GLN B 1 169 ? -1.689 -18.781 -20.062 1 89.69 169 GLN B CA 1
ATOM 3340 C C . GLN B 1 169 ? -0.329 -19.141 -19.469 1 89.69 169 GLN B C 1
ATOM 3342 O O . GLN B 1 169 ? 0.633 -19.375 -20.203 1 89.69 169 GLN B O 1
ATOM 3347 N N . HIS B 1 170 ? -0.278 -19.141 -18.141 1 93 170 HIS B N 1
ATOM 3348 C CA . HIS B 1 170 ? 0.92 -19.594 -17.438 1 93 170 HIS B CA 1
ATOM 3349 C C . HIS B 1 170 ? 0.712 -20.969 -16.812 1 93 170 HIS B C 1
ATOM 3351 O O . HIS B 1 170 ? -0.356 -21.25 -16.266 1 93 170 HIS B O 1
ATOM 3357 N N . GLN B 1 171 ? 1.724 -21.797 -16.969 1 94.25 171 GLN B N 1
ATOM 3358 C CA . GLN B 1 171 ? 1.728 -23.094 -16.297 1 94.25 171 GLN B CA 1
ATOM 3359 C C . GLN B 1 171 ? 2.967 -23.25 -15.414 1 94.25 171 GLN B C 1
ATOM 3361 O O . GLN B 1 171 ? 4.078 -22.938 -15.844 1 94.25 171 GLN B O 1
ATOM 3366 N N . TYR B 1 172 ? 2.711 -23.703 -14.227 1 95.31 172 TYR B N 1
ATOM 3367 C CA . TYR B 1 172 ? 3.768 -23.859 -13.234 1 95.31 172 TYR B CA 1
ATOM 3368 C C . TYR B 1 172 ? 3.807 -25.297 -12.703 1 95.31 172 TYR B C 1
ATOM 3370 O O . TYR B 1 172 ? 2.762 -25.922 -12.531 1 95.31 172 TYR B O 1
ATOM 3378 N N . LYS B 1 173 ? 4.98 -25.781 -12.445 1 96.44 173 LYS B N 1
ATOM 3379 C CA . LYS B 1 173 ? 5.164 -27.125 -11.906 1 96.44 173 LYS B CA 1
ATOM 3380 C C . LYS B 1 173 ? 5.863 -27.078 -10.547 1 96.44 173 LYS B C 1
ATOM 3382 O O . LYS B 1 173 ? 6.898 -26.422 -10.398 1 96.44 173 LYS B O 1
ATOM 3387 N N . ARG B 1 174 ? 5.25 -27.703 -9.656 1 96.44 174 ARG B N 1
ATOM 3388 C CA . ARG B 1 174 ? 5.816 -27.875 -8.32 1 96.44 174 ARG B CA 1
ATOM 3389 C C . ARG B 1 174 ? 6.871 -28.984 -8.32 1 96.44 174 ARG B C 1
ATOM 3391 O O . ARG B 1 174 ? 6.676 -30.047 -8.914 1 96.44 174 ARG B O 1
ATOM 3398 N N . THR B 1 175 ? 7.988 -28.703 -7.742 1 92.38 175 THR B N 1
ATOM 3399 C CA . THR B 1 175 ? 8.992 -29.719 -7.465 1 92.38 175 THR B CA 1
ATOM 3400 C C . THR B 1 175 ? 9.422 -29.656 -6 1 92.38 175 THR B C 1
ATOM 3402 O O . THR B 1 175 ? 9.758 -28.594 -5.484 1 92.38 175 THR B O 1
ATOM 3405 N N . ASN B 1 176 ? 9.32 -30.797 -5.367 1 81.81 176 ASN B N 1
ATOM 3406 C CA . ASN B 1 176 ? 9.609 -30.859 -3.941 1 81.81 176 ASN B CA 1
ATOM 3407 C C . ASN B 1 176 ? 11.047 -31.312 -3.682 1 81.81 176 ASN B C 1
ATOM 3409 O O . ASN B 1 176 ? 11.742 -31.734 -4.605 1 81.81 176 ASN B O 1
ATOM 3413 N N . GLY B 1 177 ? 11.438 -31.078 -2.42 1 78.88 177 GLY B N 1
ATOM 3414 C CA . GLY B 1 177 ? 12.703 -31.641 -1.977 1 78.88 177 GLY B CA 1
ATOM 3415 C C . GLY B 1 177 ? 13.891 -30.734 -2.236 1 78.88 177 GLY B C 1
ATOM 3416 O O . GLY B 1 177 ? 15 -31.203 -2.502 1 78.88 177 GLY B O 1
ATOM 3417 N N . HIS B 1 178 ? 13.625 -29.422 -2.26 1 88.5 178 HIS B N 1
ATOM 3418 C CA . HIS B 1 178 ? 14.711 -28.453 -2.416 1 88.5 178 HIS B CA 1
ATOM 3419 C C . HIS B 1 178 ? 15.016 -27.75 -1.096 1 88.5 178 HIS B C 1
ATOM 3421 O O . HIS B 1 178 ? 14.125 -27.547 -0.269 1 88.5 178 HIS B O 1
ATOM 3427 N N . PHE B 1 179 ? 16.297 -27.5 -0.943 1 89.75 179 PHE B N 1
ATOM 3428 C CA . PHE B 1 179 ? 16.703 -26.828 0.279 1 89.75 179 PHE B CA 1
ATOM 3429 C C . PHE B 1 179 ? 17.281 -25.438 -0.036 1 89.75 179 PHE B C 1
ATOM 3431 O O . PHE B 1 179 ? 17.969 -25.266 -1.047 1 89.75 179 PHE B O 1
ATOM 3438 N N . LEU B 1 180 ? 16.891 -24.516 0.821 1 89.75 180 LEU B N 1
ATOM 3439 C CA . LEU B 1 180 ? 17.453 -23.172 0.802 1 89.75 180 LEU B CA 1
ATOM 3440 C C . LEU B 1 180 ? 18.109 -22.828 2.137 1 89.75 180 LEU B C 1
ATOM 3442 O O . LEU B 1 180 ? 17.734 -23.391 3.174 1 89.75 180 LEU B O 1
ATOM 3446 N N . LYS B 1 181 ? 19.141 -22.047 2.027 1 88 181 LYS B N 1
ATOM 3447 C CA . LYS B 1 181 ? 19.734 -21.547 3.266 1 88 181 LYS B CA 1
ATOM 3448 C C . LYS B 1 181 ? 19.141 -20.203 3.652 1 88 181 LYS B C 1
ATOM 3450 O O . LYS B 1 181 ? 19.234 -19.234 2.895 1 88 181 LYS B O 1
ATOM 3455 N N . ILE B 1 182 ? 18.484 -20.172 4.785 1 85.62 182 ILE B N 1
ATOM 3456 C CA . ILE B 1 182 ? 17.938 -18.938 5.359 1 85.62 182 ILE B CA 1
ATOM 3457 C C . ILE B 1 182 ? 18.516 -18.734 6.758 1 85.62 182 ILE B C 1
ATOM 3459 O O . ILE B 1 182 ? 18.312 -19.562 7.648 1 85.62 182 ILE B O 1
ATOM 3463 N N . ASN B 1 183 ? 19.172 -17.641 6.957 1 87 183 ASN B N 1
ATOM 3464 C CA . ASN B 1 183 ? 19.859 -17.359 8.219 1 87 183 ASN B CA 1
ATOM 3465 C C . ASN B 1 183 ? 20.719 -18.531 8.656 1 87 183 ASN B C 1
ATOM 3467 O O . ASN B 1 183 ? 20.641 -18.984 9.797 1 87 183 ASN B O 1
ATOM 3471 N N . ASN B 1 184 ? 21.344 -19.062 7.637 1 83.88 184 ASN B N 1
ATOM 3472 C CA . ASN B 1 184 ? 22.328 -20.125 7.809 1 83.88 184 ASN B CA 1
ATOM 3473 C C . ASN B 1 184 ? 21.688 -21.438 8.211 1 83.88 184 ASN B C 1
ATOM 3475 O O . ASN B 1 184 ? 22.359 -22.344 8.719 1 83.88 184 ASN B O 1
ATOM 3479 N N . GLN B 1 185 ? 20.453 -21.531 8.078 1 89 185 GLN B N 1
ATOM 3480 C CA . GLN B 1 185 ? 19.734 -22.781 8.305 1 89 185 GLN B CA 1
ATOM 3481 C C . GLN B 1 185 ? 19.172 -23.344 7 1 89 185 GLN B C 1
ATOM 3483 O O . GLN B 1 185 ? 18.641 -22.594 6.18 1 89 185 GLN B O 1
ATOM 3488 N N . SER B 1 186 ? 19.438 -24.578 6.891 1 90.25 186 SER B N 1
ATOM 3489 C CA . SER B 1 186 ? 18.875 -25.25 5.727 1 90.25 186 SER B CA 1
ATOM 3490 C C . SER B 1 186 ? 17.391 -25.531 5.918 1 90.25 186 SER B C 1
ATOM 3492 O O . SER B 1 186 ? 17 -26.234 6.852 1 90.25 186 SER B O 1
ATOM 3494 N N . ILE B 1 187 ? 16.641 -25.016 5.043 1 90.38 187 ILE B N 1
ATOM 3495 C CA . ILE B 1 187 ? 15.188 -25.141 5.164 1 90.38 187 ILE B CA 1
ATOM 3496 C C . ILE B 1 187 ? 14.617 -25.75 3.881 1 90.38 187 ILE B C 1
ATOM 3498 O O . ILE B 1 187 ? 14.992 -25.359 2.777 1 90.38 187 ILE B O 1
ATOM 3502 N N . LYS B 1 188 ? 13.75 -26.703 4.117 1 91.75 188 LYS B N 1
ATOM 3503 C CA . LYS B 1 188 ? 13.078 -27.312 2.969 1 91.75 188 LYS B CA 1
ATOM 3504 C C . LYS B 1 188 ? 12.078 -26.344 2.342 1 91.75 188 LYS B C 1
ATOM 3506 O O . LYS B 1 188 ? 11.25 -25.766 3.039 1 91.75 188 LYS B O 1
ATOM 3511 N N . ALA B 1 189 ? 12.203 -26.172 0.992 1 93.94 189 ALA B N 1
ATOM 3512 C CA . ALA B 1 189 ? 11.328 -25.234 0.278 1 93.94 189 ALA B CA 1
ATOM 3513 C C . ALA B 1 189 ? 10.586 -25.938 -0.851 1 93.94 189 ALA B C 1
ATOM 3515 O O . ALA B 1 189 ? 11.008 -27 -1.321 1 93.94 189 ALA B O 1
ATOM 3516 N N . ILE B 1 190 ? 9.469 -25.406 -1.195 1 95.62 190 ILE B N 1
ATOM 3517 C CA . ILE B 1 190 ? 8.75 -25.828 -2.389 1 95.62 190 ILE B CA 1
ATOM 3518 C C . ILE B 1 190 ? 9.195 -25 -3.586 1 95.62 190 ILE B C 1
ATOM 3520 O O . ILE B 1 190 ? 9.07 -23.766 -3.578 1 95.62 190 ILE B O 1
ATOM 3524 N N . LYS B 1 191 ? 9.734 -25.672 -4.527 1 95.69 191 LYS B N 1
ATOM 3525 C CA . LYS B 1 191 ? 10.148 -24.984 -5.75 1 95.69 191 LYS B CA 1
ATOM 3526 C C . LYS B 1 191 ? 9.07 -25.078 -6.824 1 95.69 191 LYS B C 1
ATOM 3528 O O . LYS B 1 191 ? 8.477 -26.141 -7.031 1 95.69 191 LYS B O 1
ATOM 3533 N N . VAL B 1 192 ? 8.797 -23.938 -7.492 1 96.25 192 VAL B N 1
ATOM 3534 C CA . VAL B 1 192 ? 7.84 -23.891 -8.594 1 96.25 192 VAL B CA 1
ATOM 3535 C C . VAL B 1 192 ? 8.492 -23.25 -9.812 1 96.25 192 VAL B C 1
ATOM 3537 O O . VAL B 1 192 ? 9.141 -22.203 -9.703 1 96.25 192 VAL B O 1
ATOM 3540 N N . ASN B 1 193 ? 8.328 -23.922 -10.945 1 95.12 193 ASN B N 1
ATOM 3541 C CA . ASN B 1 193 ? 8.883 -23.438 -12.195 1 95.12 193 ASN B CA 1
ATOM 3542 C C . ASN B 1 193 ? 7.793 -23.188 -13.234 1 95.12 193 ASN B C 1
ATOM 3544 O O . ASN B 1 193 ? 6.848 -23.969 -13.352 1 95.12 193 ASN B O 1
ATOM 3548 N N . ARG B 1 194 ? 8.008 -22.094 -13.883 1 95.12 194 ARG B N 1
ATOM 3549 C CA . ARG B 1 194 ? 7.168 -21.922 -15.07 1 95.12 194 ARG B CA 1
ATOM 3550 C C . ARG B 1 194 ? 7.594 -22.891 -16.172 1 95.12 194 ARG B C 1
ATOM 3552 O O . ARG B 1 194 ? 8.781 -22.969 -16.516 1 95.12 194 ARG B O 1
ATOM 3559 N N . ILE B 1 195 ? 6.684 -23.609 -16.812 1 93.5 195 ILE B N 1
ATOM 3560 C CA . ILE B 1 195 ? 7.094 -24.656 -17.734 1 93.5 195 ILE B CA 1
ATOM 3561 C C . ILE B 1 195 ? 6.598 -24.344 -19.141 1 93.5 195 ILE B C 1
ATOM 3563 O O . ILE B 1 195 ? 6.941 -25.047 -20.094 1 93.5 195 ILE B O 1
ATOM 3567 N N . ASN B 1 196 ? 5.809 -23.391 -19.453 1 90.44 196 ASN B N 1
ATOM 3568 C CA . ASN B 1 196 ? 5.359 -23.094 -20.812 1 90.44 196 ASN B CA 1
ATOM 3569 C C . ASN B 1 196 ? 5.812 -21.703 -21.25 1 90.44 196 ASN B C 1
ATOM 3571 O O . ASN B 1 196 ? 5.082 -20.984 -21.953 1 90.44 196 ASN B O 1
ATOM 3575 N N . ALA B 1 197 ? 6.945 -21.312 -20.688 1 83.31 197 ALA B N 1
ATOM 3576 C CA . ALA B 1 197 ? 7.52 -20.047 -21.141 1 83.31 197 ALA B CA 1
ATOM 3577 C C . ALA B 1 197 ? 8.594 -20.281 -22.188 1 83.31 197 ALA B C 1
ATOM 3579 O O . ALA B 1 197 ? 9.336 -21.25 -22.125 1 83.31 197 ALA B O 1
ATOM 3580 N N . ASN B 1 198 ? 8.641 -19.531 -23.25 1 72.75 198 ASN B N 1
ATOM 3581 C CA . ASN B 1 198 ? 9.648 -19.703 -24.297 1 72.75 198 ASN B CA 1
ATOM 3582 C C . ASN B 1 198 ? 11.016 -19.188 -23.859 1 72.75 198 ASN B C 1
ATOM 3584 O O . ASN B 1 198 ? 12.031 -19.859 -24.047 1 72.75 198 ASN B O 1
ATOM 3588 N N . ASN B 1 199 ? 11.125 -18.031 -23.422 1 66.25 199 ASN B N 1
ATOM 3589 C CA . ASN B 1 199 ? 12.414 -17.375 -23.234 1 66.25 199 ASN B CA 1
ATOM 3590 C C . ASN B 1 199 ? 12.625 -16.938 -21.797 1 66.25 199 ASN B C 1
ATOM 3592 O O . ASN B 1 199 ? 13.617 -16.266 -21.484 1 66.25 199 ASN B O 1
ATOM 3596 N N . SER B 1 200 ? 11.695 -17.219 -20.938 1 63.88 200 SER B N 1
ATOM 3597 C CA . SER B 1 200 ? 11.836 -16.766 -19.562 1 63.88 200 SER B CA 1
ATOM 3598 C C . SER B 1 200 ? 11.508 -17.875 -18.562 1 63.88 200 SER B C 1
ATOM 3600 O O . SER B 1 200 ? 10.406 -18.422 -18.578 1 63.88 200 SER B O 1
ATOM 3602 N N . ASN B 1 201 ? 12.656 -18.172 -17.938 1 85.88 201 ASN B N 1
ATOM 3603 C CA . ASN B 1 201 ? 12.477 -19.219 -16.922 1 85.88 201 ASN B CA 1
ATOM 3604 C C . ASN B 1 201 ? 12.289 -18.625 -15.531 1 85.88 201 ASN B C 1
ATOM 3606 O O . ASN B 1 201 ? 13.266 -18.234 -14.883 1 85.88 201 ASN B O 1
ATOM 3610 N N . ILE B 1 202 ? 11.109 -18.531 -15.156 1 93.19 202 ILE B N 1
ATOM 3611 C CA . ILE B 1 202 ? 10.812 -18.047 -13.805 1 93.19 202 ILE B CA 1
ATOM 3612 C C . ILE B 1 202 ? 10.742 -19.234 -12.844 1 93.19 202 ILE B C 1
ATOM 3614 O O . ILE B 1 202 ? 10.102 -20.25 -13.141 1 93.19 202 ILE B O 1
ATOM 3618 N N . LYS B 1 203 ? 11.484 -19.156 -11.812 1 94.81 203 LYS B N 1
ATOM 3619 C CA . LYS B 1 203 ? 11.414 -20.094 -10.703 1 94.81 203 LYS B CA 1
ATOM 3620 C C . LYS B 1 203 ? 11.195 -19.375 -9.375 1 94.81 203 LYS B C 1
ATOM 3622 O O . LYS B 1 203 ? 11.688 -18.25 -9.188 1 94.81 203 LYS B O 1
ATOM 3627 N N . ALA B 1 204 ? 10.461 -20.016 -8.516 1 96.19 204 ALA B N 1
ATOM 3628 C CA . ALA B 1 204 ? 10.211 -19.422 -7.203 1 96.19 204 ALA B CA 1
ATOM 3629 C C . ALA B 1 204 ? 10.242 -20.484 -6.105 1 96.19 204 ALA B C 1
ATOM 3631 O O . ALA B 1 204 ? 9.883 -21.641 -6.34 1 96.19 204 ALA B O 1
ATOM 3632 N N . TYR B 1 205 ? 10.703 -20.094 -4.926 1 96 205 TYR B N 1
ATOM 3633 C CA . TYR B 1 205 ? 10.781 -20.953 -3.748 1 96 205 TYR B CA 1
ATOM 3634 C C . TYR B 1 205 ? 9.859 -20.453 -2.643 1 96 205 TYR B C 1
ATOM 3636 O O . TYR B 1 205 ? 10 -19.328 -2.182 1 96 205 TYR B O 1
ATOM 3644 N N . PHE B 1 206 ? 9 -21.359 -2.27 1 95.75 206 PHE B N 1
ATOM 3645 C CA . PHE B 1 206 ? 7.977 -21.016 -1.291 1 95.75 206 PHE B CA 1
ATOM 3646 C C . PHE B 1 206 ? 8.227 -21.734 0.029 1 95.75 206 PHE B C 1
ATOM 3648 O O . PHE B 1 206 ? 8.633 -22.891 0.039 1 95.75 206 PHE B O 1
ATOM 3655 N N . LEU B 1 207 ? 7.895 -21.062 1.144 1 93.19 207 LEU B N 1
ATOM 3656 C CA . LEU B 1 207 ? 8.031 -21.672 2.459 1 93.19 207 LEU B CA 1
ATOM 3657 C C . LEU B 1 207 ? 6.703 -21.625 3.217 1 93.19 207 LEU B C 1
ATOM 3659 O O . LEU B 1 207 ? 6.156 -20.547 3.455 1 93.19 207 LEU B O 1
ATOM 3663 N N . PRO B 1 208 ? 6.266 -22.797 3.662 1 92 208 PRO B N 1
ATOM 3664 C CA . PRO B 1 208 ? 5.023 -22.828 4.441 1 92 208 PRO B CA 1
ATOM 3665 C C . PRO B 1 208 ? 5.098 -21.969 5.699 1 92 208 PRO B C 1
ATOM 3667 O O . PRO B 1 208 ? 4.121 -21.297 6.047 1 92 208 PRO B O 1
ATOM 3670 N N . LYS B 1 209 ? 6.227 -21.844 6.348 1 89 209 LYS B N 1
ATOM 3671 C CA . LYS B 1 209 ? 6.383 -21.109 7.602 1 89 209 LYS B CA 1
ATOM 3672 C C . LYS B 1 209 ? 6.184 -19.609 7.391 1 89 209 LYS B C 1
ATOM 3674 O O . LYS B 1 209 ? 5.883 -18.875 8.336 1 89 209 LYS B O 1
ATOM 3679 N N . TYR B 1 210 ? 6.359 -19.188 6.172 1 91.56 210 TYR B N 1
ATOM 3680 C CA . TYR B 1 210 ? 6.168 -17.781 5.84 1 91.56 210 TYR B CA 1
ATOM 3681 C C . TYR B 1 210 ? 4.914 -17.578 4.996 1 91.56 210 TYR B C 1
ATOM 3683 O O . TYR B 1 210 ? 4.926 -16.828 4.023 1 91.56 210 TYR B O 1
ATOM 3691 N N . GLN B 1 211 ? 3.898 -18.344 5.293 1 91.56 211 GLN B N 1
ATOM 3692 C CA . GLN B 1 211 ? 2.574 -18.219 4.695 1 91.56 211 GLN B CA 1
ATOM 3693 C C . GLN B 1 211 ? 2.609 -18.562 3.207 1 91.56 211 GLN B C 1
ATOM 3695 O O . GLN B 1 211 ? 1.891 -17.969 2.408 1 91.56 211 GLN B O 1
ATOM 3700 N N . TYR B 1 212 ? 3.596 -19.422 2.871 1 94.44 212 TYR B N 1
ATOM 3701 C CA . TYR B 1 212 ? 3.76 -19.891 1.497 1 94.44 212 TYR B CA 1
ATOM 3702 C C . TYR B 1 212 ? 4.082 -18.719 0.567 1 94.44 212 TYR B C 1
ATOM 3704 O O . TYR B 1 212 ? 3.75 -18.766 -0.62 1 94.44 212 TYR B O 1
ATOM 3712 N N . LEU B 1 213 ? 4.602 -17.656 1.092 1 95.75 213 LEU B N 1
ATOM 3713 C CA . LEU B 1 213 ? 5.109 -16.594 0.232 1 95.75 213 LEU B CA 1
ATOM 3714 C C . LEU B 1 213 ? 6.414 -17.016 -0.438 1 95.75 213 LEU B C 1
ATOM 3716 O O . LEU B 1 213 ? 7.168 -17.812 0.113 1 95.75 213 LEU B O 1
ATOM 3720 N N . PRO B 1 214 ? 6.645 -16.484 -1.617 1 96.44 214 PRO B N 1
ATOM 3721 C CA . PRO B 1 214 ? 7.961 -16.75 -2.201 1 96.44 214 PRO B CA 1
ATOM 3722 C C . PRO B 1 214 ? 9.094 -16.047 -1.457 1 96.44 214 PRO B C 1
ATOM 3724 O O . PRO B 1 214 ? 9.062 -14.828 -1.292 1 96.44 214 PRO B O 1
ATOM 3727 N N . VAL B 1 215 ? 10.086 -16.828 -1.057 1 95.94 215 VAL B N 1
ATOM 3728 C CA . VAL B 1 215 ? 11.227 -16.25 -0.36 1 95.94 215 VAL B CA 1
ATOM 3729 C C . VAL B 1 215 ? 12.328 -15.906 -1.361 1 95.94 215 VAL B C 1
ATOM 3731 O O . VAL B 1 215 ? 13.242 -15.133 -1.058 1 95.94 215 VAL B O 1
ATOM 3734 N N . LEU B 1 216 ? 12.219 -16.547 -2.525 1 95.88 216 LEU B N 1
ATOM 3735 C CA . LEU B 1 216 ? 13.141 -16.312 -3.633 1 95.88 216 LEU B CA 1
ATOM 3736 C C . LEU B 1 216 ? 12.43 -16.484 -4.973 1 95.88 216 LEU B C 1
ATOM 3738 O O . LEU B 1 216 ? 11.75 -17.5 -5.195 1 95.88 216 LEU B O 1
ATOM 3742 N N . ILE B 1 217 ? 12.5 -15.5 -5.797 1 96.44 217 ILE B N 1
ATOM 3743 C CA . ILE B 1 217 ? 12.062 -15.57 -7.188 1 96.44 217 ILE B CA 1
ATOM 3744 C C . ILE B 1 217 ? 13.25 -15.32 -8.109 1 96.44 217 ILE B C 1
ATOM 3746 O O . ILE B 1 217 ? 14.008 -14.367 -7.926 1 96.44 217 ILE B O 1
ATOM 3750 N N . GLU B 1 218 ? 13.406 -16.172 -9.086 1 95.12 218 GLU B N 1
ATOM 3751 C CA . GLU B 1 218 ? 14.477 -16.047 -10.07 1 95.12 218 GLU B CA 1
ATOM 3752 C C . GLU B 1 218 ? 13.922 -16.016 -11.492 1 95.12 218 GLU B C 1
ATOM 3754 O O . GLU B 1 218 ? 12.984 -16.75 -11.82 1 95.12 218 GLU B O 1
ATOM 3759 N N . GLN B 1 219 ? 14.477 -15.141 -12.211 1 94.5 219 GLN B N 1
ATOM 3760 C CA . GLN B 1 219 ? 14.141 -15.062 -13.633 1 94.5 219 GLN B CA 1
ATOM 3761 C C . GLN B 1 219 ? 15.391 -14.812 -14.477 1 94.5 219 GLN B C 1
ATOM 3763 O O . GLN B 1 219 ? 16.172 -13.906 -14.188 1 94.5 219 GLN B O 1
ATOM 3768 N N . ASN B 1 220 ? 15.516 -15.609 -15.469 1 92.12 220 ASN B N 1
ATOM 3769 C CA . ASN B 1 220 ? 16.609 -15.414 -16.406 1 92.12 220 ASN B CA 1
ATOM 3770 C C . ASN B 1 220 ? 16.125 -14.773 -17.703 1 92.12 220 ASN B C 1
ATOM 3772 O O . ASN B 1 220 ? 15.125 -15.211 -18.297 1 92.12 220 ASN B O 1
ATOM 3776 N N . LYS B 1 221 ? 16.734 -13.711 -18.047 1 88.94 221 LYS B N 1
ATOM 3777 C CA . LYS B 1 221 ? 16.5 -13.047 -19.328 1 88.94 221 LYS B CA 1
ATOM 3778 C C . LYS B 1 221 ? 17.812 -12.789 -20.062 1 88.94 221 LYS B C 1
ATOM 3780 O O . LYS B 1 221 ? 18.562 -11.883 -19.703 1 88.94 221 LYS B O 1
ATOM 3785 N N . GLY B 1 222 ? 18 -13.508 -21.078 1 88.62 222 GLY B N 1
ATOM 3786 C CA . GLY B 1 222 ? 19.297 -13.43 -21.719 1 88.62 222 GLY B CA 1
ATOM 3787 C C . GLY B 1 222 ? 20.438 -13.836 -20.797 1 88.62 222 GLY B C 1
ATOM 3788 O O . GLY B 1 222 ? 20.438 -14.93 -20.234 1 88.62 222 GLY B O 1
ATOM 3789 N N . ASN B 1 223 ? 21.344 -12.906 -20.688 1 91 223 ASN B N 1
ATOM 3790 C CA . ASN B 1 223 ? 22.516 -13.195 -19.859 1 91 223 ASN B CA 1
ATOM 3791 C C . ASN B 1 223 ? 22.359 -12.625 -18.453 1 91 223 ASN B C 1
ATOM 3793 O O . ASN B 1 223 ? 23.297 -12.672 -17.656 1 91 223 ASN B O 1
ATOM 3797 N N . LYS B 1 224 ? 21.234 -12.188 -18.141 1 94.31 224 LYS B N 1
ATOM 3798 C CA . LYS B 1 224 ? 21 -11.578 -16.828 1 94.31 224 LYS B CA 1
ATOM 3799 C C . LYS B 1 224 ? 20.125 -12.469 -15.953 1 94.31 224 LYS B C 1
ATOM 3801 O O . LYS B 1 224 ? 19.109 -13.016 -16.422 1 94.31 224 LYS B O 1
ATOM 3806 N N . ARG B 1 225 ? 20.578 -12.617 -14.758 1 95.62 225 ARG B N 1
ATOM 3807 C CA . ARG B 1 225 ? 19.797 -13.328 -13.75 1 95.62 225 ARG B CA 1
ATOM 3808 C C . ARG B 1 225 ? 19.172 -12.359 -12.75 1 95.62 225 ARG B C 1
ATOM 3810 O O . ARG B 1 225 ? 19.891 -11.758 -11.938 1 95.62 225 ARG B O 1
ATOM 3817 N N . TYR B 1 226 ? 17.906 -12.258 -12.773 1 95.69 226 TYR B N 1
ATOM 3818 C CA . TYR B 1 226 ? 17.172 -11.422 -11.836 1 95.69 226 TYR B CA 1
ATOM 3819 C C . TYR B 1 226 ? 16.719 -12.227 -10.625 1 95.69 226 TYR B C 1
ATOM 3821 O O . TYR B 1 226 ? 16.203 -13.336 -10.766 1 95.69 226 TYR B O 1
ATOM 3829 N N . THR B 1 227 ? 16.906 -11.672 -9.422 1 96.38 227 THR B N 1
ATOM 3830 C CA . THR B 1 227 ? 16.438 -12.344 -8.219 1 96.38 227 THR B CA 1
ATOM 3831 C C . THR B 1 227 ? 15.688 -11.367 -7.312 1 96.38 227 THR B C 1
ATOM 3833 O O . THR B 1 227 ? 16.078 -10.203 -7.191 1 96.38 227 THR B O 1
ATOM 3836 N N . TYR B 1 228 ? 14.594 -11.828 -6.824 1 96.81 228 TYR B N 1
ATOM 3837 C CA . TYR B 1 228 ? 13.875 -11.203 -5.719 1 96.81 228 TYR B CA 1
ATOM 3838 C C . TYR B 1 228 ? 14 -12.039 -4.449 1 96.81 228 TYR B C 1
ATOM 3840 O O . TYR B 1 228 ? 13.492 -13.164 -4.383 1 96.81 228 TYR B O 1
ATOM 3848 N N . THR B 1 229 ? 14.641 -11.484 -3.436 1 96.62 229 THR B N 1
ATOM 3849 C CA . THR B 1 229 ? 14.852 -12.219 -2.195 1 96.62 229 THR B CA 1
ATOM 3850 C C . THR B 1 229 ? 14.125 -11.547 -1.035 1 96.62 229 THR B C 1
ATOM 3852 O O . THR B 1 229 ? 14.305 -10.352 -0.792 1 96.62 229 THR B O 1
ATOM 3855 N N . LEU B 1 230 ? 13.352 -12.352 -0.323 1 96.06 230 LEU B N 1
ATOM 3856 C CA . LEU B 1 230 ? 12.672 -11.852 0.868 1 96.06 230 LEU B CA 1
ATOM 3857 C C . LEU B 1 230 ? 13.68 -11.516 1.964 1 96.06 230 LEU B C 1
ATOM 3859 O O . LEU B 1 230 ? 14.5 -12.352 2.336 1 96.06 230 LEU B O 1
ATOM 3863 N N . THR B 1 231 ? 13.633 -10.305 2.482 1 94.06 231 THR B N 1
ATOM 3864 C CA . THR B 1 231 ? 14.617 -9.898 3.482 1 94.06 231 THR B CA 1
ATOM 3865 C C . THR B 1 231 ? 13.945 -9.641 4.828 1 94.06 231 THR B C 1
ATOM 3867 O O . THR B 1 231 ? 14.609 -9.648 5.871 1 94.06 231 THR B O 1
ATOM 3870 N N . ASP B 1 232 ? 12.703 -9.359 4.801 1 91.25 232 ASP B N 1
ATOM 3871 C CA . ASP B 1 232 ? 11.93 -9.109 6.02 1 91.25 232 ASP B CA 1
ATOM 3872 C C . ASP B 1 232 ? 10.445 -9.398 5.801 1 91.25 232 ASP B C 1
ATOM 3874 O O . ASP B 1 232 ? 9.914 -9.156 4.715 1 91.25 232 ASP B O 1
ATOM 3878 N N . LEU B 1 233 ? 9.797 -9.969 6.832 1 91.69 233 LEU B N 1
ATOM 3879 C CA . LEU B 1 233 ? 8.375 -10.289 6.758 1 91.69 233 LEU B CA 1
ATOM 3880 C C . LEU B 1 233 ? 7.684 -10.008 8.086 1 91.69 233 LEU B C 1
ATOM 3882 O O . LEU B 1 233 ? 8.117 -10.5 9.133 1 91.69 233 LEU B O 1
ATOM 3886 N N . GLN B 1 234 ? 6.688 -9.172 8.031 1 88.31 234 GLN B N 1
ATOM 3887 C CA . GLN B 1 234 ? 5.82 -8.914 9.172 1 88.31 234 GLN B CA 1
ATOM 3888 C C . GLN B 1 234 ? 4.395 -9.398 8.906 1 88.31 234 GLN B C 1
ATOM 3890 O O . GLN B 1 234 ? 3.721 -8.883 8.008 1 88.31 234 GLN B O 1
ATOM 3895 N N . ILE B 1 235 ? 4.012 -10.398 9.656 1 88.69 235 ILE B N 1
ATOM 3896 C CA . ILE B 1 235 ? 2.668 -10.945 9.5 1 88.69 235 ILE B CA 1
ATOM 3897 C C . ILE B 1 235 ? 1.772 -10.438 10.625 1 88.69 235 ILE B C 1
ATOM 3899 O O . ILE B 1 235 ? 2.172 -10.445 11.797 1 88.69 235 ILE B O 1
ATOM 3903 N N . LYS B 1 236 ? 0.668 -9.852 10.258 1 80.81 236 LYS B N 1
ATOM 3904 C CA . LYS B 1 236 ? -0.258 -9.398 11.289 1 80.81 236 LYS B CA 1
ATOM 3905 C C . LYS B 1 236 ? -0.867 -10.578 12.039 1 80.81 236 LYS B C 1
ATOM 3907 O O . LYS B 1 236 ? -1.355 -11.531 11.422 1 80.81 236 LYS B O 1
ATOM 3912 N N . ASN B 1 237 ? -0.557 -10.609 13.359 1 68 237 ASN B N 1
ATOM 3913 C CA . ASN B 1 237 ? -1.188 -11.633 14.188 1 68 237 ASN B CA 1
ATOM 3914 C C . ASN B 1 237 ? -2.586 -11.219 14.633 1 68 237 ASN B C 1
ATOM 3916 O O . ASN B 1 237 ? -2.869 -10.023 14.758 1 68 237 ASN B O 1
ATOM 3920 N N . GLU B 1 238 ? -3.584 -12 14.305 1 53.94 238 GLU B N 1
ATOM 3921 C CA . GLU B 1 238 ? -4.961 -11.758 14.727 1 53.94 238 GLU B CA 1
ATOM 3922 C C . GLU B 1 238 ? -5.016 -11.281 16.172 1 53.94 238 GLU B C 1
ATOM 3924 O O . GLU B 1 238 ? -6.074 -10.875 16.656 1 53.94 238 GLU B O 1
ATOM 3929 N N . VAL B 1 239 ? -3.781 -11.352 16.953 1 50.44 239 VAL B N 1
ATOM 3930 C CA . VAL B 1 239 ? -4.082 -10.93 18.328 1 50.44 239 VAL B CA 1
ATOM 3931 C C . VAL B 1 239 ? -4.344 -9.422 18.359 1 50.44 239 VAL B C 1
ATOM 3933 O O . VAL B 1 239 ? -3.484 -8.633 17.969 1 50.44 239 VAL B O 1
ATOM 3936 N N . LYS B 1 240 ? -5.598 -9.062 18.328 1 49.56 240 LYS B N 1
ATOM 3937 C CA . LYS B 1 240 ? -6.363 -7.82 18.266 1 49.56 240 LYS B CA 1
ATOM 3938 C C . LYS B 1 240 ? -5.926 -6.848 19.359 1 49.56 240 LYS B C 1
ATOM 3940 O O . LYS B 1 240 ? -6.195 -7.066 20.531 1 49.56 240 LYS B O 1
ATOM 3945 N N . ASP B 1 241 ? -4.68 -6.324 19.328 1 53.31 241 ASP B N 1
ATOM 3946 C CA . ASP B 1 241 ? -4.738 -5.141 20.172 1 53.31 241 ASP B CA 1
ATOM 3947 C C . ASP B 1 241 ? -5.594 -4.047 19.547 1 53.31 241 ASP B C 1
ATOM 3949 O O . ASP B 1 241 ? -5.066 -3.119 18.922 1 53.31 241 ASP B O 1
ATOM 3953 N N . LYS B 1 242 ? -6.918 -4.312 19.5 1 67.38 242 LYS B N 1
ATOM 3954 C CA . LYS B 1 242 ? -7.93 -3.375 19.016 1 67.38 242 LYS B CA 1
ATOM 3955 C C . LYS B 1 242 ? -8 -2.141 19.922 1 67.38 242 LYS B C 1
ATOM 3957 O O . LYS B 1 242 ? -8.008 -2.258 21.141 1 67.38 242 LYS B O 1
ATOM 3962 N N . LEU B 1 243 ? -7.773 -1.022 19.234 1 75.19 243 LEU B N 1
ATOM 3963 C CA . LEU B 1 243 ? -7.938 0.256 19.922 1 75.19 243 LEU B CA 1
ATOM 3964 C C . LEU B 1 243 ? -9.391 0.722 19.859 1 75.19 243 LEU B C 1
ATOM 3966 O O . LEU B 1 243 ? -10.016 0.669 18.797 1 75.19 243 LEU B O 1
ATOM 3970 N N . GLN B 1 244 ? -10.094 0.808 21.109 1 69.19 244 GLN B N 1
ATOM 3971 C CA . GLN B 1 244 ? -11.414 1.42 21.188 1 69.19 244 GLN B CA 1
ATOM 3972 C C . GLN B 1 244 ? -11.32 2.879 21.625 1 69.19 244 GLN B C 1
ATOM 3974 O O . GLN B 1 244 ? -10.992 3.166 22.766 1 69.19 244 GLN B O 1
ATOM 3979 N N . VAL B 1 245 ? -11.531 3.74 20.641 1 72.69 245 VAL B N 1
ATOM 3980 C CA . VAL B 1 245 ? -11.445 5.172 20.922 1 72.69 245 VAL B CA 1
ATOM 3981 C C . VAL B 1 245 ? -12.836 5.738 21.172 1 72.69 245 VAL B C 1
ATOM 3983 O O . VAL B 1 245 ? -13.766 5.48 20.391 1 72.69 245 VAL B O 1
ATOM 3986 N N . SER B 1 246 ? -13.188 6.18 22.359 1 67.5 246 SER B N 1
ATOM 3987 C CA . SER B 1 246 ? -14.453 6.84 22.656 1 67.5 246 SER B CA 1
ATOM 3988 C C . SER B 1 246 ? -14.227 8.203 23.297 1 67.5 246 SER B C 1
ATOM 3990 O O . SER B 1 246 ? -13.133 8.492 23.781 1 67.5 246 SER B O 1
ATOM 3992 N N . PHE B 1 247 ? -15.273 9.062 23.062 1 61.06 247 PHE B N 1
ATOM 3993 C CA . PHE B 1 247 ? -15.219 10.414 23.609 1 61.06 247 PHE B CA 1
ATOM 3994 C C . PHE B 1 247 ? -16.031 10.5 24.891 1 61.06 247 PHE B C 1
ATOM 3996 O O . PHE B 1 247 ? -17.016 9.781 25.062 1 61.06 247 PHE B O 1
#

Sequence (494 aa):
MKLLTLIIFTILINSTAHALKAHTANYKLSINGFKIAEEVRTLYKLDKHYFYTANARTSGLAAFIKDYSIAASSIFSSNPQGVDAIHYQIIEKEDGKLVKNYDIDIHSKNHSIMPILTKTQSKIRTWHSKSGNIVDPLSLFLALSNDLKHNPNQSIFTYQVTNGKSIEQHQYKRTNGHFLKINNQSIKAIKVNRINANNSNIKAYFLPKYQYLPVLIEQNKGNKRYTYTLTDLQIKNEVKDKLQVSFMKLLTLIIFTILINSTAHALKAHTANYKLSINGFKIAEEVRTLYKLDKHYFYTANARTSGLAAFIKDYSIAASSIFSSNPQGVDAIHYQIIEKEDGKLVKNYDIDIHSKNHSIMPILTKTQSKIRTWHSKSGNIVDPLSLFLALSNDLKHNPNQSIFTYQVTNGKSIEQHQYKRTNGHFLKINNQSIKAIKVNRINANNSNIKAYFLPKYQYLPVLIEQNKGNKRYTYTLTDLQIKNEVKDKLQVSF

Secondary structure (DSSP, 8-state):
----------------------EEEEEEEEETTEEEEEEEEEEEEETTEEEEEEEEEE-THHHHH--EEEEEEEEEEEETTEEEEEEEEEEEEETTEEEEEEEEEEETTTTEEEEE-BTT--S--PEEPPSS-EE-TTHHHHHHHHHHHH-TT--EEEEEEE-SS-EEEEEEEEEEEEEEEETTEEEEEEEEEE-S-SS-EEEEEEEGGGTTEEEEEEEEETTEEEEEEEEEEEEPPS------EE-/----------------------EEEEEEEEETTEEEEEEEEEEEEETTEEEEEEEEEE-THHHHH--EEEEEEEEEEEETTEEEEEEEEEEEEETTEEEEEEEEEEETTTTEEEEE-BTT--S--PEEPPSS-EE-TTHHHHHHHHHHHH-TT--EEEEEEE-SS-EEEEEEEEEEEEEEEETTEEEEEEEEEE-S-SS-EEEEEEEGGGTTEEEEEEEEETTEEEEEEEEEEEEPPS------EE-

Foldseek 3Di:
DPPPPPPPPPPPPPPPFPDQFWKKWKKFKDKPPHTFKIKIWTWDDDDQKIKIKIKMWGDDPNCVVWTKIKIKMWIWGDGLQFIATAKIWMWMDTPNHTDDTWIKGQDLVVQWIFTDDDVVRPDGDIAGDDHDGEDEPRCVQVRVLSCVVNPVPDFKDWHFYDHRPYTDIWIKGWDFDDWDADPNDTDTWIKIWTDPDDAKIWIFTFDVVQSRGTQWIWIDHPPIIMIMGTDDMGTDDVPDPDDDDDD/DPPPPPPPPPPPPPPPFPDQFWKKWKKFKDKPPHTFKIKIWTWDDDDQKIKIKIKMWTDDPNCVVWTKIKIKMWIWGDGLQFIATAKIWMWIDTPNHTDDTWIWGDDLVVQWIFTDDDVVRPDGDIAGDDHDGEDEPRCVQVRVLSCVVNPVPDFKDWHFYDHRPYTDIWIKGWDFDDWDADPNDTDTWIKIWTDPDDAKIWMFTFDVVQSRGTQWIWIDHPPIIMIMHTDDMGTDDVPDPDDDDDD

pLDDT: mean 82.88, std 15.95, range [39.91, 97.25]

Solvent-accessible surface area (backbone atoms only — not comparable to full-atom values): 26417 Å² total; per-residue (Å²): 136,85,82,76,80,80,78,78,78,78,76,75,74,73,66,73,67,82,66,85,70,33,32,41,38,32,30,40,30,23,51,72,84,41,70,34,28,38,31,44,31,39,38,40,71,60,89,79,34,35,44,36,39,39,41,34,33,39,28,75,74,37,35,76,74,41,48,39,38,37,44,34,40,32,34,27,37,74,53,91,89,44,38,34,34,39,36,41,36,38,38,30,32,49,72,85,36,82,76,44,47,48,37,26,40,38,40,55,91,73,28,35,31,48,37,45,52,21,76,75,36,77,69,78,54,77,47,80,56,71,91,65,54,36,26,29,82,72,48,40,59,53,34,49,21,52,44,55,70,74,35,79,84,61,48,71,48,78,42,39,38,33,80,66,84,53,74,41,76,45,38,33,37,57,42,76,89,38,73,36,28,45,69,86,35,80,38,78,28,42,34,36,31,48,71,70,51,90,72,46,54,39,35,33,32,26,29,73,94,60,74,24,38,64,45,33,36,37,35,40,52,87,93,42,38,37,35,40,33,39,31,34,74,47,69,64,63,83,75,70,72,64,45,45,71,44,129,135,83,80,77,78,78,79,79,77,78,76,76,72,74,68,74,67,83,65,87,69,33,32,40,38,32,30,40,30,24,50,71,83,40,70,34,28,41,32,45,32,39,38,40,72,61,88,80,35,35,44,37,38,40,41,34,33,38,28,76,75,35,35,74,77,41,48,40,39,38,44,33,39,32,35,27,37,74,53,92,89,43,38,34,35,38,35,41,36,38,38,30,32,49,72,86,37,80,76,42,46,47,38,26,43,38,38,56,91,72,27,35,31,48,39,44,54,21,78,74,36,77,71,76,53,76,46,81,56,72,94,63,54,35,27,30,82,72,46,40,59,54,33,49,21,51,46,54,69,74,35,79,83,60,46,73,47,77,40,38,37,34,80,68,84,52,76,42,76,46,37,33,37,58,44,76,89,39,73,38,28,45,70,86,34,80,38,78,28,42,32,36,32,47,71,70,52,91,73,47,52,40,34,35,31,26,30,72,92,61,72,24,38,65,46,33,36,37,36,38,52,86,95,41,39,36,35,40,34,40,33,35,75,48,68,64,62,82,75,71,72,65,46,45,72,46,128

Radius of gyration: 24.87 Å; Cα contacts (8 Å, |Δi|>4): 1222; chains: 2; bounding box: 99×84×57 Å